Protein AF-A0A8B6DT19-F1 (afdb_monomer_lite)

Sequence (731 aa):
HLSLNDAVRSYKIGTDVAKRVFGFQPTSTDLKLRTTFWIVTSECFLVIADWFYKLLSSTNTREQDLGFVPSQALSMVSNAMCNELKEARRDKWGTEKYIQLWNNAFKMRIPEGDIRTDCMKRLQTNLKECLKEWKTEEQTKEIIDLYCTNVDTFEPGLQEILSLCALEAVDKCVNYLSNNQQYLEGTKLRHYGSLMSHVFDRNIDEEKLKKNRKAYLEHALKWPPFLVFAKMYMNVEYSSSLQDTCLSHMKIFVKTLNEACNALVDGSITIGHLDILLSGKDRFKSIVQELRRNEAAAILTTLQIREKELSAFRETVIVVKHFVYECKKIEGDVYDLERRLWQLTNLNQDNIEDDRLVLIKDVCRVQFPKFNATETAGTQNVQSSKPVIVGFNLSEEDLNAIPLVLQHTKAYSFKQIWIKNGRNTKLLKGRKLKVNEILTEVWPETRQQWVSLCEKLRNGDISFGDFEEYFYSEECNSSDKLEKELVGFTGDSTDCGWIQSRFDQFHNFKTVYTCLKGANAIMNIVGKYGLKGDFSHISQIIKITKGDDVEMKKFDVSLVKTCSILRGIDDKKVDCLTVFYKCQPLVDWLKDSMKSMYLYIWKSVAGLKELKVFVELASMSAGETDIEVDRVQFLHAATTGYAPLIFNLDTRCNDLHFIEMCESVWKELETDSKLPQKLRDTHQQLDWLKSVKQSHGSVEVSSLSQTEAINASGTYEVGNSREIISLQKPA

Organism: Mytilus galloprovincialis (NCBI:txid29158)

Structure (mmCIF, N/CA/C/O backbone):
data_AF-A0A8B6DT19-F1
#
_entry.id   AF-A0A8B6DT19-F1
#
loop_
_atom_site.group_PDB
_atom_site.id
_atom_site.type_symbol
_atom_site.label_atom_id
_atom_site.label_alt_id
_atom_site.label_comp_id
_atom_site.label_asym_id
_atom_site.label_entity_id
_atom_site.label_seq_id
_atom_site.pdbx_PDB_ins_code
_atom_site.Cartn_x
_atom_site.Cartn_y
_atom_site.Cartn_z
_atom_site.occupancy
_atom_site.B_iso_or_equiv
_atom_site.auth_seq_id
_atom_site.auth_comp_id
_atom_site.auth_asym_id
_atom_site.auth_atom_id
_atom_site.pdbx_PDB_model_num
ATOM 1 N N . HIS A 1 1 ? 68.755 10.362 -75.090 1.00 45.78 1 HIS A N 1
ATOM 2 C CA . HIS A 1 1 ? 69.664 10.024 -73.980 1.00 45.78 1 HIS A CA 1
ATOM 3 C C . HIS A 1 1 ? 70.076 11.307 -73.275 1.00 45.78 1 HIS A C 1
ATOM 5 O O . HIS A 1 1 ? 70.939 12.009 -73.779 1.00 45.78 1 HIS A O 1
ATOM 11 N N . LEU A 1 2 ? 69.403 11.655 -72.177 1.00 55.69 2 LEU A N 1
ATOM 12 C CA . LEU A 1 2 ? 69.898 12.668 -71.237 1.00 55.69 2 LEU A CA 1
ATOM 13 C C . LEU A 1 2 ? 70.927 11.982 -70.331 1.00 55.69 2 LEU A C 1
ATOM 15 O O . LEU A 1 2 ? 70.706 10.839 -69.930 1.00 55.69 2 LEU A O 1
ATOM 19 N N . SER A 1 3 ? 72.064 12.625 -70.070 1.00 73.00 3 SER A N 1
ATOM 20 C CA . SER A 1 3 ? 73.122 12.047 -69.236 1.00 73.00 3 SER A CA 1
ATOM 21 C C . SER A 1 3 ? 72.746 12.103 -67.746 1.00 73.00 3 SER A C 1
ATOM 23 O O . SER A 1 3 ? 71.950 12.949 -67.336 1.00 73.00 3 SER A O 1
ATOM 25 N N . LEU A 1 4 ? 73.340 11.244 -66.905 1.00 72.69 4 LEU A N 1
ATOM 26 C CA . LEU A 1 4 ? 73.178 11.314 -65.440 1.00 72.69 4 LEU A CA 1
ATOM 27 C C . LEU A 1 4 ? 73.517 12.720 -64.899 1.00 72.69 4 LEU A C 1
ATOM 29 O O . LEU A 1 4 ? 72.860 13.213 -63.985 1.00 72.69 4 LEU A O 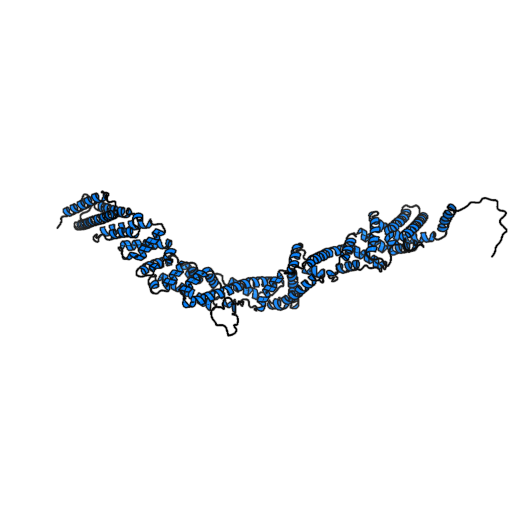1
ATOM 33 N N . ASN A 1 5 ? 74.482 13.404 -65.524 1.00 73.88 5 ASN A N 1
ATOM 34 C CA . ASN A 1 5 ? 74.856 14.781 -65.197 1.00 73.88 5 ASN A CA 1
ATOM 35 C C . ASN A 1 5 ? 73.734 15.789 -65.490 1.00 73.88 5 ASN A C 1
ATOM 37 O O . ASN A 1 5 ? 73.518 16.703 -64.692 1.00 73.88 5 ASN A O 1
ATOM 41 N N . ASP A 1 6 ? 72.991 15.615 -66.587 1.00 74.75 6 ASP A N 1
ATOM 42 C CA . ASP A 1 6 ? 71.838 16.464 -66.909 1.00 74.75 6 ASP A CA 1
ATOM 43 C C . ASP A 1 6 ? 70.713 16.261 -65.892 1.00 74.75 6 ASP A C 1
ATOM 45 O O . ASP A 1 6 ? 70.093 17.226 -65.451 1.00 74.75 6 ASP A O 1
ATOM 49 N N . ALA A 1 7 ? 70.502 15.021 -65.445 1.00 72.69 7 ALA A N 1
ATOM 50 C CA . ALA A 1 7 ? 69.494 14.711 -64.441 1.00 72.69 7 ALA A CA 1
ATOM 51 C C . ALA A 1 7 ? 69.838 15.260 -63.052 1.00 72.69 7 ALA A C 1
ATOM 53 O O . ALA A 1 7 ? 68.983 15.859 -62.399 1.00 72.69 7 ALA A O 1
ATOM 54 N N . VAL A 1 8 ? 71.104 15.143 -62.631 1.00 76.38 8 VAL A N 1
ATOM 55 C CA . VAL A 1 8 ? 71.616 15.783 -61.408 1.00 76.38 8 VAL A CA 1
ATOM 56 C C . VAL A 1 8 ? 71.453 17.299 -61.486 1.00 76.38 8 VAL A C 1
ATOM 58 O O . VAL A 1 8 ? 71.035 17.926 -60.511 1.00 76.38 8 VAL A O 1
ATOM 61 N N . ARG A 1 9 ? 71.747 17.907 -62.642 1.00 79.00 9 ARG A N 1
ATOM 62 C CA . ARG A 1 9 ? 71.578 19.347 -62.854 1.00 79.00 9 ARG A CA 1
ATOM 63 C C . ARG A 1 9 ? 70.109 19.760 -62.768 1.00 79.00 9 ARG A C 1
ATOM 65 O O . ARG A 1 9 ? 69.806 20.708 -62.050 1.00 79.00 9 ARG A O 1
ATOM 72 N N . SER A 1 10 ? 69.202 19.047 -63.433 1.00 77.94 10 SER A N 1
ATOM 73 C CA . SER A 1 10 ? 67.759 19.312 -63.378 1.00 77.94 10 SER A CA 1
ATOM 74 C C . SER A 1 10 ? 67.183 19.134 -61.975 1.00 77.94 10 SER A C 1
ATOM 76 O O . SER A 1 10 ? 66.402 19.974 -61.533 1.00 77.94 10 SER A O 1
ATOM 78 N N . TYR A 1 11 ? 67.610 18.107 -61.237 1.00 80.81 11 TYR A N 1
ATOM 79 C CA . TYR A 1 11 ? 67.192 17.898 -59.852 1.00 80.81 11 TYR A CA 1
ATOM 80 C C . TYR A 1 11 ? 67.729 18.987 -58.911 1.00 80.81 11 TYR A C 1
ATOM 82 O O . TYR A 1 11 ? 66.986 19.487 -58.064 1.00 80.81 11 TYR A O 1
ATOM 90 N N . LYS A 1 12 ? 68.992 19.416 -59.072 1.00 77.75 12 LYS A N 1
ATOM 91 C CA . LYS A 1 12 ? 69.566 20.545 -58.315 1.00 77.75 12 LYS A CA 1
ATOM 92 C C . LYS A 1 12 ? 68.830 21.850 -58.609 1.00 77.75 12 LYS A C 1
ATOM 94 O O . LYS A 1 12 ? 68.443 22.532 -57.669 1.00 77.75 12 LYS A O 1
ATOM 99 N N . ILE A 1 13 ? 68.550 22.148 -59.881 1.00 80.44 13 ILE A N 1
ATOM 100 C CA . ILE A 1 13 ? 67.743 23.314 -60.275 1.00 80.44 13 ILE A CA 1
ATOM 101 C C . ILE A 1 13 ? 66.351 23.233 -59.643 1.00 80.44 13 ILE A C 1
ATOM 103 O O . ILE A 1 13 ? 65.913 24.197 -59.023 1.00 80.44 13 ILE A O 1
ATOM 107 N N . GLY A 1 14 ? 65.675 22.084 -59.742 1.00 79.31 14 GLY A N 1
ATOM 108 C CA . GLY A 1 14 ? 64.371 21.870 -59.111 1.00 79.31 14 GLY A CA 1
ATOM 109 C C . GLY A 1 14 ? 64.418 22.070 -57.595 1.00 79.31 14 GLY A C 1
ATOM 110 O O . GLY A 1 14 ? 63.544 22.722 -57.034 1.00 79.31 14 GLY A O 1
ATOM 111 N N . THR A 1 15 ? 65.473 21.583 -56.939 1.00 78.06 15 THR A N 1
ATOM 112 C CA . THR A 1 15 ? 65.690 21.736 -55.493 1.00 78.06 15 THR A CA 1
ATOM 113 C C . THR A 1 15 ? 65.956 23.187 -55.105 1.00 78.06 15 THR A C 1
ATOM 115 O O . THR A 1 15 ? 65.411 23.655 -54.110 1.00 78.06 15 THR A O 1
ATOM 118 N N . ASP A 1 16 ? 66.762 23.919 -55.870 1.00 78.88 16 ASP A N 1
ATOM 119 C CA . ASP A 1 16 ? 67.068 25.327 -55.605 1.00 78.88 16 ASP A CA 1
ATOM 120 C C . ASP A 1 16 ? 65.852 26.223 -55.852 1.00 78.88 16 ASP A C 1
ATOM 122 O O . ASP A 1 16 ? 65.592 27.142 -55.073 1.00 78.88 16 ASP A O 1
ATOM 126 N N . VAL A 1 17 ? 65.065 25.927 -56.891 1.00 79.00 17 VAL A N 1
ATOM 127 C CA . VAL A 1 17 ? 63.771 26.575 -57.141 1.00 79.00 17 VAL A CA 1
ATOM 128 C C . VAL A 1 17 ? 62.814 26.284 -55.990 1.00 79.00 17 VAL A C 1
ATOM 130 O O . VAL A 1 17 ? 62.265 27.225 -55.428 1.00 79.00 17 VAL A O 1
ATOM 133 N N . ALA A 1 18 ? 62.675 25.025 -55.572 1.00 74.88 18 ALA A N 1
ATOM 134 C CA . ALA A 1 18 ? 61.840 24.650 -54.435 1.00 74.88 18 ALA A CA 1
ATOM 135 C C . ALA A 1 18 ? 62.290 25.349 -53.142 1.00 74.88 18 ALA A C 1
ATOM 137 O O . ALA A 1 18 ? 61.472 25.948 -52.456 1.00 74.88 18 ALA A O 1
ATOM 138 N N . LYS A 1 19 ? 63.592 25.368 -52.829 1.00 73.75 19 LYS A N 1
ATOM 139 C CA . LYS A 1 19 ? 64.140 26.072 -51.655 1.00 73.75 19 LYS A CA 1
ATOM 140 C C . LYS A 1 19 ? 63.873 27.574 -51.695 1.00 73.75 19 LYS A C 1
ATOM 142 O O . LYS A 1 19 ? 63.566 28.156 -50.661 1.00 73.75 19 LYS A O 1
ATOM 147 N N . ARG A 1 20 ? 63.978 28.209 -52.866 1.00 77.06 20 ARG A N 1
ATOM 148 C CA . ARG A 1 20 ? 63.667 29.638 -53.025 1.00 77.06 20 ARG A CA 1
ATOM 149 C C . ARG A 1 20 ? 62.178 29.912 -52.900 1.00 77.06 20 ARG A C 1
ATOM 151 O O . ARG A 1 20 ? 61.812 30.858 -52.221 1.00 77.06 20 ARG A O 1
ATOM 158 N N . VAL A 1 21 ? 61.337 29.091 -53.522 1.00 73.75 21 VAL A N 1
ATOM 159 C CA . VAL A 1 21 ? 59.879 29.237 -53.465 1.00 73.75 21 VAL A CA 1
ATOM 160 C C . VAL A 1 21 ? 59.365 29.002 -52.047 1.00 73.75 21 VAL A C 1
ATOM 162 O O . VAL A 1 21 ? 58.591 29.808 -51.549 1.00 73.75 21 VAL A O 1
ATOM 165 N N . PHE A 1 22 ? 59.841 27.958 -51.373 1.00 70.12 22 PHE A N 1
ATOM 166 C CA . PHE A 1 22 ? 59.407 27.607 -50.022 1.00 70.12 22 PHE A CA 1
ATOM 167 C C . PHE A 1 22 ? 60.101 28.413 -48.915 1.00 70.12 22 PHE A C 1
ATOM 169 O O . PHE A 1 22 ? 59.600 28.480 -47.797 1.00 70.12 22 PHE A O 1
ATOM 176 N N . GLY A 1 23 ? 61.235 29.051 -49.217 1.00 64.25 23 GLY A N 1
ATOM 177 C CA . GLY A 1 23 ? 61.871 30.054 -48.359 1.00 64.25 23 GLY A CA 1
ATOM 178 C C . GLY A 1 23 ? 61.310 31.469 -48.544 1.00 64.25 23 GLY A C 1
ATOM 179 O O . GLY A 1 23 ? 61.613 32.354 -47.746 1.00 64.25 23 GLY A O 1
ATOM 180 N N . PHE A 1 24 ? 60.503 31.698 -49.583 1.00 64.56 24 PHE A N 1
ATOM 181 C CA . PHE A 1 24 ? 59.817 32.959 -49.832 1.00 64.56 24 PHE A CA 1
ATOM 182 C C . PHE A 1 24 ? 58.428 32.903 -49.191 1.00 64.56 24 PHE A C 1
ATOM 184 O O . PHE A 1 24 ? 57.629 32.035 -49.529 1.00 64.56 24 PHE A O 1
ATOM 191 N N . GLN A 1 25 ? 58.109 33.831 -48.285 1.00 58.72 25 GLN A N 1
ATOM 192 C CA . GLN A 1 25 ? 56.721 34.036 -47.871 1.00 58.72 25 GLN A CA 1
ATOM 193 C C . GLN A 1 25 ? 56.016 34.828 -48.979 1.00 58.72 25 GLN A C 1
ATOM 195 O O . GLN A 1 25 ? 56.331 36.007 -49.161 1.00 58.72 25 GLN A O 1
ATOM 200 N N . PRO A 1 26 ? 55.105 34.227 -49.763 1.00 56.72 26 PRO A N 1
ATOM 201 C CA . PRO A 1 26 ? 54.412 34.972 -50.801 1.00 56.72 26 PRO A CA 1
ATOM 202 C C . PRO A 1 26 ? 53.626 36.129 -50.177 1.00 56.72 26 PRO A C 1
ATOM 204 O O . PRO A 1 26 ? 52.851 35.943 -49.244 1.00 56.72 26 PRO A O 1
ATOM 207 N N . THR A 1 27 ? 53.812 37.327 -50.727 1.00 52.56 27 THR A N 1
ATOM 208 C CA . THR A 1 27 ? 53.187 38.586 -50.283 1.00 52.56 27 THR A CA 1
ATOM 209 C C . THR A 1 27 ? 51.688 38.673 -50.583 1.00 52.56 27 THR A C 1
ATOM 211 O O . THR A 1 27 ? 51.041 39.652 -50.215 1.00 52.56 27 THR A O 1
ATOM 214 N N . SER A 1 28 ? 51.116 37.659 -51.242 1.00 56.53 28 SER A N 1
ATOM 215 C CA . SER A 1 28 ? 49.677 37.570 -51.479 1.00 56.53 28 SER A CA 1
ATOM 216 C C . SER A 1 28 ? 48.938 37.367 -50.157 1.00 56.53 28 SER A C 1
ATOM 218 O O . SER A 1 28 ? 49.127 36.359 -49.475 1.00 56.53 28 SER A O 1
ATOM 220 N N . THR A 1 29 ? 48.037 38.291 -49.824 1.00 59.25 29 THR A N 1
ATOM 221 C CA . THR A 1 29 ? 47.059 38.110 -48.741 1.00 59.25 29 THR A CA 1
ATOM 222 C C . THR A 1 29 ? 45.998 37.063 -49.091 1.00 59.25 29 THR A C 1
ATOM 224 O O . THR A 1 29 ? 45.314 36.562 -48.195 1.00 59.25 29 THR A O 1
ATOM 227 N N . ASP A 1 30 ? 45.881 36.688 -50.372 1.00 67.69 30 ASP A N 1
ATOM 228 C CA . ASP A 1 30 ? 45.002 35.616 -50.823 1.00 67.69 30 ASP A CA 1
ATOM 229 C C . ASP A 1 30 ? 45.669 34.250 -50.620 1.00 67.69 30 ASP A C 1
ATOM 231 O O . ASP A 1 30 ? 46.481 33.768 -51.422 1.00 67.69 30 ASP A O 1
ATOM 235 N N . LEU A 1 31 ? 45.271 33.626 -49.515 1.00 67.69 31 LEU A N 1
ATOM 236 C CA . LEU A 1 31 ? 45.681 32.297 -49.092 1.00 67.69 31 LEU A CA 1
ATOM 237 C C . LEU A 1 31 ? 45.315 31.211 -50.127 1.00 67.69 31 LEU A C 1
ATOM 239 O O . LEU A 1 31 ? 45.986 30.191 -50.174 1.00 67.69 31 LEU A O 1
ATOM 243 N N . LYS A 1 32 ? 44.328 31.416 -51.018 1.00 68.31 32 LYS A N 1
ATOM 244 C CA . LYS A 1 32 ? 43.920 30.416 -52.032 1.00 68.31 32 LYS A CA 1
ATOM 245 C C . LYS A 1 32 ? 44.915 30.341 -53.164 1.00 68.31 32 LYS A C 1
ATOM 247 O O . LYS A 1 32 ? 45.326 29.249 -53.562 1.00 68.31 32 LYS A O 1
ATOM 252 N N . LEU A 1 33 ? 45.308 31.507 -53.662 1.00 72.81 33 LEU A N 1
ATOM 253 C CA . LEU A 1 33 ? 46.364 31.636 -54.658 1.00 72.81 33 LEU A CA 1
ATOM 254 C C . LEU A 1 33 ? 47.687 31.118 -54.098 1.00 72.81 33 LEU A C 1
ATOM 256 O O . LEU A 1 33 ? 48.379 30.371 -54.787 1.00 72.81 33 LEU A O 1
ATOM 260 N N . ARG A 1 34 ? 47.980 31.426 -52.827 1.00 76.12 34 ARG A N 1
ATOM 261 C CA . ARG A 1 34 ? 49.130 30.879 -52.101 1.00 76.12 34 ARG A CA 1
ATOM 262 C C . ARG A 1 34 ? 49.077 29.351 -52.065 1.00 76.12 34 ARG A C 1
ATOM 264 O O . ARG A 1 34 ? 49.905 28.721 -52.702 1.00 76.12 34 ARG A O 1
ATOM 271 N N . THR A 1 35 ? 48.086 28.725 -51.438 1.00 74.94 35 THR A N 1
ATOM 272 C CA . THR A 1 35 ? 48.042 27.256 -51.323 1.00 74.94 35 THR A CA 1
ATOM 273 C C . THR A 1 35 ? 48.058 26.554 -52.689 1.00 74.94 35 THR A C 1
ATOM 275 O O . THR A 1 35 ? 48.762 25.562 -52.860 1.00 74.94 35 THR A O 1
ATOM 278 N N . THR A 1 36 ? 47.369 27.096 -53.701 1.00 77.81 36 THR A N 1
ATOM 279 C CA . THR A 1 36 ? 47.386 26.536 -55.067 1.00 77.81 36 THR A CA 1
ATOM 280 C C . THR A 1 36 ? 48.781 26.599 -55.694 1.00 77.81 36 THR A C 1
ATOM 282 O O . THR A 1 36 ? 49.248 25.613 -56.260 1.00 77.81 36 THR A O 1
ATOM 285 N N . PHE A 1 37 ? 49.477 27.731 -55.563 1.00 81.88 37 PHE A N 1
ATOM 286 C CA . PHE A 1 37 ? 50.850 27.892 -56.046 1.00 81.88 37 PHE A CA 1
ATOM 287 C C . PHE A 1 37 ? 51.815 26.891 -55.393 1.00 81.88 37 PHE A C 1
ATOM 289 O O . PHE A 1 37 ? 52.680 26.328 -56.068 1.00 81.88 37 PHE A O 1
ATOM 296 N N . TRP A 1 38 ? 51.636 26.618 -54.100 1.00 81.31 38 TRP A N 1
ATOM 297 C CA . TRP A 1 38 ? 52.460 25.663 -53.359 1.00 81.31 38 TRP A CA 1
ATOM 298 C C . TRP A 1 38 ? 52.190 24.211 -53.759 1.00 81.31 38 TRP A C 1
ATOM 300 O O . TRP A 1 38 ? 53.146 23.446 -53.878 1.00 81.31 38 TRP A O 1
ATOM 310 N N . ILE A 1 39 ? 50.935 23.844 -54.045 1.00 83.75 39 ILE A N 1
ATOM 311 C CA . ILE A 1 39 ? 50.582 22.520 -54.585 1.00 83.75 39 ILE A CA 1
ATOM 312 C C . ILE A 1 39 ? 51.231 22.325 -55.961 1.00 83.75 39 ILE A C 1
ATOM 314 O O . ILE A 1 39 ? 51.947 21.350 -56.160 1.00 83.75 39 ILE A O 1
ATOM 318 N N . VAL A 1 40 ? 51.069 23.281 -56.883 1.00 83.88 40 VAL A N 1
ATOM 319 C CA . VAL A 1 40 ? 51.627 23.181 -58.246 1.00 83.88 40 VAL A CA 1
ATOM 320 C C . VAL A 1 40 ? 53.157 23.133 -58.226 1.00 83.88 40 VAL A C 1
ATOM 322 O O . VAL A 1 40 ? 53.771 22.354 -58.952 1.00 83.88 40 VAL A O 1
ATOM 325 N N . THR A 1 41 ? 53.795 23.940 -57.375 1.00 83.12 41 THR A N 1
ATOM 326 C CA . THR A 1 41 ? 55.260 23.931 -57.261 1.00 83.12 41 THR A CA 1
ATOM 327 C C . THR A 1 41 ? 55.766 22.614 -56.670 1.00 83.12 41 THR A C 1
ATOM 329 O O . THR A 1 41 ? 56.765 22.071 -57.147 1.00 83.12 41 THR A O 1
ATOM 332 N N . SER A 1 42 ? 55.059 22.075 -55.673 1.00 84.94 42 SER A N 1
ATOM 333 C CA . SER A 1 42 ? 55.349 20.756 -55.101 1.00 84.94 42 SER A CA 1
ATOM 334 C C . SER A 1 42 ? 55.191 19.654 -56.142 1.00 84.94 42 SER A C 1
ATOM 336 O O . SER A 1 42 ? 56.088 18.831 -56.282 1.00 84.94 42 SER A O 1
ATOM 338 N N . GLU A 1 43 ? 54.112 19.675 -56.925 1.00 85.88 43 GLU A N 1
ATOM 339 C CA . GLU A 1 43 ? 53.867 18.721 -58.007 1.00 85.88 43 GLU A CA 1
ATOM 340 C C . GLU A 1 43 ? 55.022 18.716 -59.015 1.00 85.88 43 GLU A C 1
ATOM 342 O O . GLU A 1 43 ? 55.640 17.674 -59.230 1.00 85.88 43 GLU A O 1
ATOM 347 N N . CYS A 1 44 ? 55.393 19.882 -59.557 1.00 84.56 44 CYS A N 1
ATOM 348 C CA . CYS A 1 44 ? 56.517 20.014 -60.489 1.00 84.56 44 CYS A CA 1
ATOM 349 C C . CYS A 1 44 ? 57.824 19.448 -59.912 1.00 84.56 44 CYS A C 1
ATOM 351 O O . CYS A 1 44 ? 58.549 18.727 -60.602 1.00 84.56 44 CYS A O 1
ATOM 353 N N . PHE A 1 45 ? 58.125 19.748 -58.646 1.00 86.44 45 PHE A N 1
ATOM 354 C CA . PHE A 1 45 ? 59.318 19.229 -57.983 1.00 86.44 45 PHE A CA 1
ATOM 355 C C . PHE A 1 45 ? 59.269 17.706 -57.808 1.00 86.44 45 PHE A C 1
ATOM 357 O O . PHE A 1 45 ? 60.257 17.029 -58.085 1.00 86.44 45 PHE A O 1
ATOM 364 N N . LEU A 1 46 ? 58.130 17.157 -57.384 1.00 84.56 46 LEU A N 1
ATOM 365 C CA . LEU A 1 46 ? 57.956 15.724 -57.147 1.00 84.56 46 LEU A CA 1
ATOM 366 C C . LEU A 1 46 ? 58.031 14.914 -58.448 1.00 84.56 46 LEU A C 1
ATOM 368 O O . LEU A 1 46 ? 58.586 13.818 -58.434 1.00 84.56 46 LEU A O 1
ATOM 372 N N . VAL A 1 47 ? 57.574 15.461 -59.581 1.00 84.31 47 VAL A N 1
ATOM 373 C CA . VAL A 1 47 ? 57.770 14.841 -60.905 1.00 84.31 47 VAL A CA 1
ATOM 374 C C . VAL A 1 47 ? 59.249 14.823 -61.304 1.00 84.31 47 VAL A C 1
ATOM 376 O O . VAL A 1 47 ? 59.754 13.793 -61.754 1.00 84.31 47 VAL A O 1
ATOM 379 N N . ILE A 1 48 ? 59.968 15.938 -61.116 1.00 83.44 48 ILE A N 1
ATOM 380 C CA . ILE A 1 48 ? 61.417 16.006 -61.379 1.00 83.44 48 ILE A CA 1
ATOM 381 C C . ILE A 1 48 ? 62.167 15.017 -60.481 1.00 83.44 48 ILE A C 1
ATOM 383 O O . ILE A 1 48 ? 63.104 14.356 -60.931 1.00 83.44 48 ILE A O 1
ATOM 387 N N . ALA A 1 49 ? 61.742 14.897 -59.222 1.00 81.69 49 ALA A N 1
ATOM 388 C CA . ALA A 1 49 ? 62.307 13.952 -58.281 1.00 81.69 49 ALA A CA 1
ATOM 389 C C . ALA A 1 49 ? 62.056 12.505 -58.711 1.00 81.69 49 ALA A C 1
ATOM 391 O O . ALA A 1 49 ? 63.012 11.748 -58.812 1.00 81.69 49 ALA A O 1
ATOM 392 N N . ASP A 1 50 ? 60.823 12.125 -59.036 1.00 82.44 50 ASP A N 1
ATOM 393 C CA . ASP A 1 50 ? 60.506 10.768 -59.496 1.00 82.44 50 ASP A CA 1
ATOM 394 C C . ASP A 1 50 ? 61.337 10.356 -60.712 1.00 82.44 50 ASP A C 1
ATOM 396 O O . ASP A 1 50 ? 61.960 9.292 -60.710 1.00 82.44 50 ASP A O 1
ATOM 400 N N . TRP A 1 51 ? 61.445 11.239 -61.706 1.00 82.31 51 TRP A N 1
ATOM 401 C CA . TRP A 1 51 ? 62.287 10.987 -62.870 1.00 82.31 51 TRP A CA 1
ATOM 402 C C . TRP A 1 51 ? 63.765 10.801 -62.495 1.00 82.31 51 TRP A C 1
ATOM 404 O O . TRP A 1 51 ? 64.420 9.877 -62.981 1.00 82.31 51 TRP A O 1
ATOM 414 N N . PHE A 1 52 ? 64.286 11.636 -61.593 1.00 82.62 52 PHE A N 1
ATOM 415 C CA . PHE A 1 52 ? 65.660 11.540 -61.107 1.00 82.62 52 PHE A CA 1
ATOM 416 C C . PHE A 1 52 ? 65.932 10.226 -60.360 1.00 82.62 52 PHE A C 1
ATOM 418 O O . PHE A 1 52 ? 66.930 9.560 -60.631 1.00 82.62 52 PHE A O 1
ATOM 425 N N . TYR A 1 53 ? 65.030 9.810 -59.470 1.00 77.50 53 TYR A N 1
ATOM 426 C CA . TYR A 1 53 ? 65.162 8.568 -58.705 1.00 77.50 53 TYR A CA 1
ATOM 427 C C . TYR A 1 53 ? 65.042 7.317 -59.583 1.00 77.50 53 TYR A C 1
ATOM 429 O O . TYR A 1 53 ? 65.801 6.366 -59.392 1.00 77.50 53 TYR A O 1
ATOM 437 N N . LYS A 1 54 ? 64.158 7.328 -60.590 1.00 78.69 54 LYS A N 1
ATOM 438 C CA . LYS A 1 54 ? 64.073 6.258 -61.601 1.00 78.69 54 LYS A CA 1
ATOM 439 C C . LYS A 1 54 ? 65.349 6.152 -62.439 1.00 78.69 54 LYS A C 1
ATOM 441 O O . LYS A 1 54 ? 65.750 5.053 -62.816 1.00 78.69 54 LYS A O 1
ATOM 446 N N . LEU A 1 55 ? 66.014 7.275 -62.714 1.00 79.19 55 LEU A N 1
ATOM 447 C CA . LEU A 1 55 ? 67.300 7.258 -63.403 1.00 79.19 55 LEU A CA 1
ATOM 448 C C . LEU A 1 55 ? 68.417 6.716 -62.500 1.00 79.19 55 LEU A C 1
ATOM 450 O O . LEU A 1 55 ? 69.169 5.855 -62.947 1.00 79.19 55 LEU A O 1
ATOM 454 N N . LEU A 1 56 ? 68.490 7.148 -61.236 1.00 77.12 56 LEU A N 1
ATOM 455 C CA . LEU A 1 56 ? 69.482 6.656 -60.269 1.00 77.12 56 LEU A CA 1
ATOM 456 C C . LEU A 1 56 ? 69.398 5.144 -60.045 1.00 77.12 56 LEU A C 1
ATOM 458 O O . LEU A 1 56 ? 70.428 4.466 -60.008 1.00 77.12 56 LEU A O 1
ATOM 462 N N . SER A 1 57 ? 68.179 4.610 -59.934 1.00 75.00 57 SER A N 1
ATOM 463 C CA . SER A 1 57 ? 67.966 3.168 -59.802 1.00 75.00 57 SER A CA 1
ATOM 464 C C . SER A 1 57 ? 68.388 2.416 -61.067 1.00 75.00 57 SER A C 1
ATOM 466 O O . SER A 1 57 ? 69.009 1.360 -60.965 1.00 75.00 57 SER A O 1
ATOM 468 N N . SER A 1 58 ? 68.159 2.987 -62.256 1.00 77.06 58 SER A N 1
ATOM 469 C CA . SER A 1 58 ? 68.611 2.399 -63.526 1.00 77.06 58 SER A CA 1
ATOM 470 C C . SER A 1 58 ? 70.136 2.422 -63.720 1.00 77.06 58 SER A C 1
ATOM 472 O O . SER A 1 58 ? 70.673 1.565 -64.420 1.00 77.06 58 SER A O 1
ATOM 474 N N . THR A 1 59 ? 70.850 3.365 -63.090 1.00 75.62 59 THR A N 1
ATOM 475 C CA . THR A 1 59 ? 72.317 3.500 -63.172 1.00 75.62 59 THR A CA 1
ATOM 476 C C . THR A 1 59 ? 73.058 2.888 -61.978 1.00 75.62 59 THR A C 1
ATOM 478 O O . THR A 1 59 ? 74.279 3.024 -61.888 1.00 75.62 59 THR A O 1
ATOM 481 N N . ASN A 1 60 ? 72.345 2.219 -61.060 1.00 72.00 60 ASN A N 1
ATOM 482 C CA . ASN A 1 60 ? 72.879 1.580 -59.848 1.00 72.00 60 ASN A CA 1
ATOM 483 C C . ASN A 1 60 ? 73.749 2.523 -58.983 1.00 72.00 60 ASN A C 1
ATOM 485 O O . ASN A 1 60 ? 74.712 2.106 -58.339 1.00 72.00 60 ASN A O 1
ATOM 489 N N . THR A 1 61 ? 73.437 3.822 -59.021 1.00 72.25 61 THR A N 1
ATOM 490 C CA . THR A 1 61 ? 74.193 4.893 -58.355 1.00 72.25 61 THR A CA 1
ATOM 491 C C . THR A 1 61 ? 73.567 5.185 -56.994 1.00 72.25 61 THR A C 1
ATOM 493 O O . THR A 1 61 ? 72.351 5.361 -56.910 1.00 72.25 61 THR A O 1
ATOM 496 N N . ARG A 1 62 ? 74.362 5.242 -55.915 1.00 66.38 62 ARG A N 1
ATOM 497 C CA . ARG A 1 62 ? 73.828 5.514 -54.570 1.00 66.38 62 ARG A CA 1
ATOM 498 C C . ARG A 1 62 ? 73.662 7.017 -54.355 1.00 66.38 62 ARG A C 1
ATOM 500 O O . ARG A 1 62 ? 74.471 7.813 -54.818 1.00 66.38 62 ARG A O 1
ATOM 507 N N . GLU A 1 63 ? 72.647 7.409 -53.582 1.00 65.94 63 GLU A N 1
ATOM 508 C CA . GLU A 1 63 ? 72.390 8.820 -53.231 1.00 65.94 63 GLU A CA 1
ATOM 509 C C . GLU A 1 63 ? 73.615 9.525 -52.622 1.00 65.94 63 GLU A C 1
ATOM 511 O O . GLU A 1 63 ? 73.838 10.710 -52.862 1.00 65.94 63 GLU A O 1
ATOM 516 N N . GLN A 1 64 ? 74.424 8.785 -51.858 1.00 65.06 64 GLN A N 1
ATOM 517 C CA . GLN A 1 64 ? 75.612 9.288 -51.161 1.00 65.06 64 GLN A CA 1
ATOM 518 C C . GLN A 1 64 ? 76.722 9.752 -52.119 1.00 65.06 64 GLN A C 1
ATOM 520 O O . GLN A 1 64 ? 77.527 10.605 -51.747 1.00 65.06 64 GLN A O 1
ATOM 525 N N . ASP A 1 65 ? 76.723 9.264 -53.361 1.00 63.47 65 ASP A N 1
ATOM 526 C CA . ASP A 1 65 ? 77.776 9.526 -54.348 1.00 63.47 65 ASP A CA 1
ATOM 527 C C . ASP A 1 65 ? 77.577 10.863 -55.094 1.00 63.47 65 ASP A C 1
ATOM 529 O O . ASP A 1 65 ? 78.419 11.282 -55.886 1.00 63.47 65 ASP A O 1
ATOM 533 N N . LEU A 1 66 ? 76.460 11.561 -54.852 1.00 63.19 66 LEU A N 1
ATOM 534 C CA . LEU A 1 66 ? 76.003 12.699 -55.665 1.00 63.19 66 LEU A CA 1
ATOM 535 C C . LEU A 1 66 ? 76.372 14.074 -55.078 1.00 63.19 66 LEU A C 1
ATOM 537 O O . LEU A 1 66 ? 76.161 15.107 -55.723 1.00 63.19 66 LEU A O 1
ATOM 541 N N . GLY A 1 67 ? 76.925 14.109 -53.860 1.00 61.94 67 GLY A N 1
ATOM 542 C CA . GLY A 1 67 ? 77.335 15.338 -53.166 1.00 61.94 67 GLY A CA 1
ATOM 543 C C . GLY A 1 67 ? 76.180 16.200 -52.632 1.00 61.94 67 GLY A C 1
ATOM 544 O O . GLY A 1 67 ? 76.390 17.364 -52.296 1.00 61.94 67 GLY A O 1
ATOM 545 N N . PHE A 1 68 ? 74.956 15.668 -52.578 1.00 62.41 68 PHE A N 1
ATOM 546 C CA . PHE A 1 68 ? 73.776 16.274 -51.943 1.00 62.41 68 PHE A CA 1
ATOM 547 C C . PHE A 1 68 ? 72.780 15.171 -51.547 1.00 62.41 68 PHE A C 1
ATOM 549 O O . PHE A 1 68 ? 72.896 14.059 -52.047 1.00 62.41 68 PHE A O 1
ATOM 556 N N . VAL A 1 69 ? 71.816 15.468 -50.662 1.00 64.12 69 VAL A N 1
ATOM 557 C CA . VAL A 1 69 ? 70.869 14.482 -50.096 1.00 64.12 69 VAL A CA 1
ATOM 558 C C . VAL A 1 69 ? 69.467 14.669 -50.705 1.00 64.12 69 VAL A C 1
ATOM 560 O O . VAL A 1 69 ? 68.723 15.551 -50.260 1.00 64.12 69 VAL A O 1
ATOM 563 N N . PRO A 1 70 ? 69.074 13.882 -51.725 1.00 65.62 70 PRO A N 1
ATOM 564 C CA . PRO A 1 70 ? 67.807 14.072 -52.436 1.00 65.62 70 PRO A CA 1
ATOM 565 C C . PRO A 1 70 ? 66.582 13.755 -51.550 1.00 65.62 70 PRO A C 1
ATOM 567 O O . PRO A 1 70 ? 65.535 14.400 -51.633 1.00 65.62 70 PRO A O 1
ATOM 570 N N . SER A 1 71 ? 66.713 12.805 -50.626 1.00 67.69 71 SER A N 1
ATOM 571 C CA . SER A 1 71 ? 65.662 12.417 -49.673 1.00 67.69 71 SER A CA 1
ATOM 572 C C . SER A 1 71 ? 65.290 13.547 -48.696 1.00 67.69 71 SER A C 1
ATOM 574 O O . SER A 1 71 ? 64.118 13.730 -48.356 1.00 67.69 71 SER A O 1
ATOM 576 N N . GLN A 1 72 ? 66.254 14.390 -48.313 1.00 71.19 72 GLN A N 1
ATOM 577 C CA . GLN A 1 72 ? 66.012 15.562 -47.467 1.00 71.19 72 GLN A CA 1
ATOM 578 C C . GLN A 1 72 ? 65.206 16.645 -48.200 1.00 71.19 72 GLN A C 1
ATOM 580 O O . GLN A 1 72 ? 64.327 17.268 -47.604 1.00 71.19 72 GLN A O 1
ATOM 585 N N . ALA A 1 73 ? 65.471 16.853 -49.494 1.00 68.94 73 ALA A N 1
ATOM 586 C CA . ALA A 1 73 ? 64.738 17.818 -50.310 1.00 68.94 73 ALA A CA 1
ATOM 587 C C . ALA A 1 73 ? 63.275 17.388 -50.522 1.00 68.94 73 ALA A C 1
ATOM 589 O O . ALA A 1 73 ? 62.375 18.208 -50.367 1.00 68.94 73 ALA A O 1
ATOM 590 N N . LEU A 1 74 ? 63.024 16.098 -50.770 1.00 74.38 74 LEU A N 1
ATOM 591 C CA . LEU A 1 74 ? 61.670 15.525 -50.835 1.00 74.38 74 LEU A CA 1
ATOM 592 C C . LEU A 1 74 ? 60.864 15.742 -49.547 1.00 74.38 74 LEU A C 1
ATOM 594 O O . LEU A 1 74 ? 59.715 16.189 -49.598 1.00 74.38 74 LEU A O 1
ATOM 598 N N . SER A 1 75 ? 61.480 15.464 -48.394 1.00 77.88 75 SER A N 1
ATOM 599 C CA . SER A 1 75 ? 60.860 15.680 -47.082 1.00 77.88 75 SER A CA 1
ATOM 600 C C . SER A 1 75 ? 60.574 17.164 -46.837 1.00 77.88 75 SER A C 1
ATOM 602 O O . SER A 1 75 ? 59.477 17.520 -46.416 1.00 77.88 75 SER A O 1
ATOM 604 N N . MET A 1 76 ? 61.522 18.047 -47.172 1.00 80.38 76 MET A N 1
ATOM 605 C CA . MET A 1 76 ? 61.358 19.497 -47.043 1.00 80.38 76 MET A CA 1
ATOM 606 C C . MET A 1 76 ? 60.160 20.008 -47.851 1.00 80.38 76 MET A C 1
ATOM 608 O O . MET A 1 76 ? 59.308 20.688 -47.288 1.00 80.38 76 MET A O 1
ATOM 612 N N . VAL A 1 77 ? 60.068 19.657 -49.138 1.00 77.88 77 VAL A N 1
ATOM 613 C CA . VAL A 1 77 ? 58.970 20.093 -50.018 1.00 77.88 77 VAL A CA 1
ATOM 614 C C . VAL A 1 77 ? 57.623 19.562 -49.532 1.00 77.88 77 VAL A C 1
ATOM 616 O O . VAL A 1 77 ? 56.667 20.325 -49.403 1.00 77.88 77 VAL A O 1
ATOM 619 N N . SER A 1 78 ? 57.562 18.278 -49.175 1.00 76.88 78 SER A N 1
ATOM 620 C CA . SER A 1 78 ? 56.328 17.656 -48.681 1.00 76.88 78 SER A CA 1
ATOM 621 C C . SER A 1 78 ? 55.856 18.276 -47.361 1.00 76.88 78 SER A C 1
ATOM 623 O O . SER A 1 78 ? 54.665 18.541 -47.197 1.00 76.88 78 SER A O 1
ATOM 625 N N . ASN A 1 79 ? 56.775 18.555 -46.431 1.00 81.00 79 ASN A N 1
ATOM 626 C CA . ASN A 1 79 ? 56.451 19.187 -45.150 1.00 81.00 79 ASN A CA 1
ATOM 627 C C . ASN A 1 79 ? 56.024 20.645 -45.329 1.00 81.00 79 ASN A C 1
ATOM 629 O O . ASN A 1 79 ? 55.074 21.081 -44.686 1.00 81.00 79 ASN A O 1
ATOM 633 N N . ALA A 1 80 ? 56.694 21.390 -46.210 1.00 80.19 80 ALA A N 1
ATOM 634 C CA . ALA A 1 80 ? 56.369 22.785 -46.470 1.00 80.19 80 ALA A CA 1
ATOM 635 C C . ALA A 1 80 ? 54.957 22.914 -47.072 1.00 80.19 80 ALA A C 1
ATOM 637 O O . ALA A 1 80 ? 54.144 23.684 -46.570 1.00 80.19 80 ALA A O 1
ATOM 638 N N . MET A 1 81 ? 54.613 22.064 -48.045 1.00 84.06 81 MET A N 1
ATOM 639 C CA . MET A 1 81 ? 53.255 21.970 -48.590 1.00 84.06 81 MET A CA 1
ATOM 640 C C . MET A 1 81 ? 52.214 21.592 -47.523 1.00 84.06 81 MET A C 1
ATOM 642 O O . MET A 1 81 ? 51.157 22.217 -47.450 1.00 84.06 81 MET A O 1
ATOM 646 N N . CYS A 1 82 ? 52.495 20.591 -46.680 1.00 83.31 82 CYS A N 1
ATOM 647 C CA . CYS A 1 82 ? 51.575 20.201 -45.607 1.00 83.31 82 CYS A CA 1
ATOM 648 C C . CYS A 1 82 ? 51.362 21.343 -44.606 1.00 83.31 82 CYS A C 1
ATOM 650 O O . CYS A 1 82 ? 50.228 21.595 -44.217 1.00 83.31 82 CYS A O 1
ATOM 652 N N . ASN A 1 83 ? 52.419 22.059 -44.214 1.00 83.00 83 ASN A N 1
ATOM 653 C CA . ASN A 1 83 ? 52.319 23.190 -43.290 1.00 83.00 83 ASN A CA 1
ATOM 654 C C . ASN A 1 83 ? 51.448 24.317 -43.858 1.00 83.00 83 ASN A C 1
ATOM 656 O O . ASN A 1 83 ? 50.600 24.841 -43.145 1.00 83.00 83 ASN A O 1
ATOM 660 N N . GLU A 1 84 ? 51.575 24.629 -45.147 1.00 80.94 84 GLU A N 1
ATOM 661 C CA . GLU A 1 84 ? 50.702 25.604 -45.814 1.00 80.94 84 GLU A CA 1
ATOM 662 C C . GLU A 1 84 ? 49.232 25.179 -45.826 1.00 80.94 84 GLU A C 1
ATOM 664 O O . GLU A 1 84 ? 48.335 25.987 -45.579 1.00 80.94 84 GLU A O 1
ATOM 669 N N . LEU A 1 85 ? 48.967 23.895 -46.079 1.00 83.56 85 LEU A N 1
ATOM 670 C CA . LEU A 1 85 ? 47.616 23.338 -46.007 1.00 83.56 85 LEU A CA 1
ATOM 671 C C . LEU A 1 85 ? 47.055 23.376 -44.575 1.00 83.56 85 LEU A C 1
ATOM 673 O O . LEU A 1 85 ? 45.852 23.561 -44.396 1.00 83.56 85 LEU A O 1
ATOM 677 N N . LYS A 1 86 ? 47.906 23.259 -43.546 1.00 81.75 86 LYS A N 1
ATOM 678 C CA . LYS A 1 86 ? 47.521 23.465 -42.137 1.00 81.75 86 LYS A CA 1
ATOM 679 C C . LYS A 1 86 ? 47.243 24.938 -41.820 1.00 81.75 86 LYS A C 1
ATOM 681 O O . LYS A 1 86 ? 46.289 25.239 -41.106 1.00 81.75 86 LYS A O 1
ATOM 686 N N . GLU A 1 87 ? 48.041 25.862 -42.359 1.00 76.50 87 GLU A N 1
ATOM 687 C CA . GLU A 1 87 ? 47.857 27.312 -42.181 1.00 76.50 87 GLU A CA 1
ATOM 688 C C . GLU A 1 87 ? 46.571 27.841 -42.826 1.00 76.50 87 GLU A C 1
ATOM 690 O O . GLU A 1 87 ? 46.038 28.870 -42.385 1.00 76.50 87 GLU A O 1
ATOM 695 N N . ALA A 1 88 ? 46.045 27.138 -43.833 1.00 73.62 88 ALA A N 1
ATOM 696 C CA . ALA A 1 88 ? 44.724 27.376 -44.396 1.00 73.62 88 ALA A CA 1
ATOM 697 C C . ALA A 1 88 ? 43.628 27.142 -43.340 1.00 73.62 88 ALA A C 1
ATOM 699 O O . ALA A 1 88 ? 42.988 26.105 -43.294 1.00 73.62 88 ALA A O 1
ATOM 700 N N . ARG A 1 89 ? 43.408 28.104 -42.437 1.00 65.88 89 ARG A N 1
ATOM 701 C CA . ARG A 1 89 ? 42.462 27.935 -41.324 1.00 65.88 89 ARG A CA 1
ATOM 702 C C . ARG A 1 89 ? 41.029 27.758 -41.826 1.00 65.88 89 ARG A C 1
ATOM 704 O O . ARG A 1 89 ? 40.515 28.630 -42.530 1.00 65.88 89 ARG A O 1
ATOM 711 N N . ARG A 1 90 ? 40.356 26.708 -41.343 1.00 64.31 90 ARG A N 1
ATOM 712 C CA . ARG A 1 90 ? 38.909 26.486 -41.513 1.00 64.31 90 ARG A CA 1
ATOM 713 C C . ARG A 1 90 ? 38.095 27.743 -41.204 1.00 64.31 90 ARG A C 1
ATOM 715 O O . ARG A 1 90 ? 37.257 28.119 -42.017 1.00 64.31 90 ARG A O 1
ATOM 722 N N . ASP A 1 91 ? 38.359 28.406 -40.077 1.00 64.12 91 ASP A N 1
ATOM 723 C CA . ASP A 1 91 ? 37.555 29.537 -39.575 1.00 64.12 91 ASP A CA 1
ATOM 724 C C . ASP A 1 91 ? 37.442 30.701 -40.566 1.00 64.12 91 ASP A C 1
ATOM 726 O O . ASP A 1 91 ? 36.523 31.509 -40.485 1.00 64.12 91 ASP A O 1
ATOM 730 N N . LYS A 1 92 ? 38.374 30.799 -41.521 1.00 67.00 92 LYS A N 1
ATOM 731 C CA . LYS A 1 92 ? 38.343 31.843 -42.544 1.00 67.00 92 LYS A CA 1
ATOM 732 C C . LYS A 1 92 ? 37.387 31.516 -43.691 1.00 67.00 92 LYS A C 1
ATOM 734 O O . LYS A 1 92 ? 36.803 32.439 -44.250 1.00 67.00 92 LYS A O 1
ATOM 739 N N . TRP A 1 93 ? 37.267 30.249 -44.096 1.00 66.44 93 TRP A N 1
ATOM 740 C CA . TRP A 1 93 ? 36.635 29.862 -45.371 1.00 66.44 93 TRP A CA 1
ATOM 741 C C . TRP A 1 93 ? 35.501 28.839 -45.255 1.00 66.44 93 TRP A C 1
ATOM 743 O O . TRP A 1 93 ? 34.787 28.626 -46.237 1.00 66.44 93 TRP A O 1
ATOM 753 N N . GLY A 1 94 ? 35.326 28.224 -44.089 1.00 76.56 94 GLY A N 1
ATOM 754 C CA . GLY A 1 94 ? 34.402 27.116 -43.882 1.00 76.56 94 GLY A CA 1
ATOM 755 C C . GLY A 1 94 ? 34.995 25.758 -44.270 1.00 76.56 94 GLY A C 1
ATOM 756 O O . GLY A 1 94 ? 35.982 25.652 -45.005 1.00 76.56 94 GLY A O 1
ATOM 757 N N . THR A 1 95 ? 34.377 24.702 -43.752 1.00 82.50 95 THR A N 1
ATOM 758 C CA . THR A 1 95 ? 34.868 23.317 -43.818 1.00 82.50 95 THR A CA 1
ATOM 759 C C . THR A 1 95 ? 34.911 22.740 -45.222 1.00 82.50 95 THR A C 1
ATOM 761 O O . THR A 1 95 ? 35.923 22.162 -45.603 1.00 82.50 95 THR A O 1
ATOM 764 N N . GLU A 1 96 ? 33.879 22.957 -46.035 1.00 81.19 96 GLU A N 1
ATOM 765 C CA . GLU A 1 96 ? 33.845 22.450 -47.411 1.00 81.19 96 GLU A CA 1
ATOM 766 C C . GLU A 1 96 ? 35.010 22.995 -48.252 1.00 81.19 96 GLU A C 1
ATOM 768 O O . GLU A 1 96 ? 35.738 22.239 -48.896 1.00 81.19 96 GLU A O 1
ATOM 773 N N . LYS A 1 97 ? 35.261 24.310 -48.183 1.00 82.38 97 LYS A N 1
ATOM 774 C CA . LYS A 1 97 ? 36.371 24.944 -48.910 1.00 82.38 97 LYS A CA 1
ATOM 775 C C . LYS A 1 97 ? 37.732 24.486 -48.397 1.00 82.38 97 LYS A C 1
ATOM 777 O O . LYS A 1 97 ? 38.651 24.326 -49.199 1.00 82.38 97 LYS A O 1
ATOM 782 N N . TYR A 1 98 ? 37.863 24.273 -47.088 1.00 86.75 98 TYR A N 1
ATOM 783 C CA . TYR A 1 98 ? 39.081 23.729 -46.493 1.00 86.75 98 TYR A CA 1
ATOM 784 C C . TYR A 1 98 ? 39.373 22.314 -47.008 1.00 86.75 98 TYR A C 1
ATOM 786 O O . TYR A 1 98 ? 40.470 22.052 -47.496 1.00 86.75 98 TYR A O 1
ATOM 794 N N . ILE A 1 99 ? 38.381 21.422 -46.995 1.00 88.62 99 ILE A N 1
ATOM 795 C CA . ILE A 1 99 ? 38.528 20.054 -47.508 1.00 88.62 99 ILE A CA 1
ATOM 796 C C . ILE A 1 99 ? 38.815 20.045 -49.015 1.00 88.62 99 ILE A C 1
ATOM 798 O O . ILE A 1 99 ? 39.652 19.269 -49.476 1.00 88.62 99 ILE A O 1
ATOM 802 N N . GLN A 1 100 ? 38.221 20.960 -49.785 1.00 86.88 100 GLN A N 1
ATOM 803 C CA . GLN A 1 100 ? 38.503 21.079 -51.216 1.00 86.88 100 GLN A CA 1
ATOM 804 C C . GLN A 1 100 ? 39.965 21.460 -51.516 1.00 86.88 100 GLN A C 1
ATOM 806 O O . GLN A 1 100 ? 40.509 21.029 -52.535 1.00 86.88 100 GLN A O 1
ATOM 811 N N . LEU A 1 101 ? 40.632 22.232 -50.648 1.00 86.62 101 LEU A N 1
ATOM 812 C CA . LEU A 1 101 ? 42.067 22.512 -50.795 1.00 86.62 101 LEU A CA 1
ATOM 813 C C . LEU A 1 101 ? 42.907 21.246 -50.644 1.00 86.62 101 LEU A C 1
ATOM 815 O O . LEU A 1 101 ? 43.787 20.993 -51.466 1.00 86.62 101 LEU A O 1
ATOM 819 N N . TRP A 1 102 ? 42.610 20.438 -49.628 1.00 89.50 102 TRP A N 1
ATOM 820 C CA . TRP A 1 102 ? 43.267 19.149 -49.441 1.00 89.50 102 TRP A CA 1
ATOM 821 C C . TRP A 1 102 ? 43.000 18.218 -50.623 1.00 89.50 102 TRP A C 1
ATOM 823 O O . TRP A 1 102 ? 43.937 17.612 -51.134 1.00 89.50 102 TRP A O 1
ATOM 833 N N . ASN A 1 103 ? 41.766 18.178 -51.133 1.00 90.25 103 ASN A N 1
ATOM 834 C CA . ASN A 1 103 ? 41.416 17.408 -52.329 1.00 90.25 103 ASN A CA 1
ATOM 835 C C . ASN A 1 103 ? 42.288 17.783 -53.541 1.00 90.25 103 ASN A C 1
ATOM 837 O O . ASN A 1 103 ? 42.732 16.910 -54.279 1.00 90.25 103 ASN A O 1
ATOM 841 N N . ASN A 1 104 ? 42.589 19.072 -53.732 1.00 88.06 104 ASN A N 1
ATOM 842 C CA . ASN A 1 104 ? 43.480 19.514 -54.809 1.00 88.06 104 ASN A CA 1
ATOM 843 C C . ASN A 1 104 ? 44.920 19.006 -54.628 1.00 88.06 104 ASN A C 1
ATOM 845 O O . ASN A 1 104 ? 45.569 18.685 -55.619 1.00 88.06 104 ASN A O 1
ATOM 849 N N . ALA A 1 105 ? 45.411 18.891 -53.391 1.00 87.50 105 ALA A N 1
ATOM 850 C CA . ALA A 1 105 ? 46.721 18.299 -53.120 1.00 87.50 105 ALA A CA 1
ATOM 851 C C . ALA A 1 105 ? 46.735 16.787 -53.416 1.00 87.50 105 ALA A C 1
ATOM 853 O O . ALA A 1 105 ? 47.693 16.278 -53.992 1.00 87.50 105 ALA A O 1
ATOM 854 N N . PHE A 1 106 ? 45.648 16.069 -53.116 1.00 88.25 106 PHE A N 1
ATOM 855 C CA . PHE A 1 106 ? 45.510 14.656 -53.496 1.00 88.25 106 PHE A CA 1
ATOM 856 C C . PHE A 1 106 ? 45.430 14.439 -55.021 1.00 88.25 106 PHE A C 1
ATOM 858 O O . PHE A 1 106 ? 45.798 13.370 -55.504 1.00 88.25 106 PHE A O 1
ATOM 865 N N . LYS A 1 107 ? 45.029 15.461 -55.792 1.00 88.88 107 LYS A N 1
ATOM 866 C CA . LYS A 1 107 ? 44.941 15.435 -57.267 1.00 88.88 107 LYS A CA 1
ATOM 867 C C . LYS A 1 107 ? 46.264 15.648 -58.006 1.00 88.88 107 LYS A C 1
ATOM 869 O O . LYS A 1 107 ? 46.268 15.614 -59.239 1.00 88.88 107 LYS A O 1
ATOM 874 N N . MET A 1 108 ? 47.374 15.872 -57.298 1.00 88.12 108 MET A N 1
ATOM 875 C CA . MET A 1 108 ? 48.683 16.068 -57.930 1.00 88.12 108 MET A CA 1
ATOM 876 C C . MET A 1 108 ? 49.055 14.887 -58.844 1.00 88.12 108 MET A C 1
ATOM 878 O O . MET A 1 108 ? 48.971 13.711 -58.458 1.00 88.12 108 MET A O 1
ATOM 882 N N . ARG A 1 109 ? 49.530 15.190 -60.058 1.00 86.31 109 ARG A N 1
ATOM 883 C CA . ARG A 1 109 ? 49.884 14.204 -61.092 1.00 86.31 109 ARG A CA 1
ATOM 884 C C . ARG A 1 109 ? 51.329 13.731 -60.945 1.00 86.31 109 ARG A C 1
ATOM 886 O O . ARG A 1 109 ? 52.147 13.842 -61.854 1.00 86.31 109 ARG A O 1
ATOM 893 N N . ILE A 1 110 ? 51.638 13.184 -59.775 1.00 85.12 110 ILE A N 1
ATOM 894 C CA . ILE A 1 110 ? 52.921 12.526 -59.507 1.00 85.12 110 ILE A CA 1
ATOM 895 C C . ILE A 1 110 ? 52.876 11.122 -60.134 1.00 85.12 110 ILE A C 1
ATOM 897 O O . ILE A 1 110 ? 51.870 10.437 -59.922 1.00 85.12 110 ILE A O 1
ATOM 901 N N . PRO A 1 111 ? 53.907 10.673 -60.875 1.00 84.81 111 PRO A N 1
ATOM 902 C CA . PRO A 1 111 ? 53.960 9.317 -61.415 1.00 84.81 111 PRO A CA 1
ATOM 903 C C . PRO A 1 111 ? 53.862 8.241 -60.326 1.00 84.81 111 PRO A C 1
ATOM 905 O O . PRO A 1 111 ? 54.323 8.444 -59.205 1.00 84.81 111 PRO A O 1
ATOM 908 N N . GLU A 1 112 ? 53.300 7.080 -60.665 1.00 81.19 112 GLU A N 1
ATOM 909 C CA . GLU A 1 112 ? 53.245 5.937 -59.746 1.00 81.19 112 GLU A CA 1
ATOM 910 C C . GLU A 1 112 ? 54.662 5.467 -59.359 1.00 81.19 112 GLU A C 1
ATOM 912 O O . GLU A 1 112 ? 55.560 5.366 -60.211 1.00 81.19 112 GLU A O 1
ATOM 917 N N . GLY A 1 113 ? 54.858 5.216 -58.060 1.00 80.00 113 GLY A N 1
ATOM 918 C CA . GLY A 1 113 ? 56.149 4.888 -57.449 1.00 80.00 113 GLY A CA 1
ATOM 919 C C . GLY A 1 113 ? 56.237 5.281 -55.967 1.00 80.00 113 GLY A C 1
ATOM 920 O O . GLY A 1 113 ? 55.301 5.845 -55.398 1.00 80.00 113 GLY A O 1
ATOM 921 N N . ASP A 1 114 ? 57.386 5.013 -55.340 1.00 80.38 114 ASP A N 1
ATOM 922 C CA . ASP A 1 114 ? 57.605 5.220 -53.897 1.00 80.38 114 ASP A CA 1
ATOM 923 C C . ASP A 1 114 ? 57.405 6.676 -53.452 1.00 80.38 114 ASP A C 1
ATOM 925 O O . ASP A 1 114 ? 56.875 6.932 -52.372 1.00 80.38 114 ASP A O 1
ATOM 929 N N . ILE A 1 115 ? 57.764 7.642 -54.305 1.00 82.25 115 ILE A N 1
ATOM 930 C CA . ILE A 1 115 ? 57.623 9.076 -54.009 1.00 82.25 115 ILE A CA 1
ATOM 931 C C . ILE A 1 115 ? 56.151 9.480 -53.912 1.00 82.25 115 ILE A C 1
ATOM 933 O O . ILE A 1 115 ? 55.772 10.221 -53.002 1.00 82.25 115 ILE A O 1
ATOM 937 N N . ARG A 1 116 ? 55.303 8.982 -54.822 1.00 84.56 116 ARG A N 1
ATOM 938 C CA . ARG A 1 116 ? 53.856 9.216 -54.762 1.00 84.56 116 ARG A CA 1
ATOM 939 C C . ARG A 1 116 ? 53.273 8.584 -53.505 1.00 84.56 116 ARG A C 1
ATOM 941 O O . ARG A 1 116 ? 52.541 9.257 -52.786 1.00 84.56 116 ARG A O 1
ATOM 948 N N . THR A 1 117 ? 53.646 7.342 -53.201 1.00 84.94 117 THR A N 1
ATOM 949 C CA . THR A 1 117 ? 53.184 6.631 -52.001 1.00 84.94 117 THR A CA 1
ATOM 950 C C . THR A 1 117 ? 53.557 7.373 -50.713 1.00 84.94 117 THR A C 1
ATOM 952 O O . THR A 1 117 ? 52.691 7.589 -49.865 1.00 84.94 117 THR A O 1
ATOM 955 N N . ASP A 1 118 ? 54.811 7.822 -50.570 1.00 83.75 118 ASP A N 1
ATOM 956 C CA . ASP A 1 118 ? 55.260 8.583 -49.394 1.00 83.75 118 ASP A CA 1
ATOM 957 C C . ASP A 1 118 ? 54.547 9.941 -49.287 1.00 83.75 118 ASP A C 1
ATOM 959 O O . ASP A 1 118 ? 54.061 10.308 -48.215 1.00 83.75 118 ASP A O 1
ATOM 963 N N . CYS A 1 119 ? 54.405 10.666 -50.404 1.00 84.50 119 CYS A N 1
ATOM 964 C CA . CYS A 1 119 ? 53.708 11.952 -50.439 1.00 84.50 119 CYS A CA 1
ATOM 965 C C . CYS A 1 119 ? 52.230 11.816 -50.039 1.00 84.50 119 CYS A C 1
ATOM 967 O O . CYS A 1 119 ? 51.760 12.538 -49.155 1.00 84.50 119 CYS A O 1
ATOM 969 N N . MET A 1 120 ? 51.510 10.853 -50.625 1.00 86.88 120 MET A N 1
ATOM 970 C CA . MET A 1 120 ? 50.101 10.611 -50.304 1.00 86.88 120 MET A CA 1
ATOM 971 C C . MET A 1 120 ? 49.936 10.192 -48.843 1.00 86.88 120 MET A C 1
ATOM 973 O O . MET A 1 120 ? 49.108 10.767 -48.140 1.00 86.88 120 MET A O 1
ATOM 977 N N . LYS A 1 121 ? 50.779 9.289 -48.326 1.00 86.81 121 LYS A N 1
ATOM 978 C CA . LYS A 1 121 ? 50.741 8.875 -46.914 1.00 86.81 121 LYS A CA 1
ATOM 979 C C . LYS A 1 121 ? 50.965 10.047 -45.952 1.00 86.81 121 LYS A C 1
ATOM 981 O O . LYS A 1 121 ? 50.300 10.136 -44.914 1.00 86.81 121 LYS A O 1
ATOM 986 N N . ARG A 1 122 ? 51.872 10.974 -46.285 1.00 86.69 122 ARG A N 1
ATOM 987 C CA . ARG A 1 122 ? 52.089 12.209 -45.509 1.00 86.69 122 ARG A CA 1
ATOM 988 C C . ARG A 1 122 ? 50.873 13.123 -45.545 1.00 86.69 122 ARG A C 1
ATOM 990 O O . ARG A 1 122 ? 50.463 13.586 -44.481 1.00 86.69 122 ARG A O 1
ATOM 997 N N . LEU A 1 123 ? 50.284 13.358 -46.720 1.00 87.31 123 LEU A N 1
ATOM 998 C CA . LEU A 1 123 ? 49.049 14.138 -46.851 1.00 87.31 123 LEU A CA 1
ATOM 999 C C . LEU A 1 123 ? 47.924 13.527 -46.009 1.00 87.31 123 LEU A C 1
ATOM 1001 O O . LEU A 1 123 ? 47.275 14.246 -45.249 1.00 87.31 123 LEU A O 1
ATOM 1005 N N . GLN A 1 124 ? 47.750 12.202 -46.066 1.00 88.94 124 GLN A N 1
ATOM 1006 C CA . GLN A 1 124 ? 46.727 11.508 -45.286 1.00 88.94 124 GLN A CA 1
ATOM 1007 C C . GLN A 1 124 ? 46.943 11.651 -43.776 1.00 88.94 124 GLN A C 1
ATOM 1009 O O . GLN A 1 124 ? 46.009 11.967 -43.040 1.00 88.94 124 GLN A O 1
ATOM 1014 N N . THR A 1 125 ? 48.181 11.457 -43.313 1.00 88.81 125 THR A N 1
ATOM 1015 C CA . THR A 1 125 ? 48.531 11.555 -41.887 1.00 88.81 125 THR A CA 1
ATOM 1016 C C . THR A 1 125 ? 48.290 12.969 -41.359 1.00 88.81 125 THR A C 1
ATOM 1018 O O . THR A 1 125 ? 47.628 13.139 -40.337 1.00 88.81 125 THR A O 1
ATOM 1021 N N . ASN A 1 126 ? 48.760 13.986 -42.086 1.00 88.31 126 ASN A N 1
ATOM 1022 C CA . ASN A 1 126 ? 48.623 15.381 -41.672 1.00 88.31 126 ASN A CA 1
ATOM 1023 C C . ASN A 1 126 ? 47.164 15.842 -41.663 1.00 88.31 126 ASN A C 1
ATOM 1025 O O . ASN A 1 126 ? 46.748 16.494 -40.709 1.00 88.31 126 ASN A O 1
ATOM 1029 N N . LEU A 1 127 ? 46.375 15.487 -42.682 1.00 89.00 127 LEU A N 1
ATOM 1030 C CA . LEU A 1 127 ? 44.956 15.830 -42.694 1.00 89.00 127 LEU A CA 1
ATOM 1031 C C . LEU A 1 127 ? 44.208 15.136 -41.552 1.00 89.00 127 LEU A C 1
ATOM 1033 O O . LEU A 1 127 ? 43.408 15.772 -40.868 1.00 89.00 127 LEU A O 1
ATOM 1037 N N . LYS A 1 128 ? 44.488 13.851 -41.304 1.00 87.75 128 LYS A N 1
ATOM 1038 C CA . LYS A 1 128 ? 43.880 13.113 -40.191 1.00 87.75 128 LYS A CA 1
ATOM 1039 C C . LYS A 1 128 ? 44.184 13.771 -38.843 1.00 87.75 128 LYS A C 1
ATOM 1041 O O . LYS A 1 128 ? 43.293 13.863 -38.006 1.00 87.75 128 LYS A O 1
ATOM 1046 N N . GLU A 1 129 ? 45.412 14.238 -38.624 1.00 87.31 129 GLU A N 1
ATOM 1047 C CA . GLU A 1 129 ? 45.773 15.000 -37.421 1.00 87.31 129 GLU A CA 1
ATOM 1048 C C . GLU A 1 129 ? 44.972 16.302 -37.308 1.00 87.31 129 GLU A C 1
ATOM 1050 O O . GLU A 1 129 ? 44.394 16.563 -36.256 1.00 87.31 129 GLU A O 1
ATOM 1055 N N . CYS A 1 130 ? 44.847 17.067 -38.395 1.00 86.81 130 CYS A N 1
ATOM 1056 C CA . CYS A 1 130 ? 44.064 18.305 -38.402 1.00 86.81 130 CYS A CA 1
ATOM 1057 C C . CYS A 1 130 ? 42.583 18.073 -38.093 1.00 86.81 130 CYS A C 1
ATOM 1059 O O . CYS A 1 130 ? 41.992 18.818 -37.317 1.00 86.81 130 CYS A O 1
ATOM 1061 N N . LEU A 1 131 ? 41.977 17.030 -38.664 1.00 86.25 131 LEU A N 1
ATOM 1062 C CA . LEU A 1 131 ? 40.574 16.706 -38.401 1.00 86.25 131 LEU A CA 1
ATOM 1063 C C . LEU A 1 131 ? 40.360 16.150 -36.989 1.00 86.25 131 LEU A C 1
ATOM 1065 O O . LEU A 1 131 ? 39.299 16.354 -36.413 1.00 86.25 131 LEU A O 1
ATOM 1069 N N . LYS A 1 132 ? 41.363 15.515 -36.373 1.00 83.12 132 LYS A N 1
ATOM 1070 C CA . LYS A 1 132 ? 41.291 15.097 -34.960 1.00 83.12 132 LYS A CA 1
ATOM 1071 C C . LYS A 1 132 ? 41.274 16.266 -33.978 1.00 83.12 132 LYS A C 1
ATOM 1073 O O . LYS A 1 132 ? 40.771 16.126 -32.861 1.00 83.12 132 LYS A O 1
ATOM 1078 N N . GLU A 1 133 ? 41.827 17.413 -34.362 1.00 82.25 133 GLU A N 1
ATOM 1079 C CA . GLU A 1 133 ? 41.747 18.636 -33.559 1.00 82.25 133 GLU A CA 1
ATOM 1080 C C . GLU A 1 133 ? 40.328 19.223 -33.543 1.00 82.25 133 GLU A C 1
ATOM 1082 O O . GLU A 1 133 ? 40.009 20.032 -32.669 1.00 82.25 133 GLU A O 1
ATOM 1087 N N . TRP A 1 134 ? 39.453 18.782 -34.453 1.00 82.62 134 TRP A N 1
ATOM 1088 C CA . TRP A 1 134 ? 38.069 19.229 -34.523 1.00 82.62 134 TRP A CA 1
ATOM 1089 C C . TRP A 1 134 ? 37.244 18.518 -33.452 1.00 82.62 134 TRP A C 1
ATOM 1091 O O . TRP A 1 134 ? 36.841 17.363 -33.582 1.00 82.62 134 TRP A O 1
ATOM 1101 N N . LYS A 1 135 ? 37.036 19.214 -32.335 1.00 74.31 135 LYS A N 1
ATOM 1102 C CA . LYS A 1 135 ? 36.409 18.658 -31.132 1.00 74.31 135 LYS A CA 1
ATOM 1103 C C . LYS A 1 135 ? 35.011 19.197 -30.862 1.00 74.31 135 LYS A C 1
ATOM 1105 O O . LYS A 1 135 ? 34.319 18.595 -30.042 1.00 74.31 135 LYS A O 1
ATOM 1110 N N . THR A 1 136 ? 34.596 20.299 -31.491 1.00 82.81 136 THR A N 1
ATOM 1111 C CA . THR A 1 136 ? 33.270 20.875 -31.231 1.00 82.81 136 THR A CA 1
ATOM 1112 C C . THR A 1 136 ? 32.171 20.093 -31.948 1.00 82.81 136 THR A C 1
ATOM 1114 O O . THR A 1 136 ? 32.395 19.427 -32.963 1.00 82.81 136 THR A O 1
ATOM 1117 N N . GLU A 1 137 ? 30.956 20.165 -31.408 1.00 80.69 137 GLU A N 1
ATOM 1118 C CA . GLU A 1 137 ? 29.792 19.471 -31.964 1.00 80.69 137 GLU A CA 1
ATOM 1119 C C . GLU A 1 137 ? 29.468 19.952 -33.387 1.00 80.69 137 GLU A C 1
ATOM 1121 O O . GLU A 1 137 ? 29.218 19.142 -34.272 1.00 80.69 137 GLU A O 1
ATOM 1126 N N . GLU A 1 138 ? 29.549 21.258 -33.642 1.00 82.94 138 GLU A N 1
ATOM 1127 C CA . GLU A 1 138 ? 29.334 21.847 -34.970 1.00 82.94 138 GLU A CA 1
ATOM 1128 C C . GLU A 1 138 ? 30.386 21.380 -35.983 1.00 82.94 138 GLU A C 1
ATOM 1130 O O . GLU A 1 138 ? 30.054 21.003 -37.104 1.00 82.94 138 GLU A O 1
ATOM 1135 N N . GLN A 1 139 ? 31.654 21.283 -35.568 1.00 83.19 139 GLN A N 1
ATOM 1136 C CA . GLN A 1 139 ? 32.704 20.747 -36.433 1.00 83.19 139 GLN A CA 1
ATOM 1137 C C . GLN A 1 139 ? 32.460 19.279 -36.799 1.00 83.19 139 GLN A C 1
ATOM 1139 O O . GLN A 1 139 ? 32.718 18.867 -37.928 1.00 83.19 139 GLN A O 1
ATOM 1144 N N . THR A 1 140 ? 31.939 18.514 -35.844 1.00 83.56 140 THR A N 1
ATOM 1145 C CA . THR A 1 140 ? 31.615 17.096 -36.001 1.00 83.56 140 THR A CA 1
ATOM 1146 C C . THR A 1 140 ? 30.422 16.903 -36.952 1.00 83.56 140 THR A C 1
ATOM 1148 O O . THR A 1 140 ? 30.461 16.026 -37.815 1.00 83.56 140 THR A O 1
ATOM 1151 N N . LYS A 1 141 ? 29.401 17.769 -36.862 1.00 87.25 141 LYS A N 1
ATOM 1152 C CA . LYS A 1 141 ? 28.246 17.795 -37.780 1.00 87.25 141 LYS A CA 1
ATOM 1153 C C . LYS A 1 141 ? 28.663 18.081 -39.218 1.00 87.25 141 LYS A C 1
ATOM 1155 O O . LYS A 1 141 ? 28.262 17.351 -40.114 1.00 87.25 141 LYS A O 1
ATOM 1160 N N . GLU A 1 142 ? 29.535 19.063 -39.429 1.00 86.88 142 GLU A N 1
ATOM 1161 C CA . GLU A 1 142 ? 29.999 19.415 -40.775 1.00 86.88 142 GLU A CA 1
ATOM 1162 C C . GLU A 1 142 ? 30.818 18.297 -41.447 1.00 86.88 142 GLU A C 1
ATOM 1164 O O . GLU A 1 142 ? 30.730 18.117 -42.661 1.00 86.88 142 GLU A O 1
ATOM 1169 N N . ILE A 1 143 ? 31.594 17.513 -40.681 1.00 87.25 143 ILE A N 1
ATOM 1170 C CA . ILE A 1 143 ? 32.276 16.315 -41.213 1.00 87.25 143 ILE A CA 1
ATOM 1171 C C . ILE A 1 143 ? 31.244 15.279 -41.672 1.00 87.25 143 ILE A C 1
ATOM 1173 O O . ILE A 1 143 ? 31.386 14.709 -42.753 1.00 87.25 143 ILE A O 1
ATOM 1177 N N . ILE A 1 144 ? 30.204 15.048 -40.866 1.00 87.25 144 ILE A N 1
ATOM 1178 C CA . ILE A 1 144 ? 29.105 14.136 -41.204 1.00 87.25 144 ILE A CA 1
ATOM 1179 C C . ILE A 1 144 ? 28.368 14.621 -42.460 1.00 87.25 144 ILE A C 1
ATOM 1181 O O . ILE A 1 144 ? 28.111 13.820 -43.356 1.00 87.25 144 ILE A O 1
ATOM 1185 N N . ASP A 1 145 ? 28.080 15.921 -42.566 1.00 87.56 145 ASP A N 1
ATOM 1186 C CA . ASP A 1 145 ? 27.428 16.520 -43.736 1.00 87.56 145 ASP A CA 1
ATOM 1187 C C . ASP A 1 145 ? 28.241 16.307 -45.014 1.00 87.56 145 ASP A C 1
ATOM 1189 O O . ASP A 1 145 ? 27.696 15.861 -46.029 1.00 87.56 145 ASP A O 1
ATOM 1193 N N . LEU A 1 146 ? 29.549 16.581 -44.953 1.00 87.56 146 LEU A N 1
ATOM 1194 C CA . LEU A 1 146 ? 30.465 16.373 -46.072 1.00 87.56 146 LEU A CA 1
ATOM 1195 C C . LEU A 1 146 ? 30.559 14.904 -46.471 1.00 87.56 146 LEU A C 1
ATOM 1197 O O . LEU A 1 146 ? 30.542 14.596 -47.664 1.00 87.56 146 LEU A O 1
ATOM 1201 N N . TYR A 1 147 ? 30.649 14.006 -45.488 1.00 88.75 147 TYR A N 1
ATOM 1202 C CA . TYR A 1 147 ? 30.703 12.573 -45.742 1.00 88.75 147 TYR A CA 1
ATOM 1203 C C . TYR A 1 147 ? 29.425 12.085 -46.432 1.00 88.75 147 TYR A C 1
ATOM 1205 O O . TYR A 1 147 ? 29.488 11.438 -47.472 1.00 88.75 147 TYR A O 1
ATOM 1213 N N . CYS A 1 148 ? 28.255 12.456 -45.910 1.00 86.25 148 CYS A N 1
ATOM 1214 C CA . CYS A 1 148 ? 26.981 12.037 -46.481 1.00 86.25 148 CYS A CA 1
ATOM 1215 C C . CYS A 1 148 ? 26.697 12.664 -47.855 1.00 86.25 148 CYS A C 1
ATOM 1217 O O . CYS A 1 148 ? 25.994 12.055 -48.652 1.00 86.25 148 CYS A O 1
ATOM 1219 N N . THR A 1 149 ? 27.194 13.870 -48.144 1.00 85.75 149 THR A N 1
ATOM 1220 C CA . THR A 1 149 ? 26.754 14.645 -49.322 1.00 85.75 149 THR A CA 1
ATOM 1221 C C . THR A 1 149 ? 27.761 14.644 -50.470 1.00 85.75 149 THR A C 1
ATOM 1223 O O . THR A 1 149 ? 27.359 14.574 -51.630 1.00 85.75 149 THR A O 1
ATOM 1226 N N . ASN A 1 150 ? 29.060 14.732 -50.173 1.00 84.81 150 ASN A N 1
ATOM 1227 C CA . ASN A 1 150 ? 30.084 15.076 -51.163 1.00 84.81 150 ASN A CA 1
ATOM 1228 C C . ASN A 1 150 ? 31.245 14.080 -51.232 1.00 84.81 150 ASN A C 1
ATOM 1230 O O . ASN A 1 150 ? 32.117 14.266 -52.080 1.00 84.81 150 ASN A O 1
ATOM 1234 N N . VAL A 1 151 ? 31.289 13.045 -50.385 1.00 86.75 151 VAL A N 1
ATOM 1235 C CA . VAL A 1 151 ? 32.475 12.179 -50.270 1.00 86.75 151 VAL A CA 1
ATOM 1236 C C . VAL A 1 151 ? 32.913 11.583 -51.609 1.00 86.75 151 VAL A C 1
ATOM 1238 O O . VAL A 1 151 ? 34.091 11.652 -51.943 1.00 86.75 151 VAL A O 1
ATOM 1241 N N . ASP A 1 152 ? 31.969 11.136 -52.439 1.00 86.25 152 ASP A N 1
ATOM 1242 C CA . ASP A 1 152 ? 32.259 10.520 -53.742 1.00 86.25 152 ASP A CA 1
ATOM 1243 C C . ASP A 1 152 ? 32.907 11.490 -54.753 1.00 86.25 152 ASP A C 1
ATOM 1245 O O . ASP A 1 152 ? 33.447 11.062 -55.770 1.00 86.25 152 ASP A O 1
ATOM 1249 N N . THR A 1 153 ? 32.874 12.802 -54.489 1.00 86.81 153 THR A N 1
ATOM 1250 C CA . THR A 1 153 ? 33.494 13.836 -55.341 1.00 86.81 153 THR A CA 1
ATOM 1251 C C . THR A 1 153 ? 34.981 14.072 -55.034 1.00 86.81 153 THR A C 1
ATOM 1253 O O . THR A 1 153 ? 35.668 14.807 -55.758 1.00 86.81 153 THR A O 1
ATOM 1256 N N . PHE A 1 154 ? 35.489 13.463 -53.959 1.00 89.50 154 PHE A N 1
ATOM 1257 C CA . PHE A 1 154 ? 36.864 13.601 -53.489 1.00 89.50 154 PHE A CA 1
ATOM 1258 C C . PHE A 1 154 ? 37.760 12.442 -53.943 1.00 89.50 154 PHE A C 1
ATOM 1260 O O . PHE A 1 154 ? 37.276 11.371 -54.291 1.00 89.50 154 PHE A O 1
ATOM 1267 N N . GLU A 1 155 ? 39.078 12.644 -53.930 1.00 89.31 155 GLU A N 1
ATOM 1268 C CA . GLU A 1 155 ? 40.050 11.587 -54.244 1.00 89.31 155 GLU A CA 1
ATOM 1269 C C . GLU A 1 155 ? 40.006 10.429 -53.225 1.00 89.31 155 GLU A C 1
ATOM 1271 O O . GLU A 1 155 ? 39.782 10.686 -52.038 1.00 89.31 155 GLU A O 1
ATOM 1276 N N . PRO A 1 156 ? 40.291 9.169 -53.622 1.00 86.69 156 PRO A N 1
ATOM 1277 C CA . PRO A 1 156 ? 40.146 7.992 -52.755 1.00 86.69 156 PRO A CA 1
ATOM 1278 C C . PRO A 1 156 ? 40.847 8.108 -51.394 1.00 86.69 156 PRO A C 1
ATOM 1280 O O . PRO A 1 156 ? 40.278 7.749 -50.364 1.00 86.69 156 PRO A O 1
ATOM 1283 N N . GLY A 1 157 ? 42.056 8.680 -51.366 1.00 83.88 157 GLY A N 1
ATOM 1284 C CA . GLY A 1 157 ? 42.809 8.875 -50.124 1.00 83.88 157 GLY A CA 1
ATOM 1285 C C . GLY A 1 157 ? 42.153 9.862 -49.152 1.00 83.88 157 GLY A C 1
ATOM 1286 O O . GLY A 1 157 ? 42.343 9.734 -47.944 1.00 83.88 157 GLY A O 1
ATOM 1287 N N . LEU A 1 158 ? 41.365 10.815 -49.660 1.00 88.81 158 LEU A N 1
ATOM 1288 C CA . LEU A 1 158 ? 40.569 11.753 -48.869 1.00 88.81 158 LEU A CA 1
ATOM 1289 C C . LEU A 1 158 ? 39.231 11.132 -48.441 1.00 88.81 158 LEU A C 1
ATOM 1291 O O . LEU A 1 158 ? 38.809 11.338 -47.303 1.00 88.81 158 LEU A O 1
ATOM 1295 N N . GLN A 1 159 ? 38.599 10.335 -49.311 1.00 89.56 159 GLN A N 1
ATOM 1296 C CA . GLN A 1 159 ? 37.387 9.577 -48.975 1.00 89.56 159 GLN A CA 1
ATOM 1297 C C . GLN A 1 159 ? 37.612 8.666 -47.763 1.00 89.56 159 GLN A C 1
ATOM 1299 O O . GLN A 1 159 ? 36.799 8.658 -46.840 1.00 89.56 159 GLN A O 1
ATOM 1304 N N . GLU A 1 160 ? 38.741 7.953 -47.730 1.00 88.12 160 GLU A N 1
ATOM 1305 C CA . GLU A 1 160 ? 39.117 7.068 -46.623 1.00 88.12 160 GLU A CA 1
ATOM 1306 C C . GLU A 1 160 ? 39.216 7.829 -45.290 1.00 88.12 160 GLU A C 1
ATOM 1308 O O . GLU A 1 160 ? 38.650 7.408 -44.279 1.00 88.12 160 GLU A O 1
ATOM 1313 N N . ILE A 1 161 ? 39.879 8.990 -45.285 1.00 89.56 161 ILE A N 1
ATOM 1314 C CA . ILE A 1 161 ? 40.040 9.810 -44.076 1.00 89.56 161 ILE A CA 1
ATOM 1315 C C . ILE A 1 161 ? 38.697 10.356 -43.611 1.00 89.56 161 ILE A C 1
ATOM 1317 O O . ILE A 1 161 ? 38.388 10.263 -42.425 1.00 89.56 161 ILE A O 1
ATOM 1321 N N . LEU A 1 162 ? 37.896 10.908 -44.527 1.00 89.31 162 LEU A N 1
ATOM 1322 C CA . LEU A 1 162 ? 36.576 11.436 -44.192 1.00 89.31 162 LEU A CA 1
ATOM 1323 C C . LEU A 1 162 ? 35.658 10.333 -43.665 1.00 89.31 162 LEU A C 1
ATOM 1325 O O . LEU A 1 162 ? 34.940 10.576 -42.703 1.00 89.31 162 LEU A O 1
ATOM 1329 N N . SER A 1 163 ? 35.732 9.118 -44.216 1.00 88.62 163 SER A N 1
ATOM 1330 C CA . SER A 1 163 ? 34.996 7.962 -43.698 1.00 88.62 163 SER A CA 1
ATOM 1331 C C . SER A 1 163 ? 35.415 7.611 -42.273 1.00 88.62 163 SER A C 1
ATOM 1333 O O . SER A 1 163 ? 34.554 7.424 -41.417 1.00 88.62 163 SER A O 1
ATOM 1335 N N . LEU A 1 164 ? 36.719 7.541 -41.991 1.00 87.19 164 LEU A N 1
ATOM 1336 C CA . LEU A 1 164 ? 37.222 7.258 -40.642 1.00 87.19 164 LEU A CA 1
ATOM 1337 C C . LEU A 1 164 ? 36.806 8.349 -39.648 1.00 87.19 164 LEU A C 1
ATOM 1339 O O . LEU A 1 164 ? 36.297 8.042 -38.573 1.00 87.19 164 LEU A O 1
ATOM 1343 N N . CYS A 1 165 ? 36.975 9.619 -40.018 1.00 87.44 165 CYS A N 1
ATOM 1344 C CA . CYS A 1 165 ? 36.593 10.748 -39.176 1.00 87.44 165 CYS A CA 1
ATOM 1345 C C . CYS A 1 165 ? 35.077 10.811 -38.950 1.00 87.44 165 CYS A C 1
ATOM 1347 O O . CYS A 1 165 ? 34.653 11.101 -37.835 1.00 87.44 165 CYS A O 1
ATOM 1349 N N . ALA A 1 166 ? 34.261 10.509 -39.964 1.00 87.69 166 ALA A N 1
ATOM 1350 C CA . ALA A 1 166 ? 32.809 10.451 -39.828 1.00 87.69 166 ALA A CA 1
ATOM 1351 C C . ALA A 1 166 ? 32.375 9.315 -38.888 1.00 87.69 166 ALA A C 1
ATOM 1353 O O . ALA A 1 166 ? 31.536 9.543 -38.024 1.00 87.69 166 ALA A O 1
ATOM 1354 N N . LEU A 1 167 ? 32.986 8.128 -38.978 1.00 84.56 167 LEU A N 1
ATOM 1355 C CA . LEU A 1 167 ? 32.705 7.010 -38.065 1.00 84.56 167 LEU A CA 1
ATOM 1356 C C . LEU A 1 167 ? 33.106 7.324 -36.613 1.00 84.56 167 LEU A C 1
ATOM 1358 O O . LEU A 1 167 ? 32.347 7.031 -35.693 1.00 84.56 167 LEU A O 1
ATOM 1362 N N . GLU A 1 168 ? 34.252 7.977 -36.391 1.00 83.38 168 GLU A N 1
ATOM 1363 C CA . GLU A 1 168 ? 34.669 8.446 -35.056 1.00 83.38 168 GLU A CA 1
ATOM 1364 C C . GLU A 1 168 ? 33.734 9.547 -34.506 1.00 83.38 168 GLU A C 1
ATOM 1366 O O . GLU A 1 168 ? 33.514 9.655 -33.297 1.00 83.38 168 GLU A O 1
ATOM 1371 N N . ALA A 1 169 ? 33.164 10.364 -35.395 1.00 83.81 169 ALA A N 1
ATOM 1372 C CA . ALA A 1 169 ? 32.259 11.469 -35.088 1.00 83.81 169 ALA A CA 1
ATOM 1373 C C . ALA A 1 169 ? 30.843 11.025 -34.679 1.00 83.81 169 ALA A C 1
ATOM 1375 O O . ALA A 1 169 ? 30.152 11.752 -33.956 1.00 83.81 169 ALA A O 1
ATOM 1376 N N . VAL A 1 170 ? 30.418 9.838 -35.119 1.00 80.44 170 VAL A N 1
ATOM 1377 C CA . VAL A 1 170 ? 29.061 9.308 -34.945 1.00 80.44 170 VAL A CA 1
ATOM 1378 C C . VAL A 1 170 ? 28.581 9.365 -33.491 1.00 80.44 170 VAL A C 1
ATOM 1380 O O . VAL A 1 170 ? 27.487 9.874 -33.246 1.00 80.44 170 VAL A O 1
ATOM 1383 N N . ASP A 1 171 ? 29.394 8.929 -32.521 1.00 74.38 171 ASP A N 1
ATOM 1384 C CA . ASP A 1 171 ? 28.993 8.852 -31.103 1.00 74.38 171 ASP A CA 1
ATOM 1385 C C . ASP A 1 171 ? 28.572 10.212 -30.530 1.00 74.38 171 ASP A C 1
ATOM 1387 O O . ASP A 1 171 ? 27.669 10.305 -29.698 1.00 74.38 171 ASP A O 1
ATOM 1391 N N . LYS A 1 172 ? 29.215 11.289 -30.990 1.00 77.38 172 LYS A N 1
ATOM 1392 C CA . LYS A 1 172 ? 28.955 12.655 -30.518 1.00 77.38 172 LYS A CA 1
ATOM 1393 C C . LYS A 1 172 ? 27.741 13.285 -31.196 1.00 77.38 172 LYS A C 1
ATOM 1395 O O . LYS A 1 172 ? 27.234 14.298 -30.726 1.00 77.38 172 LYS A O 1
ATOM 1400 N N . CYS A 1 173 ? 27.288 12.718 -32.312 1.00 78.44 173 CYS A N 1
ATOM 1401 C CA . CYS A 1 173 ? 26.255 13.291 -33.170 1.00 78.44 173 CYS A CA 1
ATOM 1402 C C . CYS A 1 173 ? 25.083 12.335 -33.427 1.00 78.44 173 CYS A C 1
ATOM 1404 O O . CYS A 1 173 ? 24.280 12.594 -34.319 1.00 78.44 173 CYS A O 1
ATOM 1406 N N . VAL A 1 174 ? 24.919 11.280 -32.622 1.00 76.25 174 VAL A N 1
ATOM 1407 C CA . VAL A 1 174 ? 23.829 10.296 -32.767 1.00 76.25 174 VAL A CA 1
ATOM 1408 C C . VAL A 1 174 ? 22.452 10.966 -32.853 1.00 76.25 174 VAL A C 1
ATOM 1410 O O . VAL A 1 174 ? 21.656 10.630 -33.727 1.00 76.25 174 VAL A O 1
ATOM 1413 N N . ASN A 1 175 ? 22.173 11.958 -32.001 1.00 76.50 175 ASN A N 1
ATOM 1414 C CA . ASN A 1 175 ? 20.898 12.687 -32.028 1.00 76.50 175 ASN A CA 1
ATOM 1415 C C . ASN A 1 175 ? 20.737 13.546 -33.291 1.00 76.50 175 ASN A C 1
ATOM 1417 O O . ASN A 1 175 ? 19.636 13.645 -33.827 1.00 76.50 175 ASN A O 1
ATOM 1421 N N . TYR A 1 176 ? 21.825 14.153 -33.775 1.00 81.25 176 TYR A N 1
ATOM 1422 C CA . TYR A 1 176 ? 21.822 14.918 -35.022 1.00 81.25 176 TYR A CA 1
ATOM 1423 C C . TYR A 1 176 ? 21.523 14.001 -36.209 1.00 81.25 176 TYR A C 1
ATOM 1425 O O . TYR A 1 176 ? 20.561 14.242 -36.929 1.00 81.25 176 TYR A O 1
ATOM 1433 N N . LEU A 1 177 ? 22.265 12.897 -36.336 1.00 76.62 177 LEU A N 1
ATOM 1434 C CA . LEU A 1 177 ? 22.048 11.868 -37.355 1.00 76.62 177 LEU A CA 1
ATOM 1435 C C . LEU A 1 177 ? 20.620 11.320 -37.320 1.00 76.62 177 LEU A C 1
ATOM 1437 O O . LEU A 1 177 ? 20.004 11.147 -38.366 1.00 76.62 177 LEU A O 1
ATOM 1441 N N . SER A 1 178 ? 20.081 11.096 -36.122 1.00 73.25 178 SER A N 1
ATOM 1442 C CA . SER A 1 178 ? 18.736 10.549 -35.942 1.00 73.25 178 SER A CA 1
ATOM 1443 C C . SER A 1 178 ? 17.628 11.523 -36.367 1.00 73.25 178 SER A C 1
ATOM 1445 O O . SER A 1 178 ? 16.585 11.112 -36.870 1.00 73.25 178 SER A O 1
ATOM 1447 N N . ASN A 1 179 ? 17.828 12.826 -36.180 1.00 72.94 179 ASN A N 1
ATOM 1448 C CA . ASN A 1 179 ? 16.806 13.828 -36.494 1.00 72.94 179 ASN A CA 1
ATOM 1449 C C . ASN A 1 179 ? 16.887 14.345 -37.934 1.00 72.94 179 ASN A C 1
ATOM 1451 O O . ASN A 1 179 ? 15.933 14.955 -38.420 1.00 72.94 179 ASN A O 1
ATOM 1455 N N . ASN A 1 180 ? 18.007 14.122 -38.617 1.00 73.00 180 ASN A N 1
ATOM 1456 C CA . ASN A 1 180 ? 18.287 14.770 -39.884 1.00 73.00 180 ASN A CA 1
ATOM 1457 C C . ASN A 1 180 ? 17.890 13.893 -41.081 1.00 73.00 180 ASN A C 1
ATOM 1459 O O . ASN A 1 180 ? 18.680 13.127 -41.627 1.00 73.00 180 ASN A O 1
ATOM 1463 N N . GLN A 1 181 ? 16.625 14.020 -41.485 1.00 68.00 181 GLN A N 1
ATOM 1464 C CA . GLN A 1 181 ? 16.021 13.235 -42.570 1.00 68.00 181 GLN A CA 1
ATOM 1465 C C . GLN A 1 181 ? 16.536 13.616 -43.968 1.00 68.00 181 GLN A C 1
ATOM 1467 O O . GLN A 1 181 ? 16.272 12.897 -44.926 1.00 68.00 181 GLN A O 1
ATOM 1472 N N . GLN A 1 182 ? 17.311 14.700 -44.093 1.00 73.81 182 GLN A N 1
ATOM 1473 C CA . GLN A 1 182 ? 17.834 15.201 -45.372 1.00 73.81 182 GLN A CA 1
ATOM 1474 C C . GLN A 1 182 ? 18.788 14.232 -46.097 1.00 73.81 182 GLN A C 1
ATOM 1476 O O . GLN A 1 182 ? 19.111 14.439 -47.267 1.00 73.81 182 GLN A O 1
ATOM 1481 N N . TYR A 1 183 ? 19.282 13.198 -45.406 1.00 74.44 183 TYR A N 1
ATOM 1482 C CA . TYR A 1 183 ? 20.169 12.185 -45.989 1.00 74.44 183 TYR A CA 1
ATOM 1483 C C . TYR A 1 183 ? 19.429 10.953 -46.521 1.00 74.44 183 TYR A C 1
ATOM 1485 O O . TYR A 1 183 ? 20.066 10.041 -47.040 1.00 74.44 183 TYR A O 1
ATOM 1493 N N . LEU A 1 184 ? 18.098 10.919 -46.418 1.00 70.06 184 LEU A N 1
ATOM 1494 C CA . LEU A 1 184 ? 17.261 9.820 -46.903 1.00 70.06 184 LEU A CA 1
ATOM 1495 C C . LEU A 1 184 ? 16.960 9.908 -48.416 1.00 70.06 184 LEU A C 1
ATOM 1497 O O . LEU A 1 184 ? 15.994 9.318 -48.894 1.00 70.06 184 LEU A O 1
ATOM 1501 N N . GLU A 1 185 ? 17.778 10.639 -49.180 1.00 68.81 185 GLU A N 1
ATOM 1502 C CA . GLU A 1 185 ? 17.572 10.909 -50.607 1.00 68.81 185 GLU A CA 1
ATOM 1503 C C . GLU A 1 185 ? 18.847 10.666 -51.434 1.00 68.81 185 GLU A C 1
ATOM 1505 O O . GLU A 1 185 ? 19.949 11.093 -51.073 1.00 68.81 185 GLU A O 1
ATOM 1510 N N . GLY A 1 186 ? 18.685 10.019 -52.594 1.00 71.38 186 GLY A N 1
ATOM 1511 C CA . GLY A 1 186 ? 19.727 9.878 -53.616 1.00 71.38 186 GLY A CA 1
ATOM 1512 C C . GLY A 1 186 ? 20.984 9.130 -53.153 1.00 71.38 186 GLY A C 1
ATOM 1513 O O . GLY A 1 186 ? 20.920 8.170 -52.389 1.00 71.38 186 GLY A O 1
ATOM 1514 N N . THR A 1 187 ? 22.156 9.569 -53.623 1.00 68.25 187 THR A N 1
ATOM 1515 C CA . THR A 1 187 ? 23.459 8.954 -53.297 1.00 68.25 187 THR A CA 1
ATOM 1516 C C . THR A 1 187 ? 23.865 9.122 -51.829 1.00 68.25 187 THR A C 1
ATOM 1518 O O . THR A 1 187 ? 24.689 8.351 -51.336 1.00 68.25 187 THR A O 1
ATOM 1521 N N . LYS A 1 188 ? 23.244 10.063 -51.099 1.00 82.06 188 LYS A N 1
ATOM 1522 C CA . LYS A 1 188 ? 23.520 10.327 -49.676 1.00 82.06 188 LYS A CA 1
ATOM 1523 C C . LYS A 1 188 ? 23.110 9.171 -48.771 1.00 82.06 188 LYS A C 1
ATOM 1525 O O . LYS A 1 188 ? 23.746 8.911 -47.750 1.00 82.06 188 LYS A O 1
ATOM 1530 N N . LEU A 1 189 ? 22.073 8.444 -49.184 1.00 82.75 189 LEU A N 1
ATOM 1531 C CA . LEU A 1 189 ? 21.472 7.352 -48.431 1.00 82.75 189 LEU A CA 1
ATOM 1532 C C . LEU A 1 189 ? 22.451 6.204 -48.161 1.00 82.75 189 LEU A C 1
ATOM 1534 O O . LEU A 1 189 ? 22.385 5.581 -47.101 1.00 82.75 189 LEU A O 1
ATOM 1538 N N . ARG A 1 190 ? 23.366 5.924 -49.099 1.00 84.12 190 ARG A N 1
ATOM 1539 C CA . ARG A 1 190 ? 24.375 4.865 -48.952 1.00 84.12 190 ARG A CA 1
ATOM 1540 C C . ARG A 1 190 ? 25.340 5.173 -47.808 1.00 84.12 190 ARG A C 1
ATOM 1542 O O . ARG A 1 190 ? 25.562 4.337 -46.936 1.00 84.12 190 ARG A O 1
ATOM 1549 N N . HIS A 1 191 ? 25.892 6.383 -47.808 1.00 86.19 191 HIS A N 1
ATOM 1550 C CA . HIS A 1 191 ? 26.848 6.844 -46.798 1.00 86.19 191 HIS A CA 1
ATOM 1551 C C . HIS A 1 191 ? 26.172 7.017 -45.440 1.00 86.19 191 HIS A C 1
ATOM 1553 O O . HIS A 1 191 ? 26.694 6.571 -44.420 1.00 86.19 191 HIS A O 1
ATOM 1559 N N . TYR A 1 192 ? 24.954 7.556 -45.435 1.00 86.69 192 TYR A N 1
ATOM 1560 C CA . TYR A 1 192 ? 24.137 7.641 -44.231 1.00 86.69 192 TYR A CA 1
ATOM 1561 C C . TYR A 1 192 ? 23.817 6.259 -43.639 1.00 86.69 192 TYR A C 1
ATOM 1563 O O . TYR A 1 192 ? 23.998 6.053 -42.442 1.00 86.69 192 TYR A O 1
ATOM 1571 N N . GLY A 1 193 ? 23.426 5.282 -44.465 1.00 86.75 193 GLY A N 1
ATOM 1572 C CA . GLY A 1 193 ? 23.180 3.900 -44.036 1.00 86.75 193 GLY A CA 1
ATOM 1573 C C . GLY A 1 193 ? 24.409 3.224 -43.425 1.00 86.75 193 GLY A C 1
ATOM 1574 O O . GLY A 1 193 ? 24.299 2.558 -42.393 1.00 86.75 193 GLY A O 1
ATOM 1575 N N . SER A 1 194 ? 25.594 3.479 -43.988 1.00 86.44 194 SER A N 1
ATOM 1576 C CA . SER A 1 194 ? 26.876 3.032 -43.427 1.00 86.44 194 SER A CA 1
ATOM 1577 C C . SER A 1 194 ? 27.124 3.606 -42.024 1.00 86.44 194 SER A C 1
ATOM 1579 O O . SER A 1 194 ? 27.394 2.852 -41.086 1.00 86.44 194 SER A O 1
ATOM 1581 N N . LEU A 1 195 ? 26.949 4.923 -41.838 1.00 87.81 195 LEU A N 1
ATOM 1582 C CA . LEU A 1 195 ? 27.096 5.557 -40.520 1.00 87.81 195 LEU A CA 1
ATOM 1583 C C . LEU A 1 195 ? 26.069 5.037 -39.515 1.00 87.81 195 LEU A C 1
ATOM 1585 O O . LEU A 1 195 ? 26.431 4.725 -38.384 1.00 87.81 195 LEU A O 1
ATOM 1589 N N . MET A 1 196 ? 24.802 4.914 -39.917 1.00 86.56 196 MET A N 1
ATOM 1590 C CA . MET A 1 196 ? 23.743 4.408 -39.041 1.00 86.56 196 MET A CA 1
ATOM 1591 C C . MET A 1 196 ? 23.990 2.948 -38.647 1.00 86.56 196 MET A C 1
ATOM 1593 O O . MET A 1 196 ? 23.764 2.584 -37.497 1.00 86.56 196 MET A O 1
ATOM 1597 N N . SER A 1 197 ? 24.534 2.122 -39.540 1.00 89.38 197 SER A N 1
ATOM 1598 C CA . SER A 1 197 ? 24.943 0.753 -39.193 1.00 89.38 197 SER A CA 1
ATOM 1599 C C . SER A 1 197 ? 26.053 0.750 -38.137 1.00 89.38 197 SER A C 1
ATOM 1601 O O . SER A 1 197 ? 25.985 -0.001 -37.170 1.00 89.38 197 SER A O 1
ATOM 1603 N N . HIS A 1 198 ? 27.016 1.670 -38.241 1.00 86.12 198 HIS A N 1
ATOM 1604 C CA . HIS A 1 198 ? 28.054 1.823 -37.223 1.00 86.12 198 HIS A CA 1
ATOM 1605 C C . HIS A 1 198 ? 27.512 2.333 -35.877 1.00 86.12 198 HIS A C 1
ATOM 1607 O O . HIS A 1 198 ? 27.914 1.827 -34.828 1.00 86.12 198 HIS A O 1
ATOM 1613 N N . VAL A 1 199 ? 26.570 3.293 -35.888 1.00 86.38 199 VAL A N 1
ATOM 1614 C CA . VAL A 1 199 ? 25.824 3.713 -34.681 1.00 86.38 199 VAL A CA 1
ATOM 1615 C C . VAL A 1 199 ? 25.221 2.481 -34.011 1.00 86.38 199 VAL A C 1
ATOM 1617 O O . VAL A 1 199 ? 25.318 2.317 -32.797 1.00 86.38 199 VAL A O 1
ATOM 1620 N N . PHE A 1 200 ? 24.576 1.631 -34.804 1.00 87.94 200 PHE A N 1
ATOM 1621 C CA . PHE A 1 200 ? 23.850 0.471 -34.323 1.00 87.94 200 PHE A CA 1
ATOM 1622 C C . PHE A 1 200 ? 24.769 -0.553 -33.663 1.00 87.94 200 PHE A C 1
ATOM 1624 O O . PHE A 1 200 ? 24.570 -0.880 -32.493 1.00 87.94 200 PHE A O 1
ATOM 1631 N N . ASP A 1 201 ? 25.821 -0.978 -34.361 1.00 86.50 201 ASP A N 1
ATOM 1632 C CA . ASP A 1 201 ? 26.748 -2.001 -33.872 1.00 86.50 201 ASP A CA 1
ATOM 1633 C C . ASP A 1 201 ? 27.452 -1.583 -32.572 1.00 86.50 201 ASP A C 1
ATOM 1635 O O . ASP A 1 201 ? 27.706 -2.415 -31.705 1.00 86.50 201 ASP A O 1
ATOM 1639 N N . ARG A 1 202 ? 27.723 -0.284 -32.382 1.00 84.31 202 ARG A N 1
ATOM 1640 C CA . ARG A 1 202 ? 28.356 0.222 -31.150 1.00 84.31 202 ARG A CA 1
ATOM 1641 C C . ARG A 1 202 ? 27.409 0.355 -29.963 1.00 84.31 202 ARG A C 1
ATOM 1643 O O . ARG A 1 202 ? 27.877 0.405 -28.827 1.00 84.31 202 ARG A O 1
ATOM 1650 N N . ASN A 1 203 ? 26.105 0.455 -30.210 1.00 83.25 203 ASN A N 1
ATOM 1651 C CA . ASN A 1 203 ? 25.096 0.636 -29.164 1.00 83.25 203 ASN A CA 1
ATOM 1652 C C . ASN A 1 203 ? 24.379 -0.666 -28.791 1.00 83.25 203 ASN A C 1
ATOM 1654 O O . ASN A 1 203 ? 23.620 -0.687 -27.818 1.00 83.25 203 ASN A O 1
ATOM 1658 N N . ILE A 1 204 ? 24.630 -1.753 -29.521 1.00 85.06 204 ILE A N 1
ATOM 1659 C CA . ILE A 1 204 ? 24.095 -3.069 -29.202 1.00 85.06 204 ILE A CA 1
ATOM 1660 C C . ILE A 1 204 ? 25.030 -3.850 -28.285 1.00 85.06 204 ILE A C 1
ATOM 1662 O O . ILE A 1 204 ? 26.210 -4.041 -28.554 1.00 85.06 204 ILE A O 1
ATOM 1666 N N . ASP A 1 205 ? 24.438 -4.378 -27.219 1.00 84.69 205 ASP A N 1
ATOM 1667 C CA . ASP A 1 205 ? 25.033 -5.404 -26.372 1.00 84.69 205 ASP A CA 1
ATOM 1668 C C . ASP A 1 205 ? 24.411 -6.758 -26.747 1.00 84.69 205 ASP A C 1
ATOM 1670 O O . ASP A 1 205 ? 23.324 -7.120 -26.279 1.00 84.69 205 ASP A O 1
ATOM 1674 N N . GLU A 1 206 ? 25.071 -7.492 -27.647 1.00 81.00 206 GLU A N 1
ATOM 1675 C CA . GLU A 1 206 ? 24.558 -8.774 -28.136 1.00 81.00 206 GLU A CA 1
ATOM 1676 C C . GLU A 1 206 ? 24.406 -9.816 -27.028 1.00 81.00 206 GLU A C 1
ATOM 1678 O O . GLU A 1 206 ? 23.468 -10.615 -27.066 1.00 81.00 206 GLU A O 1
ATOM 1683 N N . GLU A 1 207 ? 25.310 -9.834 -26.045 1.00 79.75 207 GLU A N 1
ATOM 1684 C CA . GLU A 1 207 ? 25.247 -10.801 -24.950 1.00 79.75 207 GLU A CA 1
ATOM 1685 C C . GLU A 1 207 ? 24.023 -10.558 -24.074 1.00 79.75 207 GLU A C 1
ATOM 1687 O O . GLU A 1 207 ? 23.367 -11.507 -23.638 1.00 79.75 207 GLU A O 1
ATOM 1692 N N . LYS A 1 208 ? 23.685 -9.290 -23.832 1.00 80.19 208 LYS A N 1
ATOM 1693 C CA . LYS A 1 208 ? 22.482 -8.915 -23.092 1.00 80.19 208 LYS A CA 1
ATOM 1694 C C . LYS A 1 208 ? 21.210 -9.208 -23.880 1.00 80.19 208 LYS A C 1
ATOM 1696 O O . LYS A 1 208 ? 20.248 -9.713 -23.302 1.00 80.19 208 LYS A O 1
ATOM 1701 N N . LEU A 1 209 ? 21.199 -8.921 -25.181 1.00 81.50 209 LEU A N 1
ATOM 1702 C CA . LEU A 1 209 ? 20.033 -9.145 -26.036 1.00 81.50 209 LEU A CA 1
ATOM 1703 C C . LEU A 1 209 ? 19.736 -10.639 -26.238 1.00 81.50 209 LEU A C 1
ATOM 1705 O O . LEU A 1 209 ? 18.583 -11.053 -26.136 1.00 81.50 209 LEU A O 1
ATOM 1709 N N . LYS A 1 210 ? 20.763 -11.478 -26.429 1.00 73.44 210 LYS A N 1
ATOM 1710 C CA . LYS A 1 210 ? 20.600 -12.934 -26.611 1.00 73.44 210 LYS A CA 1
ATOM 1711 C C . LYS A 1 210 ? 20.030 -13.644 -25.378 1.00 73.44 210 LYS A C 1
ATOM 1713 O O . LYS A 1 210 ? 19.457 -14.720 -25.519 1.00 73.44 210 LYS A O 1
ATOM 1718 N N . LYS A 1 211 ? 20.167 -13.061 -24.181 1.00 68.69 211 LYS A N 1
ATOM 1719 C CA . LYS A 1 211 ? 19.711 -13.674 -22.922 1.00 68.69 211 LYS A CA 1
ATOM 1720 C C . LYS A 1 211 ? 18.196 -13.620 -22.721 1.00 68.69 211 LYS A C 1
ATOM 1722 O O . LYS A 1 211 ? 17.667 -14.507 -22.060 1.00 68.69 211 LYS A O 1
ATOM 1727 N N . ASN A 1 212 ? 17.493 -12.602 -23.228 1.00 70.19 212 ASN A N 1
ATOM 1728 C CA . ASN A 1 212 ? 16.059 -12.444 -22.955 1.00 70.19 212 ASN A CA 1
ATOM 1729 C C . ASN A 1 212 ? 15.338 -11.587 -24.017 1.00 70.19 212 ASN A C 1
ATOM 1731 O O . ASN A 1 212 ? 15.772 -10.478 -24.322 1.00 70.19 212 ASN A O 1
ATOM 1735 N N . ARG A 1 213 ? 14.171 -12.040 -24.504 1.00 69.69 213 ARG A N 1
ATOM 1736 C CA . ARG A 1 213 ? 13.276 -11.273 -25.401 1.00 69.69 213 ARG A CA 1
ATOM 1737 C C . ARG A 1 213 ? 12.847 -9.926 -24.808 1.00 69.69 213 ARG A C 1
ATOM 1739 O O . ARG A 1 213 ? 12.758 -8.935 -25.532 1.00 69.69 213 ARG A O 1
ATOM 1746 N N . LYS A 1 214 ? 12.683 -9.858 -23.484 1.00 79.69 214 LYS A N 1
ATOM 1747 C CA . LYS A 1 214 ? 12.439 -8.628 -22.715 1.00 79.69 214 LYS A CA 1
ATOM 1748 C C . LYS A 1 214 ? 13.491 -7.551 -23.003 1.00 79.69 214 LYS A C 1
ATOM 1750 O O . LYS A 1 214 ? 13.155 -6.375 -23.115 1.00 79.69 214 LYS A O 1
ATOM 1755 N N . ALA A 1 215 ? 14.753 -7.948 -23.189 1.00 85.44 215 ALA A N 1
ATOM 1756 C CA . ALA A 1 215 ? 15.853 -7.024 -23.446 1.00 85.44 215 ALA A CA 1
ATOM 1757 C C . ALA A 1 215 ? 15.714 -6.313 -24.802 1.00 85.44 215 ALA A C 1
ATOM 1759 O O . ALA A 1 215 ? 16.040 -5.130 -24.892 1.00 85.44 215 ALA A O 1
ATOM 1760 N N . TYR A 1 216 ? 15.174 -6.987 -25.826 1.00 88.75 216 TYR A N 1
ATOM 1761 C CA . TYR A 1 216 ? 14.893 -6.368 -27.126 1.00 88.75 216 TYR A CA 1
ATOM 1762 C C . TYR A 1 216 ? 13.794 -5.302 -27.016 1.00 88.75 216 TYR A C 1
ATOM 1764 O O . TYR A 1 216 ? 13.975 -4.187 -27.505 1.00 88.75 216 TYR A O 1
ATOM 1772 N N . LEU A 1 217 ? 12.682 -5.597 -26.331 1.00 89.56 217 LEU A N 1
ATOM 1773 C CA . LEU A 1 217 ? 11.624 -4.602 -26.102 1.00 89.56 217 LEU A CA 1
ATOM 1774 C C . LEU A 1 217 ? 12.140 -3.411 -25.291 1.00 89.56 217 LEU A C 1
ATOM 1776 O O . LEU A 1 217 ? 11.922 -2.261 -25.668 1.00 89.56 217 LEU A O 1
ATOM 1780 N N . GLU A 1 218 ? 12.864 -3.672 -24.202 1.00 90.38 218 GLU A N 1
ATOM 1781 C CA . GLU A 1 218 ? 13.435 -2.607 -23.382 1.00 90.38 218 GLU A CA 1
ATOM 1782 C C . GLU A 1 218 ? 14.406 -1.729 -24.164 1.00 90.38 218 GLU A C 1
ATOM 1784 O O . GLU A 1 218 ? 14.344 -0.508 -24.042 1.00 90.38 218 GLU A O 1
ATOM 1789 N N . HIS A 1 219 ? 15.298 -2.326 -24.957 1.00 91.62 219 HIS A N 1
ATOM 1790 C CA . HIS A 1 219 ? 16.275 -1.576 -25.734 1.00 91.62 219 HIS A CA 1
ATOM 1791 C C . HIS A 1 219 ? 15.585 -0.701 -26.788 1.00 91.62 219 HIS A C 1
ATOM 1793 O O . HIS A 1 219 ? 15.841 0.502 -26.828 1.00 91.62 219 HIS A O 1
ATOM 1799 N N . ALA A 1 220 ? 14.643 -1.259 -27.558 1.00 91.94 220 ALA A N 1
ATOM 1800 C CA . ALA A 1 220 ? 13.886 -0.517 -28.568 1.00 91.94 220 ALA A CA 1
ATOM 1801 C C . ALA A 1 220 ? 13.142 0.695 -27.983 1.00 91.94 220 ALA A C 1
ATOM 1803 O O . ALA A 1 220 ? 13.088 1.758 -28.600 1.00 91.94 220 ALA A O 1
ATOM 1804 N N . LEU A 1 221 ? 12.588 0.561 -26.773 1.00 92.75 221 LEU A N 1
ATOM 1805 C CA . LEU A 1 221 ? 11.873 1.654 -26.114 1.00 92.75 221 LEU A CA 1
ATOM 1806 C C . LEU A 1 221 ? 12.795 2.628 -25.376 1.00 92.75 221 LEU A C 1
ATOM 1808 O O . LEU A 1 221 ? 12.462 3.805 -25.246 1.00 92.75 221 LEU A O 1
ATOM 1812 N N . LYS A 1 222 ? 13.955 2.192 -24.880 1.00 90.94 222 LYS A N 1
ATOM 1813 C CA . LYS A 1 222 ? 14.886 3.051 -24.129 1.00 90.94 222 LYS A CA 1
ATOM 1814 C C . LYS A 1 222 ? 15.862 3.808 -25.026 1.00 90.94 222 LYS A C 1
ATOM 1816 O O . LYS A 1 222 ? 16.333 4.861 -24.596 1.00 90.94 222 LYS A O 1
ATOM 1821 N N . TRP A 1 223 ? 16.110 3.347 -26.249 1.00 89.00 223 TRP A N 1
ATOM 1822 C CA . TRP A 1 223 ? 17.069 3.945 -27.175 1.00 89.00 223 TRP A CA 1
ATOM 1823 C C . TRP A 1 223 ? 16.382 4.887 -28.188 1.00 89.00 223 TRP A C 1
ATOM 1825 O O . TRP A 1 223 ? 15.746 4.410 -29.124 1.00 89.00 223 TRP A O 1
ATOM 1835 N N . PRO A 1 224 ? 16.479 6.228 -28.040 1.00 84.56 224 PRO A N 1
ATOM 1836 C CA . PRO A 1 224 ? 15.767 7.175 -28.911 1.00 84.56 224 PRO A CA 1
ATOM 1837 C C . PRO A 1 224 ? 16.026 7.009 -30.423 1.00 84.56 224 PRO A C 1
ATOM 1839 O O . PRO A 1 224 ? 15.059 7.085 -31.185 1.00 84.56 224 PRO A O 1
ATOM 1842 N N . PRO A 1 225 ? 17.270 6.742 -30.880 1.00 87.25 225 PRO A N 1
ATOM 1843 C CA . PRO A 1 225 ? 17.571 6.511 -32.295 1.00 87.25 225 PRO A CA 1
ATOM 1844 C C . PRO A 1 225 ? 16.816 5.341 -32.929 1.00 87.25 225 PRO A C 1
ATOM 1846 O O . PRO A 1 225 ? 16.664 5.311 -34.148 1.00 87.25 225 PRO A O 1
ATOM 1849 N N . PHE A 1 226 ? 16.304 4.395 -32.134 1.00 89.75 226 PHE A N 1
ATOM 1850 C CA . PHE A 1 226 ? 15.615 3.206 -32.636 1.00 89.75 226 PHE A CA 1
ATOM 1851 C C . PHE A 1 226 ? 14.463 3.532 -33.603 1.00 89.75 226 PHE A C 1
ATOM 1853 O O . PHE A 1 226 ? 14.258 2.815 -34.579 1.00 89.75 226 PHE A O 1
ATOM 1860 N N . LEU A 1 227 ? 13.742 4.642 -33.396 1.00 87.88 227 LEU A N 1
ATOM 1861 C CA . LEU A 1 227 ? 12.659 5.065 -34.295 1.00 87.88 227 LEU A CA 1
ATOM 1862 C C . LEU A 1 227 ? 13.148 5.303 -35.734 1.00 87.88 227 LEU A C 1
ATOM 1864 O O . LEU A 1 227 ? 12.428 5.025 -36.690 1.00 87.88 227 LEU A O 1
ATOM 1868 N N . VAL A 1 228 ? 14.368 5.810 -35.895 1.00 86.00 228 VAL A N 1
ATOM 1869 C CA . VAL A 1 228 ? 14.976 6.065 -37.207 1.00 86.00 228 VAL A CA 1
ATOM 1870 C C . VAL A 1 228 ? 15.329 4.752 -37.877 1.00 86.00 228 VAL A C 1
ATOM 1872 O O . VAL A 1 228 ? 14.991 4.557 -39.038 1.00 86.00 228 VAL A O 1
ATOM 1875 N N . PHE A 1 229 ? 15.909 3.815 -37.127 1.00 88.94 229 PHE A N 1
ATOM 1876 C CA . PHE A 1 229 ? 16.158 2.467 -37.628 1.00 88.94 229 PHE A CA 1
ATOM 1877 C C . PHE A 1 229 ? 14.865 1.763 -38.036 1.00 88.94 229 PHE A C 1
ATOM 1879 O O . PHE A 1 229 ? 14.825 1.139 -39.091 1.00 88.94 229 PHE A O 1
ATOM 1886 N N . ALA A 1 230 ? 13.785 1.917 -37.266 1.00 89.06 230 ALA A N 1
ATOM 1887 C CA . ALA A 1 230 ? 12.470 1.406 -37.641 1.00 89.06 230 ALA A CA 1
ATOM 1888 C C . ALA A 1 230 ? 11.980 2.022 -38.966 1.00 89.06 230 ALA A C 1
ATOM 1890 O O . ALA A 1 230 ? 11.541 1.289 -39.849 1.00 89.06 230 ALA A O 1
ATOM 1891 N N . LYS A 1 231 ? 12.118 3.342 -39.155 1.00 85.88 231 LYS A N 1
ATOM 1892 C CA . LYS A 1 231 ? 11.779 4.025 -40.419 1.00 85.88 231 LYS A CA 1
ATOM 1893 C C . LYS A 1 231 ? 12.620 3.538 -41.598 1.00 85.88 231 LYS A C 1
ATOM 1895 O O . LYS A 1 231 ? 12.071 3.278 -42.665 1.00 85.88 231 LYS A O 1
ATOM 1900 N N . MET A 1 232 ? 13.934 3.412 -41.407 1.00 86.06 232 MET A N 1
ATOM 1901 C CA . MET A 1 232 ? 14.859 2.935 -42.436 1.00 86.06 232 MET A CA 1
ATOM 1902 C C . MET A 1 232 ? 14.564 1.484 -42.815 1.00 86.06 232 MET A C 1
ATOM 1904 O O . MET A 1 232 ? 14.520 1.160 -43.992 1.00 86.06 232 MET A O 1
ATOM 1908 N N . TYR A 1 233 ? 14.285 0.624 -41.838 1.00 88.94 233 TYR A N 1
ATOM 1909 C CA . TYR A 1 233 ? 13.968 -0.782 -42.079 1.00 88.94 233 TYR A CA 1
ATOM 1910 C C . TYR A 1 233 ? 12.644 -0.977 -42.835 1.00 88.94 233 TYR A C 1
ATOM 1912 O O . TYR A 1 233 ? 12.533 -1.870 -43.669 1.00 88.94 233 TYR A O 1
ATOM 1920 N N . MET A 1 234 ? 11.635 -0.137 -42.572 1.00 85.00 234 MET A N 1
ATOM 1921 C CA . MET A 1 234 ? 10.328 -0.232 -43.239 1.00 85.00 234 MET A CA 1
ATOM 1922 C C . MET A 1 234 ? 10.325 0.287 -44.684 1.00 85.00 234 MET A C 1
ATOM 1924 O O . MET A 1 234 ? 9.376 0.017 -45.420 1.00 85.00 234 MET A O 1
ATOM 1928 N N . ASN A 1 235 ? 11.356 1.023 -45.103 1.00 84.50 235 ASN A N 1
ATOM 1929 C CA . ASN A 1 235 ? 11.513 1.476 -46.480 1.00 84.50 235 ASN A CA 1
ATOM 1930 C C . ASN A 1 235 ? 12.538 0.588 -47.201 1.00 84.50 235 ASN A C 1
ATOM 1932 O O . ASN A 1 235 ? 13.691 0.512 -46.792 1.00 84.50 235 ASN A O 1
ATOM 1936 N N . VAL A 1 236 ? 12.131 -0.054 -48.298 1.00 82.25 236 VAL A N 1
ATOM 1937 C CA . VAL A 1 236 ? 12.982 -0.980 -49.066 1.00 82.25 236 VAL A CA 1
ATOM 1938 C C . VAL A 1 236 ? 14.269 -0.309 -49.557 1.00 82.25 236 VAL A C 1
ATOM 1940 O O . VAL A 1 236 ? 15.341 -0.909 -49.482 1.00 82.25 236 VAL A O 1
ATOM 1943 N N . GLU A 1 237 ? 14.188 0.943 -50.010 1.00 80.56 237 GLU A N 1
ATOM 1944 C CA . GLU A 1 237 ? 15.351 1.691 -50.494 1.00 80.56 237 GLU A CA 1
ATOM 1945 C C . GLU A 1 237 ? 16.329 1.969 -49.348 1.00 80.56 237 GLU A C 1
ATOM 1947 O O . GLU A 1 237 ? 17.531 1.745 -49.488 1.00 80.56 237 GLU A O 1
ATOM 1952 N N . TYR A 1 238 ? 15.824 2.374 -48.180 1.00 84.12 238 TYR A N 1
ATOM 1953 C CA . TYR A 1 238 ? 16.661 2.718 -47.024 1.00 84.12 238 TYR A CA 1
ATOM 1954 C C . TYR A 1 238 ? 17.229 1.480 -46.337 1.00 84.12 238 TYR A C 1
ATOM 1956 O O . TYR A 1 238 ? 18.373 1.477 -45.897 1.00 84.12 238 TYR A O 1
ATOM 1964 N N . SER A 1 239 ? 16.457 0.398 -46.285 1.00 84.62 239 SER A N 1
ATOM 1965 C CA . SER A 1 239 ? 16.908 -0.872 -45.734 1.00 84.62 239 SER A CA 1
ATOM 1966 C C . SER A 1 239 ? 18.081 -1.441 -46.531 1.00 84.62 239 SER A C 1
ATOM 1968 O O . SER A 1 239 ? 18.932 -2.101 -45.945 1.00 84.62 239 SER A O 1
ATOM 1970 N N . SER A 1 240 ? 18.152 -1.183 -47.842 1.00 85.50 240 SER A N 1
ATOM 1971 C CA . SER A 1 240 ? 19.256 -1.653 -48.687 1.00 85.50 240 SER A CA 1
ATOM 1972 C C . SER A 1 240 ? 20.597 -0.962 -48.403 1.00 85.50 240 SER A C 1
ATOM 1974 O O . SER A 1 240 ? 21.638 -1.478 -48.805 1.00 85.50 240 SER A O 1
ATOM 1976 N N . SER A 1 241 ? 20.595 0.183 -47.705 1.00 86.31 241 SER A N 1
ATOM 1977 C CA . SER A 1 241 ? 21.822 0.898 -47.329 1.00 86.31 241 SER A CA 1
ATOM 1978 C C . SER A 1 241 ? 22.379 0.516 -45.954 1.00 86.31 241 SER A C 1
ATOM 1980 O O . SER A 1 241 ? 23.482 0.943 -45.609 1.00 86.31 241 SER A O 1
ATOM 1982 N N . LEU A 1 242 ? 21.646 -0.281 -45.171 1.00 88.75 242 LEU A N 1
ATOM 1983 C CA . LEU A 1 242 ? 22.095 -0.796 -43.877 1.00 88.75 242 LEU A CA 1
ATOM 1984 C C . LEU A 1 242 ? 22.933 -2.073 -44.045 1.00 88.75 242 LEU A C 1
ATOM 1986 O O . LEU A 1 242 ? 22.739 -2.841 -44.984 1.00 88.75 242 LEU A O 1
ATOM 1990 N N . GLN A 1 243 ? 23.848 -2.320 -43.108 1.00 89.25 243 GLN A N 1
ATOM 1991 C CA . GLN A 1 243 ? 24.657 -3.542 -43.075 1.00 89.25 243 GLN A CA 1
ATOM 1992 C C . GLN A 1 243 ? 23.839 -4.764 -42.620 1.00 89.25 243 GLN A C 1
ATOM 1994 O O . GLN A 1 243 ? 22.895 -4.644 -41.833 1.00 89.25 243 GLN A O 1
ATOM 1999 N N . ASP A 1 244 ? 24.242 -5.959 -43.064 1.00 88.56 244 ASP A N 1
ATOM 2000 C CA . ASP A 1 244 ? 23.542 -7.225 -42.788 1.00 88.56 244 ASP A CA 1
ATOM 2001 C C . ASP A 1 244 ? 23.384 -7.522 -41.287 1.00 88.56 244 ASP A C 1
ATOM 2003 O O . ASP A 1 244 ? 22.345 -8.029 -40.854 1.00 88.56 244 ASP A O 1
ATOM 2007 N N . THR A 1 245 ? 24.386 -7.173 -40.473 1.00 86.88 245 THR A N 1
ATOM 2008 C CA . THR A 1 245 ? 24.346 -7.297 -39.006 1.00 86.88 245 THR A CA 1
ATOM 2009 C C . THR A 1 245 ? 23.199 -6.477 -38.422 1.00 86.88 245 THR A C 1
ATOM 2011 O O . THR A 1 245 ? 22.344 -7.024 -37.717 1.00 86.88 245 THR A O 1
ATOM 2014 N N . CYS A 1 246 ? 23.110 -5.197 -38.796 1.00 89.94 246 CYS A N 1
ATOM 2015 C CA . CYS A 1 246 ? 22.035 -4.296 -38.395 1.00 89.94 246 CYS A CA 1
ATOM 2016 C C . CYS A 1 246 ? 20.663 -4.830 -38.831 1.00 89.94 246 CYS A C 1
ATOM 2018 O O . CYS A 1 246 ? 19.745 -4.937 -38.013 1.00 89.94 246 CYS A O 1
ATOM 2020 N N . LEU A 1 247 ? 20.535 -5.261 -40.090 1.00 90.88 247 LEU A N 1
ATOM 2021 C CA . LEU A 1 247 ? 19.294 -5.825 -40.629 1.00 90.88 247 LEU A CA 1
ATOM 2022 C C . LEU A 1 247 ? 18.846 -7.092 -39.886 1.00 90.88 247 LEU A C 1
ATOM 2024 O O . LEU A 1 247 ? 17.651 -7.267 -39.627 1.00 90.88 247 LEU A O 1
ATOM 2028 N N . SER A 1 248 ? 19.787 -7.963 -39.511 1.00 89.81 248 SER A N 1
ATOM 2029 C CA . SER A 1 248 ? 19.492 -9.204 -38.789 1.00 89.81 248 SER A CA 1
ATOM 2030 C C . SER A 1 248 ? 18.891 -8.944 -37.401 1.00 89.81 248 SER A C 1
ATOM 2032 O O . SER A 1 248 ? 17.875 -9.547 -37.041 1.00 89.81 248 SER A O 1
ATOM 2034 N N . HIS A 1 249 ? 19.443 -7.982 -36.655 1.00 90.00 249 HIS A N 1
ATOM 2035 C CA . HIS A 1 249 ? 18.914 -7.566 -35.356 1.00 90.00 249 HIS A CA 1
ATOM 2036 C C . HIS A 1 249 ? 17.611 -6.785 -35.501 1.00 90.00 249 HIS A C 1
ATOM 2038 O O . HIS A 1 249 ? 16.667 -7.043 -34.755 1.00 90.00 249 HIS A O 1
ATOM 2044 N N . MET A 1 250 ? 17.502 -5.887 -36.487 1.00 92.19 250 MET A N 1
ATOM 2045 C CA . MET A 1 250 ? 16.259 -5.155 -36.762 1.00 92.19 250 MET A CA 1
ATOM 2046 C C . MET A 1 250 ? 15.094 -6.093 -37.068 1.00 92.19 250 MET A C 1
ATOM 2048 O O . MET A 1 250 ? 13.993 -5.887 -36.558 1.00 92.19 250 MET A O 1
ATOM 2052 N N . LYS A 1 251 ? 15.338 -7.189 -37.793 1.00 91.75 251 LYS A N 1
ATOM 2053 C CA . LYS A 1 251 ? 14.338 -8.242 -38.002 1.00 91.75 251 LYS A CA 1
ATOM 2054 C C . LYS A 1 251 ? 13.844 -8.840 -36.679 1.00 91.75 251 LYS A C 1
ATOM 2056 O O . LYS A 1 251 ? 12.644 -9.070 -36.530 1.00 91.75 251 LYS A O 1
ATOM 2061 N N . ILE A 1 252 ? 14.737 -9.076 -35.714 1.00 91.00 252 ILE A N 1
ATOM 2062 C CA . ILE A 1 252 ? 14.376 -9.591 -34.382 1.00 91.00 252 ILE A CA 1
ATOM 2063 C C . ILE A 1 252 ? 13.603 -8.538 -33.580 1.00 91.00 252 ILE A C 1
ATOM 2065 O O . ILE A 1 252 ? 12.567 -8.868 -33.000 1.00 91.00 252 ILE A O 1
ATOM 2069 N N . PHE A 1 253 ? 14.041 -7.275 -33.579 1.00 92.56 253 PHE A N 1
ATOM 2070 C CA . PHE A 1 253 ? 13.320 -6.183 -32.919 1.00 92.56 253 PHE A CA 1
ATOM 2071 C C . PHE A 1 253 ? 11.897 -6.031 -33.457 1.00 92.56 253 PHE A C 1
ATOM 2073 O O . PHE A 1 253 ? 10.944 -6.019 -32.680 1.00 92.56 253 PHE A O 1
ATOM 2080 N N . VAL A 1 254 ? 11.743 -5.958 -34.782 1.00 92.19 254 VAL A N 1
ATOM 2081 C CA . VAL A 1 254 ? 10.437 -5.810 -35.438 1.00 92.19 254 VAL A CA 1
ATOM 2082 C C . VAL A 1 254 ? 9.554 -7.021 -35.161 1.00 92.19 254 VAL A C 1
ATOM 2084 O O . VAL A 1 254 ? 8.385 -6.851 -34.819 1.00 92.19 254 VAL A O 1
ATOM 2087 N N . LYS A 1 255 ? 10.103 -8.241 -35.225 1.00 92.06 255 LYS A N 1
ATOM 2088 C CA . LYS A 1 255 ? 9.378 -9.460 -34.844 1.00 92.06 255 LYS A CA 1
ATOM 2089 C C . LYS A 1 255 ? 8.873 -9.382 -33.399 1.00 92.06 255 LYS A C 1
ATOM 2091 O O . LYS A 1 255 ? 7.685 -9.580 -33.169 1.00 92.06 255 LYS A O 1
ATOM 2096 N N . THR A 1 256 ? 9.744 -9.030 -32.456 1.00 91.81 256 THR A N 1
ATOM 2097 C CA . THR A 1 256 ? 9.412 -8.950 -31.023 1.00 91.81 256 THR A CA 1
ATOM 2098 C C . THR A 1 256 ? 8.361 -7.866 -30.745 1.00 91.81 256 THR A C 1
ATOM 2100 O O . THR A 1 256 ? 7.419 -8.084 -29.986 1.00 91.81 256 THR A O 1
ATOM 2103 N N . LEU A 1 257 ? 8.470 -6.701 -31.395 1.00 93.50 257 LEU A N 1
ATOM 2104 C CA . LEU A 1 257 ? 7.480 -5.623 -31.296 1.00 93.50 257 LEU A CA 1
ATOM 2105 C C . LEU A 1 257 ? 6.129 -6.024 -31.897 1.00 93.50 257 LEU A C 1
ATOM 2107 O O . LEU A 1 257 ? 5.090 -5.712 -31.316 1.00 93.50 257 LEU A O 1
ATOM 2111 N N . ASN A 1 258 ? 6.123 -6.732 -33.028 1.00 92.12 258 ASN A N 1
ATOM 2112 C CA . ASN A 1 258 ? 4.897 -7.234 -33.646 1.00 92.12 258 ASN A CA 1
ATOM 2113 C C . ASN A 1 258 ? 4.208 -8.283 -32.769 1.00 92.12 258 ASN A C 1
ATOM 2115 O O . ASN A 1 258 ? 2.994 -8.210 -32.587 1.00 92.12 258 ASN A O 1
ATOM 2119 N N . GLU A 1 259 ? 4.971 -9.208 -32.186 1.00 91.75 259 GLU A N 1
ATOM 2120 C CA . GLU A 1 259 ? 4.468 -10.174 -31.205 1.00 91.75 259 GLU A CA 1
ATOM 2121 C C . GLU A 1 259 ? 3.846 -9.457 -30.000 1.00 91.75 259 GLU A C 1
ATOM 2123 O O . GLU A 1 259 ? 2.711 -9.757 -29.640 1.00 91.75 259 GLU A O 1
ATOM 2128 N N . ALA A 1 260 ? 4.513 -8.436 -29.447 1.00 92.69 260 ALA A N 1
ATOM 2129 C CA . ALA A 1 260 ? 3.963 -7.628 -28.358 1.00 92.69 260 ALA A CA 1
ATOM 2130 C C . ALA A 1 260 ? 2.681 -6.872 -28.762 1.00 92.69 260 ALA A C 1
ATOM 2132 O O . ALA A 1 260 ? 1.728 -6.814 -27.986 1.00 92.69 260 ALA A O 1
ATOM 2133 N N . CYS A 1 261 ? 2.618 -6.326 -29.981 1.00 93.31 261 CYS A N 1
ATOM 2134 C CA . CYS A 1 261 ? 1.415 -5.666 -30.496 1.00 93.31 261 CYS A CA 1
ATOM 2135 C C . CYS A 1 261 ? 0.243 -6.643 -30.651 1.00 93.31 261 CYS A C 1
ATOM 2137 O O . CYS A 1 261 ? -0.878 -6.311 -30.278 1.00 93.31 261 CYS A O 1
ATOM 2139 N N . ASN A 1 262 ? 0.488 -7.843 -31.179 1.00 92.00 262 ASN A N 1
ATOM 2140 C CA . ASN A 1 262 ? -0.543 -8.876 -31.300 1.00 92.00 262 ASN A CA 1
ATOM 2141 C C . ASN A 1 262 ? -1.021 -9.335 -29.914 1.00 92.00 262 ASN A C 1
ATOM 2143 O O . ASN A 1 262 ? -2.225 -9.430 -29.683 1.00 92.00 262 ASN A O 1
ATOM 2147 N N . ALA A 1 263 ? -0.084 -9.495 -28.976 1.00 91.81 263 ALA A N 1
ATOM 2148 C CA . ALA A 1 263 ? -0.365 -9.871 -27.597 1.00 91.81 263 ALA A CA 1
ATOM 2149 C C . ALA A 1 263 ? -1.172 -8.803 -26.827 1.00 91.81 263 ALA A C 1
ATOM 2151 O O . ALA A 1 263 ? -1.951 -9.126 -25.927 1.00 91.81 263 ALA A O 1
ATOM 2152 N N . LEU A 1 264 ? -1.019 -7.514 -27.168 1.00 92.69 264 LEU A N 1
ATOM 2153 C CA . LEU A 1 264 ? -1.900 -6.455 -26.659 1.00 92.69 264 LEU A CA 1
ATOM 2154 C C . LEU A 1 264 ? -3.340 -6.676 -27.131 1.00 92.69 264 LEU A C 1
ATOM 2156 O O . LEU A 1 264 ? -4.263 -6.635 -26.312 1.00 92.69 264 LEU A O 1
ATOM 2160 N N . VAL A 1 265 ? -3.519 -6.909 -28.437 1.00 88.75 265 VAL A N 1
ATOM 2161 C CA . VAL A 1 265 ? -4.831 -7.072 -29.081 1.00 88.75 265 VAL A CA 1
ATOM 2162 C C . VAL A 1 265 ? -5.583 -8.266 -28.494 1.00 88.75 265 VAL A C 1
ATOM 2164 O O . VAL A 1 265 ? -6.703 -8.101 -28.012 1.00 88.75 265 VAL A O 1
ATOM 2167 N N . ASP A 1 266 ? -4.960 -9.441 -28.441 1.00 87.81 266 ASP A N 1
ATOM 2168 C CA . ASP A 1 266 ? -5.605 -10.662 -27.938 1.00 87.81 266 ASP A CA 1
ATOM 2169 C C . ASP A 1 266 ? -5.580 -10.808 -26.398 1.00 87.81 266 ASP A C 1
ATOM 2171 O O . ASP A 1 266 ? -6.258 -11.674 -25.839 1.00 87.81 266 ASP A O 1
ATOM 2175 N N . GLY A 1 267 ? -4.833 -9.948 -25.694 1.00 88.00 267 GLY A N 1
ATOM 2176 C CA . GLY A 1 267 ? -4.698 -9.963 -24.234 1.00 88.00 267 GLY A CA 1
ATOM 2177 C C . GLY A 1 267 ? -3.744 -11.031 -23.694 1.00 88.00 267 GLY A C 1
ATOM 2178 O O . GLY A 1 267 ? -3.712 -11.270 -22.490 1.00 88.00 267 GLY A O 1
ATOM 2179 N N . SER A 1 268 ? -2.962 -11.688 -24.547 1.00 91.50 268 SER A N 1
ATOM 2180 C CA . SER A 1 268 ? -1.909 -12.626 -24.147 1.00 91.50 268 SER A CA 1
ATOM 2181 C C . SER A 1 268 ? -0.607 -11.941 -23.729 1.00 91.50 268 SER A C 1
ATOM 2183 O O . SER A 1 268 ? 0.362 -12.622 -23.413 1.00 91.50 268 SER A O 1
ATOM 2185 N N . ILE A 1 269 ? -0.550 -10.606 -23.695 1.00 91.56 269 ILE A N 1
ATOM 2186 C CA . ILE A 1 269 ? 0.638 -9.902 -23.209 1.00 91.56 269 ILE A CA 1
ATOM 2187 C C . ILE A 1 269 ? 0.898 -10.226 -21.731 1.00 91.56 269 ILE A C 1
ATOM 2189 O O . ILE A 1 269 ? -0.014 -10.218 -20.899 1.00 91.56 269 ILE A O 1
ATOM 2193 N N . THR A 1 270 ? 2.159 -10.502 -21.401 1.00 90.31 270 THR A N 1
ATOM 2194 C CA . THR A 1 270 ? 2.595 -10.704 -20.016 1.00 90.31 270 THR A CA 1
ATOM 2195 C C . THR A 1 270 ? 2.577 -9.378 -19.258 1.00 90.31 270 THR A C 1
ATOM 2197 O O . THR A 1 270 ? 2.814 -8.314 -19.837 1.00 90.31 270 THR A O 1
ATOM 2200 N N . ILE A 1 271 ? 2.357 -9.425 -17.942 1.00 89.69 271 ILE A N 1
ATOM 2201 C CA . ILE A 1 271 ? 2.395 -8.222 -17.092 1.00 89.69 271 ILE A CA 1
ATOM 2202 C C . ILE A 1 271 ? 3.744 -7.494 -17.225 1.00 89.69 271 ILE A C 1
ATOM 2204 O O . ILE A 1 271 ? 3.772 -6.275 -17.383 1.00 89.69 271 ILE A O 1
ATOM 2208 N N . GLY A 1 272 ? 4.855 -8.238 -17.247 1.00 87.31 272 GLY A N 1
ATOM 2209 C CA . GLY A 1 272 ? 6.195 -7.662 -17.383 1.00 87.31 272 GLY A CA 1
ATOM 2210 C C . GLY A 1 272 ? 6.441 -6.968 -18.729 1.00 87.31 272 GLY A C 1
ATOM 2211 O O . GLY A 1 272 ? 7.029 -5.888 -18.759 1.00 87.31 272 GLY A O 1
ATOM 2212 N N . HIS A 1 273 ? 5.975 -7.539 -19.847 1.00 89.50 273 HIS A N 1
ATOM 2213 C CA . HIS A 1 273 ? 6.068 -6.863 -21.145 1.00 89.50 273 HIS A CA 1
ATOM 2214 C C . HIS A 1 273 ? 5.166 -5.629 -21.197 1.00 89.50 273 HIS A C 1
ATOM 2216 O O . HIS A 1 273 ? 5.602 -4.587 -21.683 1.00 89.50 273 HIS A O 1
ATOM 2222 N N . LEU A 1 274 ? 3.950 -5.708 -20.650 1.00 92.88 274 LEU A N 1
ATOM 2223 C CA . LEU A 1 274 ? 3.043 -4.565 -20.571 1.00 92.88 274 LEU A CA 1
ATOM 2224 C C . LEU A 1 274 ? 3.652 -3.410 -19.758 1.00 92.88 274 LEU A C 1
ATOM 2226 O O . LEU A 1 274 ? 3.590 -2.267 -20.203 1.00 92.88 274 LEU A O 1
ATOM 2230 N N . ASP A 1 275 ? 4.319 -3.696 -18.637 1.00 91.94 275 ASP A N 1
ATOM 2231 C CA . ASP A 1 275 ? 5.050 -2.690 -17.854 1.00 91.94 275 ASP A CA 1
ATOM 2232 C C . ASP A 1 275 ? 6.143 -1.982 -18.661 1.00 91.94 275 ASP A C 1
ATOM 2234 O O . ASP A 1 275 ? 6.302 -0.764 -18.562 1.00 91.94 275 ASP A O 1
ATOM 2238 N N . ILE A 1 276 ? 6.885 -2.723 -19.486 1.00 92.00 276 ILE A N 1
ATOM 2239 C CA . ILE A 1 276 ? 7.921 -2.154 -20.356 1.00 92.00 276 ILE A CA 1
ATOM 2240 C C . ILE A 1 276 ? 7.299 -1.228 -21.400 1.00 92.00 276 ILE A C 1
ATOM 2242 O O . ILE A 1 276 ? 7.787 -0.111 -21.589 1.00 92.00 276 ILE A O 1
ATOM 2246 N N . LEU A 1 277 ? 6.203 -1.657 -22.037 1.00 94.69 277 LEU A N 1
ATOM 2247 C CA . LEU A 1 277 ? 5.486 -0.834 -23.013 1.00 94.69 277 LEU A CA 1
ATOM 2248 C C . LEU A 1 277 ? 4.945 0.451 -22.378 1.00 94.69 277 LEU A C 1
ATOM 2250 O O . LEU A 1 277 ? 5.091 1.523 -22.962 1.00 94.69 277 LEU A O 1
ATOM 2254 N N . LEU A 1 278 ? 4.363 0.363 -21.179 1.00 94.75 278 LEU A N 1
ATOM 2255 C CA . LEU A 1 278 ? 3.831 1.519 -20.452 1.00 94.75 278 LEU A CA 1
ATOM 2256 C C . LEU A 1 278 ? 4.942 2.450 -19.951 1.00 94.75 278 LEU A C 1
ATOM 2258 O O . LEU A 1 278 ? 4.790 3.667 -20.015 1.00 94.75 278 LEU A O 1
ATOM 2262 N N . SER A 1 279 ? 6.091 1.908 -19.541 1.00 94.00 279 SER A N 1
ATOM 2263 C CA . SER A 1 279 ? 7.265 2.710 -19.163 1.00 94.00 279 SER A CA 1
ATOM 2264 C C . SER A 1 279 ? 7.826 3.511 -20.344 1.00 94.00 279 SER A C 1
ATOM 2266 O O . SER A 1 279 ? 8.357 4.604 -20.164 1.00 94.00 279 SER A O 1
ATOM 2268 N N . GLY A 1 280 ? 7.706 2.978 -21.564 1.00 93.94 280 GLY A N 1
ATOM 2269 C CA . GLY A 1 280 ? 8.128 3.616 -22.812 1.00 93.94 280 GLY A CA 1
ATOM 2270 C C . GLY A 1 280 ? 6.979 4.133 -23.682 1.00 93.94 280 GLY A C 1
ATOM 2271 O O . GLY A 1 280 ? 7.161 4.224 -24.897 1.00 93.94 280 GLY A O 1
ATOM 2272 N N . LYS A 1 281 ? 5.810 4.444 -23.101 1.00 94.38 281 LYS A N 1
ATOM 2273 C CA . LYS A 1 281 ? 4.528 4.651 -23.809 1.00 94.38 281 LYS A CA 1
ATOM 2274 C C . LYS A 1 281 ? 4.608 5.581 -25.019 1.00 94.38 281 LYS A C 1
ATOM 2276 O O . LYS A 1 281 ? 4.135 5.223 -26.097 1.00 94.38 281 LYS A O 1
ATOM 2281 N N . ASP A 1 282 ? 5.236 6.746 -24.871 1.00 94.06 282 ASP A N 1
ATOM 2282 C CA . ASP A 1 282 ? 5.328 7.736 -25.953 1.00 94.06 282 ASP A CA 1
ATOM 2283 C C . ASP A 1 282 ? 6.203 7.255 -27.115 1.00 94.06 282 ASP A C 1
ATOM 2285 O O . ASP A 1 282 ? 5.883 7.470 -28.283 1.00 94.06 282 ASP A O 1
ATOM 2289 N N . ARG A 1 283 ? 7.293 6.546 -26.812 1.00 92.94 283 ARG A N 1
ATOM 2290 C CA . ARG A 1 283 ? 8.175 5.979 -27.839 1.00 92.94 283 ARG A CA 1
ATOM 2291 C C . ARG A 1 283 ? 7.540 4.772 -28.504 1.00 92.94 283 ARG A C 1
ATOM 2293 O O . ARG A 1 283 ? 7.598 4.669 -29.725 1.00 92.94 283 ARG A O 1
ATOM 2300 N N . PHE A 1 284 ? 6.886 3.908 -27.729 1.00 95.62 284 PHE A N 1
ATOM 2301 C CA . PHE A 1 284 ? 6.101 2.802 -28.267 1.00 95.62 284 PHE A CA 1
ATOM 2302 C C . PHE A 1 284 ? 5.043 3.319 -29.245 1.00 95.62 284 PHE A C 1
ATOM 2304 O O . PHE A 1 284 ? 4.929 2.795 -30.350 1.00 95.62 284 PHE A O 1
ATOM 2311 N N . LYS A 1 285 ? 4.348 4.410 -28.895 1.00 94.88 285 LYS A N 1
ATOM 2312 C CA . LYS A 1 285 ? 3.407 5.092 -29.788 1.00 94.88 285 LYS A CA 1
ATOM 2313 C C . LYS A 1 285 ? 4.046 5.490 -31.116 1.00 94.88 285 LYS A C 1
ATOM 2315 O O . LYS A 1 285 ? 3.522 5.105 -32.160 1.00 94.88 285 LYS A O 1
ATOM 2320 N N . SER A 1 286 ? 5.172 6.198 -31.086 1.00 93.69 286 SER A N 1
ATOM 2321 C CA . SER A 1 286 ? 5.877 6.608 -32.307 1.00 93.69 286 SER A CA 1
ATOM 2322 C C . SER A 1 286 ? 6.361 5.414 -33.137 1.00 93.69 286 SER A C 1
ATOM 2324 O O . SER A 1 286 ? 6.241 5.420 -34.356 1.00 93.69 286 SER A O 1
ATOM 2326 N N . ILE A 1 287 ? 6.867 4.360 -32.492 1.00 93.56 287 ILE A N 1
ATOM 2327 C CA . ILE A 1 287 ? 7.361 3.152 -33.170 1.00 93.56 287 ILE A CA 1
ATOM 2328 C C . ILE A 1 287 ? 6.215 2.391 -33.845 1.00 93.56 287 ILE A C 1
ATOM 2330 O O . ILE A 1 287 ? 6.336 2.002 -35.003 1.00 93.56 287 ILE A O 1
ATOM 2334 N N . VAL A 1 288 ? 5.085 2.202 -33.160 1.00 93.94 288 VAL A N 1
ATOM 2335 C CA . VAL A 1 288 ? 3.906 1.517 -33.717 1.00 93.94 288 VAL A CA 1
ATOM 2336 C C . VAL A 1 288 ? 3.310 2.305 -34.882 1.00 93.94 288 VAL A C 1
ATOM 2338 O O . VAL A 1 288 ? 2.896 1.706 -35.874 1.00 93.94 288 VAL A O 1
ATOM 2341 N N . GLN A 1 289 ? 3.311 3.639 -34.799 1.00 92.69 289 GLN A N 1
ATOM 2342 C CA . GLN A 1 289 ? 2.904 4.504 -35.907 1.00 92.69 289 GLN A CA 1
ATOM 2343 C C . GLN A 1 289 ? 3.785 4.340 -37.147 1.00 92.69 289 GLN A C 1
ATOM 2345 O O . GLN A 1 289 ? 3.300 4.599 -38.237 1.00 92.69 289 GLN A O 1
ATOM 2350 N N . GLU A 1 290 ? 5.030 3.880 -37.018 1.00 89.56 290 GLU A N 1
ATOM 2351 C CA . GLU A 1 290 ? 5.889 3.580 -38.168 1.00 89.56 290 GLU A CA 1
ATOM 2352 C C . GLU A 1 290 ? 5.769 2.123 -38.628 1.00 89.56 290 GLU A C 1
ATOM 2354 O O . GLU A 1 290 ? 5.534 1.869 -39.807 1.00 89.56 290 GLU A O 1
ATOM 2359 N N . LEU A 1 291 ? 5.880 1.162 -37.706 1.00 89.00 291 LEU A N 1
ATOM 2360 C CA . LEU A 1 291 ? 5.912 -0.270 -38.027 1.00 89.00 291 LEU A CA 1
ATOM 2361 C C . LEU A 1 291 ? 4.544 -0.834 -38.435 1.00 89.00 291 LEU A C 1
ATOM 2363 O O . LEU A 1 291 ? 4.474 -1.755 -39.246 1.00 89.00 291 LEU A O 1
ATOM 2367 N N . ARG A 1 292 ? 3.449 -0.305 -37.872 1.00 88.19 292 ARG A N 1
ATOM 2368 C CA . ARG A 1 292 ? 2.077 -0.804 -38.072 1.00 88.19 292 ARG A CA 1
ATOM 2369 C C . ARG A 1 292 ? 1.086 0.333 -38.324 1.00 88.19 292 ARG A C 1
ATOM 2371 O O . ARG A 1 292 ? 0.018 0.370 -37.718 1.00 88.19 292 ARG A O 1
ATOM 2378 N N . ARG A 1 293 ? 1.418 1.245 -39.248 1.00 87.56 293 ARG A N 1
ATOM 2379 C CA . ARG A 1 293 ? 0.620 2.440 -39.619 1.00 87.56 293 ARG A CA 1
ATOM 2380 C C . ARG A 1 293 ? -0.895 2.206 -39.647 1.00 87.56 293 ARG A C 1
ATOM 2382 O O . ARG A 1 293 ? -1.636 2.941 -39.002 1.00 87.56 293 ARG A O 1
ATOM 2389 N N . ASN A 1 294 ? -1.338 1.158 -40.341 1.00 88.62 294 ASN A N 1
ATOM 2390 C CA . ASN A 1 294 ? -2.762 0.871 -40.553 1.00 88.62 294 ASN A CA 1
ATOM 2391 C C . ASN A 1 294 ? -3.494 0.405 -39.282 1.00 88.62 294 ASN A C 1
ATOM 2393 O O . ASN A 1 294 ? -4.703 0.572 -39.173 1.00 88.62 294 ASN A O 1
ATOM 2397 N N . GLU A 1 295 ? -2.774 -0.167 -38.317 1.00 88.88 295 GLU A N 1
ATOM 2398 C CA . GLU A 1 295 ? -3.337 -0.747 -37.090 1.00 88.88 295 GLU A CA 1
ATOM 2399 C C . GLU A 1 295 ? -2.974 0.060 -35.838 1.00 88.88 295 GLU A C 1
ATOM 2401 O O . GLU A 1 295 ? -3.441 -0.239 -34.738 1.00 88.88 295 GLU A O 1
ATOM 2406 N N . ALA A 1 296 ? -2.157 1.106 -35.992 1.00 89.75 296 ALA A N 1
ATOM 2407 C CA . ALA A 1 296 ? -1.602 1.870 -34.887 1.00 89.75 296 ALA A CA 1
ATOM 2408 C C . ALA A 1 296 ? -2.689 2.438 -33.971 1.00 89.75 296 ALA A C 1
ATOM 2410 O O . ALA A 1 296 ? -2.577 2.332 -32.753 1.00 89.75 296 ALA A O 1
ATOM 2411 N N . ALA A 1 297 ? -3.771 2.979 -34.539 1.00 88.62 297 ALA A N 1
ATOM 2412 C CA . ALA A 1 297 ? -4.892 3.486 -33.754 1.00 88.62 297 ALA A CA 1
ATOM 2413 C C . ALA A 1 297 ? -5.497 2.389 -32.857 1.00 88.62 297 ALA A C 1
ATOM 2415 O O . ALA A 1 297 ? -5.596 2.578 -31.648 1.00 88.62 297 ALA A O 1
ATOM 2416 N N . ALA A 1 298 ? -5.811 1.217 -33.420 1.00 87.75 298 ALA A N 1
ATOM 2417 C CA . ALA A 1 298 ? -6.403 0.101 -32.683 1.00 87.75 298 ALA A CA 1
ATOM 2418 C C . ALA A 1 298 ? -5.466 -0.458 -31.595 1.00 87.75 298 ALA A C 1
ATOM 2420 O O . ALA A 1 298 ? -5.905 -0.722 -30.472 1.00 87.75 298 ALA A O 1
ATOM 2421 N N . ILE A 1 299 ? -4.168 -0.587 -31.890 1.00 90.31 299 ILE A N 1
ATOM 2422 C CA . ILE A 1 299 ? -3.159 -1.067 -30.933 1.00 90.31 299 ILE A CA 1
ATOM 2423 C C . ILE A 1 299 ? -3.014 -0.089 -29.763 1.00 90.31 299 ILE A C 1
ATOM 2425 O O . ILE A 1 299 ? -3.006 -0.507 -28.607 1.00 90.31 299 ILE A O 1
ATOM 2429 N N . LEU A 1 300 ? -2.939 1.216 -30.038 1.00 91.88 300 LEU A N 1
ATOM 2430 C CA . LEU A 1 300 ? -2.780 2.240 -29.000 1.00 91.88 300 LEU A CA 1
ATOM 2431 C C . LEU A 1 300 ? -4.027 2.380 -28.133 1.00 91.88 300 LEU A C 1
ATOM 2433 O O . LEU A 1 300 ? -3.923 2.548 -26.919 1.00 91.88 300 LEU A O 1
ATOM 2437 N N . THR A 1 301 ? -5.203 2.252 -28.738 1.00 89.31 301 THR A N 1
ATOM 2438 C CA . THR A 1 301 ? -6.464 2.142 -28.011 1.00 89.31 301 THR A CA 1
ATOM 2439 C C . THR A 1 301 ? -6.476 0.899 -27.117 1.00 89.31 301 THR A C 1
ATOM 2441 O O . THR A 1 301 ? -6.867 0.982 -25.954 1.00 89.31 301 THR A O 1
ATOM 2444 N N . THR A 1 302 ? -5.980 -0.240 -27.604 1.00 90.81 302 THR A N 1
ATOM 2445 C CA . THR A 1 302 ? -5.891 -1.463 -26.796 1.00 90.81 302 THR A CA 1
ATOM 2446 C C . THR A 1 302 ? -4.890 -1.321 -25.650 1.00 90.81 302 THR A C 1
ATOM 2448 O O . THR A 1 302 ? -5.180 -1.753 -24.539 1.00 90.81 302 THR A O 1
ATOM 2451 N N . LEU A 1 303 ? -3.753 -0.653 -25.865 1.00 93.75 303 LEU A N 1
ATOM 2452 C CA . LEU A 1 303 ? -2.782 -0.364 -24.806 1.00 93.75 303 LEU A CA 1
ATOM 2453 C C . LEU A 1 303 ? -3.421 0.408 -23.641 1.00 93.75 303 LEU A C 1
ATOM 2455 O O . LEU A 1 303 ? -3.167 0.073 -22.489 1.00 93.75 303 LEU A O 1
ATOM 2459 N N . GLN A 1 304 ? -4.286 1.390 -23.926 1.00 91.69 304 GLN A N 1
ATOM 2460 C CA . GLN A 1 304 ? -5.026 2.127 -22.890 1.00 91.69 304 GLN A CA 1
ATOM 2461 C C . GLN A 1 304 ? -5.988 1.226 -22.102 1.00 91.69 304 GLN A C 1
ATOM 2463 O O . GLN A 1 304 ? -6.162 1.403 -20.899 1.00 91.69 304 GLN A O 1
ATOM 2468 N N . ILE A 1 305 ? -6.611 0.248 -22.764 1.00 90.88 305 ILE A N 1
ATOM 2469 C CA . ILE A 1 305 ? -7.460 -0.745 -22.095 1.00 90.88 305 ILE A CA 1
ATOM 2470 C C . ILE A 1 305 ? -6.608 -1.625 -21.174 1.00 90.88 305 ILE A C 1
ATOM 2472 O O . ILE A 1 305 ? -6.938 -1.772 -19.998 1.00 90.88 305 ILE A O 1
ATOM 2476 N N . ARG A 1 306 ? -5.477 -2.141 -21.676 1.00 92.88 306 ARG A N 1
ATOM 2477 C CA . ARG A 1 306 ? -4.559 -2.987 -20.894 1.00 92.88 306 ARG A CA 1
ATOM 2478 C C . ARG A 1 306 ? -3.959 -2.243 -19.699 1.00 92.88 306 ARG A C 1
ATOM 2480 O O . ARG A 1 306 ? -3.789 -2.830 -18.637 1.00 92.88 306 ARG A O 1
ATOM 2487 N N . GLU A 1 307 ? -3.695 -0.945 -19.839 1.00 94.19 307 GLU A N 1
ATOM 2488 C CA . GLU A 1 307 ? -3.263 -0.066 -18.744 1.00 94.19 307 GLU A CA 1
ATOM 2489 C C . GLU A 1 307 ? -4.299 -0.017 -17.610 1.00 94.19 307 GLU A C 1
ATOM 2491 O O . GLU A 1 307 ? -3.942 -0.185 -16.444 1.00 94.19 307 GLU A O 1
ATOM 2496 N N . LYS A 1 308 ? -5.590 0.138 -17.937 1.00 92.50 308 LYS A N 1
ATOM 2497 C CA . LYS A 1 308 ? -6.675 0.097 -16.941 1.00 92.50 308 LYS A CA 1
ATOM 2498 C C . LYS A 1 308 ? -6.792 -1.272 -16.272 1.00 92.50 308 LYS A C 1
ATOM 2500 O O . LYS A 1 308 ? -6.956 -1.338 -15.056 1.00 92.50 308 LYS A O 1
ATOM 2505 N N . GLU A 1 309 ? -6.705 -2.353 -17.047 1.00 93.62 309 GLU A N 1
ATOM 2506 C CA . GLU A 1 309 ? -6.742 -3.719 -16.512 1.00 93.62 309 GLU A CA 1
ATOM 2507 C C . GLU A 1 309 ? -5.594 -3.981 -15.536 1.00 93.62 309 GLU A C 1
ATOM 2509 O O . GLU A 1 309 ? -5.822 -4.532 -14.459 1.00 93.62 309 GLU A O 1
ATOM 2514 N N . LEU A 1 310 ? -4.376 -3.557 -15.889 1.00 93.31 310 LEU A N 1
ATOM 2515 C CA . LEU A 1 310 ? -3.197 -3.723 -15.047 1.00 93.31 310 LEU A CA 1
ATOM 2516 C C . LEU A 1 310 ? -3.310 -2.922 -13.745 1.00 93.31 310 LEU A C 1
ATOM 2518 O O . LEU A 1 310 ? -2.985 -3.448 -12.679 1.00 93.31 310 LEU A O 1
ATOM 2522 N N . SER A 1 311 ? -3.789 -1.678 -13.815 1.00 94.00 311 SER A N 1
ATOM 2523 C CA . SER A 1 311 ? -4.027 -0.848 -12.629 1.00 94.00 311 SER A CA 1
ATOM 2524 C C . SER A 1 311 ? -5.059 -1.483 -11.695 1.00 94.00 311 SER A C 1
ATOM 2526 O O . SER A 1 311 ? -4.762 -1.696 -10.521 1.00 94.00 311 SER A O 1
ATOM 2528 N N . ALA A 1 312 ? -6.215 -1.899 -12.224 1.00 93.50 312 ALA A N 1
ATOM 2529 C CA . ALA A 1 312 ? -7.251 -2.568 -11.437 1.00 93.50 312 ALA A CA 1
ATOM 2530 C C . ALA A 1 312 ? -6.750 -3.880 -10.808 1.00 93.50 312 ALA A C 1
ATOM 2532 O O . ALA A 1 312 ? -7.049 -4.185 -9.650 1.00 93.50 312 ALA A O 1
ATOM 2533 N N . PHE A 1 313 ? -5.944 -4.652 -11.543 1.00 93.94 313 PHE A N 1
ATOM 2534 C CA . PHE A 1 313 ? -5.325 -5.866 -11.022 1.00 93.94 313 PHE A CA 1
ATOM 2535 C C . PHE A 1 313 ? -4.377 -5.566 -9.853 1.00 93.94 313 PHE A C 1
ATOM 2537 O O . PHE A 1 313 ? -4.476 -6.211 -8.810 1.00 93.94 313 PHE A O 1
ATOM 2544 N N . ARG A 1 314 ? -3.499 -4.563 -9.984 1.00 93.12 314 ARG A N 1
ATOM 2545 C CA . ARG A 1 314 ? -2.560 -4.154 -8.924 1.00 93.12 314 ARG A CA 1
ATOM 2546 C C . ARG A 1 314 ? -3.267 -3.659 -7.667 1.00 93.12 314 ARG A C 1
ATOM 2548 O O . ARG A 1 314 ? -2.877 -4.038 -6.564 1.00 93.12 314 ARG A O 1
ATOM 2555 N N . GLU A 1 315 ? -4.315 -2.859 -7.822 1.00 94.06 315 GLU A N 1
ATOM 2556 C CA . GLU A 1 315 ? -5.151 -2.419 -6.702 1.00 94.06 315 GLU A CA 1
ATOM 2557 C C . GLU A 1 315 ? -5.803 -3.618 -6.006 1.00 94.06 315 GLU A C 1
ATOM 2559 O O . GLU A 1 315 ? -5.729 -3.753 -4.782 1.00 94.06 315 GLU A O 1
ATOM 2564 N N . THR A 1 316 ? -6.344 -4.556 -6.786 1.00 94.25 316 THR A N 1
ATOM 2565 C CA . THR A 1 316 ? -6.982 -5.763 -6.248 1.00 94.25 316 THR A CA 1
ATOM 2566 C C . THR A 1 316 ? -5.985 -6.674 -5.531 1.00 94.25 316 THR A C 1
ATOM 2568 O O . THR A 1 316 ? -6.319 -7.222 -4.485 1.00 94.25 316 THR A O 1
ATOM 2571 N N . VAL A 1 317 ? -4.738 -6.793 -6.007 1.00 93.75 317 VAL A N 1
ATOM 2572 C CA . VAL A 1 317 ? -3.657 -7.511 -5.297 1.00 93.75 317 VAL A CA 1
ATOM 2573 C C . VAL A 1 317 ? -3.463 -6.954 -3.883 1.00 93.75 317 VAL A C 1
ATOM 2575 O O . VAL A 1 317 ? -3.363 -7.727 -2.929 1.00 93.75 317 VAL A O 1
ATOM 2578 N N . ILE A 1 318 ? -3.425 -5.626 -3.725 1.00 94.00 318 ILE A N 1
ATOM 2579 C CA . ILE A 1 318 ? -3.250 -4.973 -2.417 1.00 94.00 318 ILE A CA 1
ATOM 2580 C C . ILE A 1 318 ? -4.460 -5.248 -1.518 1.00 94.00 318 ILE A C 1
ATOM 2582 O O . ILE A 1 318 ? -4.301 -5.647 -0.362 1.00 94.00 318 ILE A O 1
ATOM 2586 N N . VAL A 1 319 ? -5.665 -5.081 -2.065 1.00 94.94 319 VAL A N 1
ATOM 2587 C CA . VAL A 1 319 ? -6.935 -5.319 -1.368 1.00 94.94 319 VAL A CA 1
ATOM 2588 C C . VAL A 1 319 ? -7.035 -6.771 -0.887 1.00 94.94 319 VAL A C 1
ATOM 2590 O O . VAL A 1 319 ? -7.225 -7.016 0.303 1.00 94.94 319 VAL A O 1
ATOM 2593 N N . VAL A 1 320 ? -6.819 -7.747 -1.771 1.00 95.75 320 VAL A N 1
ATOM 2594 C CA . VAL A 1 320 ? -6.861 -9.180 -1.437 1.00 95.75 320 VAL A CA 1
ATOM 2595 C C . VAL A 1 320 ? -5.796 -9.535 -0.398 1.00 95.75 320 VAL A C 1
ATOM 2597 O O . VAL A 1 320 ? -6.079 -10.281 0.538 1.00 95.75 320 VAL A O 1
ATOM 2600 N N . LYS A 1 321 ? -4.589 -8.964 -0.494 1.00 95.44 321 LYS A N 1
ATOM 2601 C CA . LYS A 1 321 ? -3.525 -9.173 0.500 1.00 95.44 321 LYS A CA 1
ATOM 2602 C C . LYS A 1 321 ? -3.941 -8.715 1.901 1.00 95.44 321 LYS A C 1
ATOM 2604 O O . LYS A 1 321 ? -3.679 -9.419 2.875 1.00 95.44 321 LYS A O 1
ATOM 2609 N N . HIS A 1 322 ? -4.588 -7.557 2.023 1.00 95.56 322 HIS A N 1
ATOM 2610 C CA . HIS A 1 322 ? -5.113 -7.084 3.308 1.00 95.56 322 HIS A CA 1
ATOM 2611 C C . HIS A 1 322 ? -6.280 -7.941 3.803 1.00 95.56 322 HIS A C 1
ATOM 2613 O O . HIS A 1 322 ? -6.353 -8.258 4.987 1.00 95.56 322 HIS A O 1
ATOM 2619 N N . PHE A 1 323 ? -7.155 -8.382 2.904 1.00 96.69 323 PHE A N 1
ATOM 2620 C CA . PHE A 1 323 ? -8.269 -9.254 3.261 1.00 96.69 323 PHE A CA 1
ATOM 2621 C C . PHE A 1 323 ? -7.815 -10.606 3.811 1.00 96.69 323 PHE A C 1
ATOM 2623 O O . PHE A 1 323 ? -8.325 -11.056 4.835 1.00 96.69 323 PHE A O 1
ATOM 2630 N N . VAL A 1 324 ? -6.793 -11.211 3.202 1.00 96.19 324 VAL A N 1
ATOM 2631 C CA . VAL A 1 324 ? -6.124 -12.407 3.731 1.00 96.19 324 VAL A CA 1
ATOM 2632 C C . VAL A 1 324 ? -5.651 -12.177 5.171 1.00 96.19 324 VAL A C 1
ATOM 2634 O O . VAL A 1 324 ? -5.847 -13.038 6.029 1.00 96.19 324 VAL A O 1
ATOM 2637 N N . TYR A 1 325 ? -5.056 -11.017 5.460 1.00 95.44 325 TYR A N 1
ATOM 2638 C CA . TYR A 1 325 ? -4.601 -10.675 6.808 1.00 95.44 325 TYR A CA 1
ATOM 2639 C C . TYR A 1 325 ? -5.763 -10.570 7.814 1.00 95.44 325 TYR A C 1
ATOM 2641 O O . TYR A 1 325 ? -5.661 -11.121 8.912 1.00 95.44 325 TYR A O 1
ATOM 2649 N N . GLU A 1 326 ? -6.887 -9.948 7.446 1.00 94.31 326 GLU A N 1
ATOM 2650 C CA . GLU A 1 326 ? -8.081 -9.893 8.308 1.00 94.31 326 GLU A CA 1
ATOM 2651 C C . GLU A 1 326 ? -8.730 -11.271 8.512 1.00 94.31 326 GLU A C 1
ATOM 2653 O O . GLU A 1 326 ? -9.138 -11.606 9.626 1.00 94.31 326 GLU A O 1
ATOM 2658 N N . CYS A 1 327 ? -8.756 -12.115 7.478 1.00 95.12 327 CYS A N 1
ATOM 2659 C CA . CYS A 1 327 ? -9.250 -13.490 7.577 1.00 95.12 327 CYS A CA 1
ATOM 2660 C C . CYS A 1 327 ? -8.395 -14.344 8.525 1.00 95.12 327 CYS A C 1
ATOM 2662 O O . CYS A 1 327 ? -8.922 -15.170 9.269 1.00 95.12 327 CYS A O 1
ATOM 2664 N N . LYS A 1 328 ? -7.073 -14.136 8.565 1.00 94.50 328 LYS A N 1
ATOM 2665 C CA . LYS A 1 328 ? -6.191 -14.865 9.493 1.00 94.50 328 LYS A CA 1
ATOM 2666 C C . LYS A 1 328 ? -6.483 -14.568 10.961 1.00 94.50 328 LYS A C 1
ATOM 2668 O O . LYS A 1 328 ? -6.338 -15.467 11.785 1.00 94.50 328 LYS A O 1
ATOM 2673 N N . LYS A 1 329 ? -6.931 -13.354 11.301 1.00 93.19 329 LYS A N 1
ATOM 2674 C CA . LYS A 1 329 ? -7.294 -12.986 12.686 1.00 93.19 329 LYS A CA 1
ATOM 2675 C C . LYS A 1 329 ? -8.479 -13.786 13.227 1.00 93.19 329 LYS A C 1
ATOM 2677 O O . LYS A 1 329 ? -8.591 -13.957 14.438 1.00 93.19 329 LYS A O 1
ATOM 2682 N N . ILE A 1 330 ? -9.330 -14.282 12.332 1.00 94.00 330 ILE A N 1
ATOM 2683 C CA . ILE A 1 330 ? -10.459 -15.166 12.649 1.00 94.00 330 ILE A CA 1
ATOM 2684 C C . ILE A 1 330 ? -10.167 -16.633 12.331 1.00 94.00 330 ILE A C 1
ATOM 2686 O O . ILE A 1 330 ? -11.074 -17.458 12.299 1.00 94.00 330 ILE A O 1
ATOM 2690 N N . GLU A 1 331 ? -8.894 -16.960 12.095 1.00 91.50 331 GLU A N 1
ATOM 2691 C CA . GLU A 1 331 ? -8.426 -18.296 11.730 1.00 91.50 331 GLU A CA 1
ATOM 2692 C C . GLU A 1 331 ? -9.099 -18.877 10.472 1.00 91.50 331 GLU A C 1
ATOM 2694 O O . GLU A 1 331 ? -9.367 -20.079 10.381 1.00 91.50 331 GLU A O 1
ATOM 2699 N N . GLY A 1 332 ? -9.341 -18.021 9.477 1.00 93.25 332 GLY A N 1
ATOM 2700 C CA . GLY A 1 332 ? -9.792 -18.429 8.152 1.00 93.25 332 GLY A CA 1
ATOM 2701 C C . GLY A 1 332 ? -8.787 -19.332 7.429 1.00 93.25 332 GLY A C 1
ATOM 2702 O O . GLY A 1 332 ? -7.568 -19.168 7.539 1.00 93.25 332 GLY A O 1
ATOM 2703 N N . ASP A 1 333 ? -9.306 -20.285 6.662 1.00 94.50 333 ASP A N 1
ATOM 2704 C CA . ASP A 1 333 ? -8.563 -21.075 5.691 1.00 94.50 333 ASP A CA 1
ATOM 2705 C C . ASP A 1 333 ? -8.387 -20.271 4.398 1.00 94.50 333 ASP A C 1
ATOM 2707 O O . ASP A 1 333 ? -9.252 -20.231 3.521 1.00 94.50 333 ASP A O 1
ATOM 2711 N N . VAL A 1 334 ? -7.255 -19.574 4.331 1.00 94.69 334 VAL A N 1
ATOM 2712 C CA . VAL A 1 334 ? -6.868 -18.705 3.213 1.00 94.69 334 VAL A CA 1
ATOM 2713 C C . VAL A 1 334 ? -5.759 -19.308 2.352 1.00 94.69 334 VAL A C 1
ATOM 2715 O O . VAL A 1 334 ? -5.228 -18.612 1.492 1.00 94.69 334 VAL A O 1
ATOM 2718 N N . TYR A 1 335 ? -5.398 -20.581 2.554 1.00 93.44 335 TYR A N 1
ATOM 2719 C CA . TYR A 1 335 ? -4.238 -21.197 1.898 1.00 93.44 335 TYR A CA 1
ATOM 2720 C C . TYR A 1 335 ? -4.293 -21.083 0.368 1.00 93.44 335 TYR A C 1
ATOM 2722 O O . TYR A 1 335 ? -3.328 -20.637 -0.254 1.00 93.44 335 TYR A O 1
ATOM 2730 N N . ASP A 1 336 ? -5.435 -21.420 -0.236 1.00 91.44 336 ASP A N 1
ATOM 2731 C CA . ASP A 1 336 ? -5.604 -21.365 -1.692 1.00 91.44 336 ASP A CA 1
ATOM 2732 C C . ASP A 1 336 ? -5.505 -19.931 -2.232 1.00 91.44 336 ASP A C 1
ATOM 2734 O O . ASP A 1 336 ? -4.852 -19.692 -3.252 1.00 91.44 336 ASP A O 1
ATOM 2738 N N . LEU A 1 337 ? -6.091 -18.961 -1.521 1.00 93.75 337 LEU A N 1
ATOM 2739 C CA . LEU A 1 337 ? -6.050 -17.548 -1.900 1.00 93.75 337 LEU A CA 1
ATOM 2740 C C . LEU A 1 337 ? -4.635 -16.967 -1.755 1.00 93.75 337 LEU A C 1
ATOM 2742 O O . LEU A 1 337 ? -4.178 -16.237 -2.631 1.00 93.75 337 LEU A O 1
ATOM 2746 N N . GLU A 1 338 ? -3.904 -17.333 -0.698 1.00 93.19 338 GLU A N 1
ATOM 2747 C CA . GLU A 1 338 ? -2.502 -16.947 -0.498 1.00 93.19 338 GLU A CA 1
ATOM 2748 C C . GLU A 1 338 ? -1.576 -17.550 -1.546 1.00 93.19 338 GLU A C 1
ATOM 2750 O O . GLU A 1 338 ? -0.727 -16.852 -2.105 1.00 93.19 338 GLU A O 1
ATOM 2755 N N . ARG A 1 339 ? -1.756 -18.839 -1.849 1.00 91.31 339 ARG A N 1
ATOM 2756 C CA . ARG A 1 339 ? -1.023 -19.518 -2.915 1.00 91.31 339 ARG A CA 1
ATOM 2757 C C . ARG A 1 339 ? -1.265 -18.822 -4.249 1.00 91.31 339 ARG A C 1
ATOM 2759 O O . ARG A 1 339 ? -0.311 -18.590 -4.993 1.00 91.31 339 ARG A O 1
ATOM 2766 N N . ARG A 1 340 ? -2.516 -18.456 -4.542 1.00 90.38 340 ARG A N 1
ATOM 2767 C CA . ARG A 1 340 ? -2.866 -17.752 -5.776 1.00 90.38 340 ARG A CA 1
ATOM 2768 C C . ARG A 1 340 ? -2.266 -16.349 -5.824 1.00 90.38 340 ARG A C 1
ATOM 2770 O O . ARG A 1 340 ? -1.679 -15.991 -6.840 1.00 90.38 340 ARG A O 1
ATOM 2777 N N . LEU A 1 341 ? -2.338 -15.591 -4.730 1.00 91.38 341 LEU A N 1
ATOM 2778 C CA . LEU A 1 341 ? -1.694 -14.281 -4.597 1.00 91.38 341 LEU A CA 1
ATOM 2779 C C . LEU A 1 341 ? -0.187 -14.383 -4.877 1.00 91.38 341 LEU A C 1
ATOM 2781 O O . LEU A 1 341 ? 0.332 -13.630 -5.694 1.00 91.38 341 LEU A O 1
ATOM 2785 N N . TRP A 1 342 ? 0.493 -15.360 -4.270 1.00 87.88 342 TRP A N 1
ATOM 2786 C CA . TRP A 1 342 ? 1.926 -15.593 -4.465 1.00 87.88 342 TRP A CA 1
ATOM 2787 C C . TRP A 1 342 ? 2.273 -15.921 -5.923 1.00 87.88 342 TRP A C 1
ATOM 2789 O O . TRP A 1 342 ? 3.215 -15.350 -6.470 1.00 87.88 342 TRP A O 1
ATOM 2799 N N . GLN A 1 343 ? 1.501 -16.799 -6.573 1.00 86.62 343 GLN A N 1
ATOM 2800 C CA . GLN A 1 343 ? 1.690 -17.132 -7.992 1.00 86.62 343 GLN A CA 1
ATOM 2801 C C . GLN A 1 343 ? 1.552 -15.890 -8.876 1.00 86.62 343 GLN A C 1
ATOM 2803 O O . GLN A 1 343 ? 2.372 -15.653 -9.755 1.00 86.62 343 GLN A O 1
ATOM 2808 N N . LEU A 1 344 ? 0.534 -15.074 -8.619 1.00 86.75 344 LEU A N 1
ATOM 2809 C CA . LEU A 1 344 ? 0.235 -13.902 -9.430 1.00 86.75 344 LEU A CA 1
ATOM 2810 C C . LEU A 1 344 ? 1.244 -12.757 -9.258 1.00 86.75 344 LEU A C 1
ATOM 2812 O O . LEU A 1 344 ? 1.408 -11.960 -10.180 1.00 86.75 344 LEU A O 1
ATOM 2816 N N . THR A 1 345 ? 1.929 -12.665 -8.113 1.00 83.06 345 THR A N 1
ATOM 2817 C CA . THR A 1 345 ? 2.906 -11.594 -7.854 1.00 83.06 345 THR A CA 1
ATOM 2818 C C . THR A 1 345 ? 4.354 -11.993 -8.128 1.00 83.06 345 THR A C 1
ATOM 2820 O O . THR A 1 345 ? 5.137 -11.142 -8.543 1.00 83.06 345 THR A O 1
ATOM 2823 N N . ASN A 1 346 ? 4.732 -13.256 -7.902 1.00 74.94 346 ASN A N 1
ATOM 2824 C CA . ASN A 1 346 ? 6.144 -13.666 -7.884 1.00 74.94 346 ASN A CA 1
ATOM 2825 C C . ASN A 1 346 ? 6.612 -14.397 -9.148 1.00 74.94 346 ASN A C 1
ATOM 2827 O O . ASN A 1 346 ? 7.816 -14.541 -9.342 1.00 74.94 346 ASN A O 1
ATOM 2831 N N . LEU A 1 347 ? 5.701 -14.801 -10.041 1.00 63.03 347 LEU A N 1
ATOM 2832 C CA . LEU A 1 347 ? 6.067 -15.445 -11.310 1.00 63.03 347 LEU A CA 1
ATOM 2833 C C . LEU A 1 347 ? 6.648 -14.480 -12.366 1.00 63.03 347 LEU A C 1
ATOM 2835 O O . LEU A 1 347 ? 6.984 -14.910 -13.460 1.00 63.03 347 LEU A O 1
ATOM 2839 N N . ASN A 1 348 ? 6.810 -13.194 -12.042 1.00 55.03 348 ASN A N 1
ATOM 2840 C CA . ASN A 1 348 ? 7.379 -12.177 -12.936 1.00 55.03 348 ASN A CA 1
ATOM 2841 C C . ASN A 1 348 ? 8.865 -11.860 -12.645 1.00 55.03 348 ASN A C 1
ATOM 2843 O O . ASN A 1 348 ? 9.370 -10.837 -13.110 1.00 55.03 348 ASN A O 1
ATOM 2847 N N . GLN A 1 349 ? 9.560 -12.684 -11.848 1.00 55.56 349 GLN A N 1
ATOM 2848 C CA . GLN A 1 349 ? 10.989 -12.505 -11.558 1.00 55.56 349 GLN A CA 1
ATOM 2849 C C . GLN A 1 349 ? 11.873 -13.046 -12.692 1.00 55.56 349 GLN A C 1
ATOM 2851 O O . GLN A 1 349 ? 11.561 -14.059 -13.319 1.00 55.56 349 GLN A O 1
ATOM 2856 N N . ASP A 1 350 ? 12.984 -12.352 -12.952 1.00 50.28 350 ASP A N 1
ATOM 2857 C CA . ASP A 1 350 ? 13.944 -12.706 -13.997 1.00 50.28 350 ASP A CA 1
ATOM 2858 C C . ASP A 1 350 ? 14.527 -14.111 -13.696 1.00 50.28 350 ASP A C 1
ATOM 2860 O O . ASP A 1 350 ? 15.152 -14.280 -12.651 1.00 50.28 350 ASP A O 1
ATOM 2864 N N . ASN A 1 351 ? 14.264 -15.096 -14.580 1.00 52.19 351 ASN A N 1
ATOM 2865 C CA . ASN A 1 351 ? 14.696 -16.525 -14.607 1.00 52.19 351 ASN A CA 1
ATOM 2866 C C . ASN A 1 351 ? 13.556 -17.563 -14.735 1.00 52.19 351 ASN A C 1
ATOM 2868 O O . ASN A 1 351 ? 13.789 -18.760 -14.563 1.00 52.19 351 ASN A O 1
ATOM 2872 N N . ILE A 1 352 ? 12.332 -17.144 -15.051 1.00 57.50 352 ILE A N 1
ATOM 2873 C CA . ILE A 1 352 ? 11.201 -18.053 -15.281 1.00 57.50 352 ILE A CA 1
ATOM 2874 C C . ILE A 1 352 ? 11.014 -18.278 -16.794 1.00 57.50 352 ILE A C 1
ATOM 2876 O O . ILE A 1 352 ? 11.095 -17.327 -17.567 1.00 57.50 352 ILE A O 1
ATOM 2880 N N . GLU A 1 353 ? 10.800 -19.532 -17.217 1.00 57.00 353 GLU A N 1
ATOM 2881 C CA . GLU A 1 353 ? 10.449 -19.890 -18.607 1.00 57.00 353 GLU A CA 1
ATOM 2882 C C . GLU A 1 353 ? 9.228 -19.073 -19.081 1.00 57.00 353 GLU A C 1
ATOM 2884 O O . GLU A 1 353 ? 8.264 -18.945 -18.323 1.00 57.00 353 GLU A O 1
ATOM 2889 N N . ASP A 1 354 ? 9.250 -18.549 -20.318 1.00 55.50 354 ASP A N 1
ATOM 2890 C CA . ASP A 1 354 ? 8.213 -17.652 -20.886 1.00 55.50 354 ASP A CA 1
ATOM 2891 C C . ASP A 1 354 ? 6.772 -18.182 -20.674 1.00 55.50 354 ASP A C 1
ATOM 2893 O O . ASP A 1 354 ? 5.854 -17.404 -20.410 1.00 55.50 354 ASP A O 1
ATOM 2897 N N . ASP A 1 355 ? 6.581 -19.507 -20.692 1.00 53.72 355 ASP A N 1
ATOM 2898 C CA . ASP A 1 355 ? 5.283 -20.189 -20.550 1.00 53.72 355 ASP A CA 1
ATOM 2899 C C . ASP A 1 355 ? 4.686 -20.145 -19.127 1.00 53.72 355 ASP A C 1
ATOM 2901 O O . ASP A 1 355 ? 3.538 -20.540 -18.915 1.00 53.72 355 ASP A O 1
ATOM 2905 N N . ARG A 1 356 ? 5.447 -19.686 -18.125 1.00 64.06 356 ARG A N 1
ATOM 2906 C CA . ARG A 1 356 ? 4.996 -19.564 -16.724 1.00 64.06 356 ARG A CA 1
ATOM 2907 C C . ARG A 1 356 ? 4.718 -18.120 -16.301 1.00 64.06 356 ARG A C 1
ATOM 2909 O O . ARG A 1 356 ? 4.386 -17.885 -15.137 1.00 64.06 356 ARG A O 1
ATOM 2916 N N . LEU A 1 357 ? 4.865 -17.162 -17.216 1.00 78.19 357 LEU A N 1
ATOM 2917 C CA . LEU A 1 357 ? 4.594 -15.750 -16.963 1.00 78.19 357 LEU A CA 1
ATOM 2918 C C . LEU A 1 357 ? 3.087 -15.479 -16.876 1.00 78.19 357 LEU A C 1
ATOM 2920 O O . LEU A 1 357 ? 2.270 -16.129 -17.524 1.00 78.19 357 LEU A O 1
ATOM 2924 N N . VAL A 1 358 ? 2.709 -14.479 -16.079 1.00 87.06 358 VAL A N 1
ATOM 2925 C CA . VAL A 1 358 ? 1.301 -14.109 -15.889 1.00 87.06 358 VAL A CA 1
ATOM 2926 C C . VAL A 1 358 ? 0.834 -13.233 -17.052 1.00 87.06 358 VAL A C 1
ATOM 2928 O O . VAL A 1 358 ? 1.365 -12.135 -17.256 1.00 87.06 358 VAL A O 1
ATOM 2931 N N . LEU A 1 359 ? -0.173 -13.699 -17.795 1.00 91.00 359 LEU A N 1
ATOM 2932 C CA . LEU A 1 359 ? -0.798 -12.960 -18.895 1.00 91.00 359 LEU A CA 1
ATOM 2933 C C . LEU A 1 359 ? -1.934 -12.075 -18.380 1.00 91.00 359 LEU A C 1
ATOM 2935 O O . LEU A 1 359 ? -2.642 -12.438 -17.438 1.00 91.00 359 LEU A O 1
ATOM 2939 N N . ILE A 1 360 ? -2.157 -10.928 -19.027 1.00 92.06 360 ILE A N 1
ATOM 2940 C CA . ILE A 1 360 ? -3.202 -9.993 -18.591 1.00 92.06 360 ILE A CA 1
ATOM 2941 C C . ILE A 1 360 ? -4.606 -10.619 -18.672 1.00 92.06 360 ILE A C 1
ATOM 2943 O O . ILE A 1 360 ? -5.381 -10.486 -17.725 1.00 92.06 360 ILE A O 1
ATOM 2947 N N . LYS A 1 361 ? -4.901 -11.403 -19.722 1.00 90.44 361 LYS A N 1
ATOM 2948 C CA . LYS A 1 361 ? -6.188 -12.110 -19.894 1.00 90.44 361 LYS A CA 1
ATOM 2949 C C . LYS A 1 361 ? -6.496 -13.159 -18.816 1.00 90.44 361 LYS A C 1
ATOM 2951 O O . LYS A 1 361 ? -7.660 -13.518 -18.635 1.00 90.44 361 LYS A O 1
ATOM 2956 N N . ASP A 1 362 ? -5.472 -13.656 -18.120 1.00 90.25 362 ASP A N 1
ATOM 2957 C CA . ASP A 1 362 ? -5.626 -14.675 -17.073 1.00 90.25 362 ASP A CA 1
ATOM 2958 C C . ASP A 1 362 ? -5.965 -14.053 -15.713 1.00 90.25 362 ASP A C 1
ATOM 2960 O O . ASP A 1 362 ? -6.404 -14.749 -14.793 1.00 90.25 362 ASP A O 1
ATOM 2964 N N . VAL A 1 363 ? -5.763 -12.739 -15.569 1.00 91.31 363 VAL A N 1
ATOM 2965 C CA . VAL A 1 363 ? -6.012 -12.005 -14.322 1.00 91.31 363 VAL A CA 1
ATOM 2966 C C . VAL A 1 363 ? -7.143 -10.997 -14.432 1.00 91.31 363 VAL A C 1
ATOM 2968 O O . VAL A 1 363 ? -7.811 -10.736 -13.429 1.00 91.31 363 VAL A O 1
ATOM 2971 N N . CYS A 1 364 ? -7.390 -10.465 -15.627 1.00 92.06 364 CYS A N 1
ATOM 2972 C CA . CYS A 1 364 ? -8.385 -9.439 -15.881 1.00 92.06 364 CYS A CA 1
ATOM 2973 C C . CYS A 1 364 ? -9.066 -9.662 -17.238 1.00 92.06 364 CYS A C 1
ATOM 2975 O O . CYS A 1 364 ? -8.470 -10.181 -18.181 1.00 92.06 364 CYS A O 1
ATOM 2977 N N . ARG A 1 365 ? -10.339 -9.286 -17.321 1.00 88.75 365 ARG A N 1
ATOM 2978 C CA . ARG A 1 365 ? -11.132 -9.259 -18.548 1.00 88.75 365 ARG A CA 1
ATOM 2979 C C . ARG A 1 365 ? -11.737 -7.877 -18.725 1.00 88.75 365 ARG A C 1
ATOM 2981 O O . ARG A 1 365 ? -12.063 -7.201 -17.754 1.00 88.75 365 ARG A O 1
ATOM 2988 N N . VAL A 1 366 ? -11.977 -7.497 -19.972 1.00 85.06 366 VAL A N 1
ATOM 2989 C CA . VAL A 1 366 ? -12.652 -6.239 -20.299 1.00 85.06 366 VAL A CA 1
ATOM 2990 C C . VAL A 1 366 ? -14.136 -6.496 -20.489 1.00 85.06 366 VAL A C 1
ATOM 2992 O O . VAL A 1 366 ? -14.524 -7.318 -21.320 1.00 85.06 366 VAL A O 1
ATOM 2995 N N . GLN A 1 367 ? -14.970 -5.751 -19.770 1.00 79.50 367 GLN A N 1
ATOM 2996 C CA . GLN A 1 367 ? -16.393 -5.662 -20.056 1.00 79.50 367 GLN A CA 1
ATOM 2997 C C . GLN A 1 367 ? -16.695 -4.328 -20.741 1.00 79.50 367 GLN A C 1
ATOM 2999 O O . GLN A 1 367 ? -16.348 -3.255 -20.239 1.00 79.50 367 GLN A O 1
ATOM 3004 N N . PHE A 1 368 ? -17.361 -4.400 -21.892 1.00 72.06 368 PHE A N 1
ATOM 3005 C CA . PHE A 1 368 ? -17.887 -3.230 -22.588 1.00 72.06 368 PHE A CA 1
ATOM 3006 C C . PHE A 1 368 ? -19.371 -3.041 -22.238 1.00 72.06 368 PHE A C 1
ATOM 3008 O O . PHE A 1 368 ? -20.087 -4.041 -22.102 1.00 72.06 368 PHE A O 1
ATOM 3015 N N . PRO A 1 369 ? -19.858 -1.796 -22.087 1.00 61.66 369 PRO A N 1
ATOM 3016 C CA . PRO A 1 369 ? -21.276 -1.536 -21.854 1.00 61.66 369 PRO A CA 1
ATOM 3017 C C . PRO A 1 369 ? -22.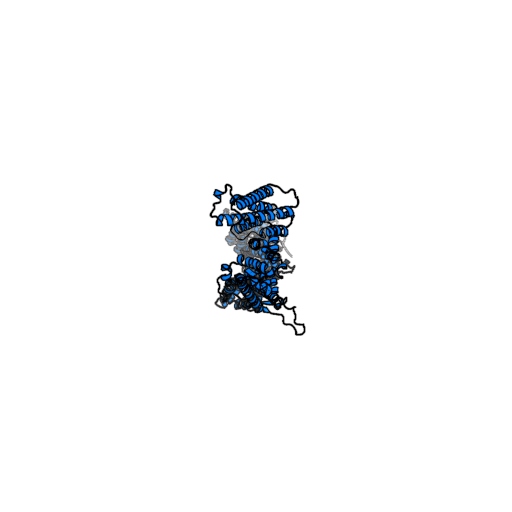141 -2.147 -22.965 1.00 61.66 369 PRO A C 1
ATOM 3019 O O . PRO A 1 369 ? -21.807 -2.040 -24.147 1.00 61.66 369 PRO A O 1
ATOM 3022 N N . LYS A 1 370 ? -23.269 -2.773 -22.601 1.00 51.34 370 LYS A N 1
ATOM 3023 C CA . LYS A 1 370 ? -24.274 -3.217 -23.579 1.00 51.34 370 LYS A CA 1
ATOM 3024 C C . LYS A 1 370 ? -24.952 -1.977 -24.169 1.00 51.34 370 LYS A C 1
ATOM 3026 O O . LYS A 1 370 ? -25.586 -1.231 -23.430 1.00 51.34 370 LYS A O 1
ATOM 3031 N N . PHE A 1 371 ? -24.819 -1.763 -25.476 1.00 53.53 371 PHE A N 1
ATOM 3032 C CA . PHE A 1 371 ? -25.525 -0.693 -26.183 1.00 53.53 371 PHE A CA 1
ATOM 3033 C C . PHE A 1 371 ? -26.892 -1.171 -26.679 1.00 53.53 371 PHE A C 1
ATOM 3035 O O . PHE A 1 371 ? -27.020 -2.281 -27.200 1.00 53.53 371 PHE A O 1
ATOM 3042 N N . ASN A 1 372 ? -27.899 -0.305 -26.555 1.00 46.28 372 ASN A N 1
ATOM 3043 C CA . ASN A 1 372 ? -29.155 -0.439 -27.287 1.00 46.28 372 ASN A CA 1
ATOM 3044 C C . ASN A 1 372 ? -28.878 -0.126 -28.768 1.00 46.28 372 ASN A C 1
ATOM 3046 O O . ASN A 1 372 ? -28.112 0.782 -29.077 1.00 46.28 372 ASN A O 1
ATOM 3050 N N . ALA A 1 373 ? -29.464 -0.904 -29.678 1.00 42.66 373 ALA A N 1
ATOM 3051 C CA . ALA A 1 373 ? -29.052 -1.065 -31.078 1.00 42.66 373 ALA A CA 1
ATOM 3052 C C . ALA A 1 373 ? -29.215 0.159 -32.020 1.00 42.66 373 ALA A C 1
ATOM 3054 O O . ALA A 1 373 ? -29.322 -0.024 -33.229 1.00 42.66 373 ALA A O 1
ATOM 3055 N N . THR A 1 374 ? -29.246 1.396 -31.518 1.00 45.31 374 THR A N 1
ATOM 3056 C CA . THR A 1 374 ? -29.572 2.594 -32.317 1.00 45.31 374 THR A CA 1
ATOM 3057 C C . THR A 1 374 ? -28.477 3.656 -32.402 1.00 45.31 374 THR A C 1
ATOM 3059 O O . THR A 1 374 ? -28.698 4.670 -33.055 1.00 45.31 374 THR A O 1
ATOM 3062 N N . GLU A 1 375 ? -27.290 3.450 -31.825 1.00 46.69 375 GLU A N 1
ATOM 3063 C CA . GLU A 1 375 ? -26.186 4.417 -31.937 1.00 46.69 375 GLU A CA 1
ATOM 3064 C C . GLU A 1 375 ? -24.977 3.819 -32.665 1.00 46.69 375 GLU A C 1
ATOM 3066 O O . GLU A 1 375 ? -24.495 2.728 -32.358 1.00 46.69 375 GLU A O 1
ATOM 3071 N N . THR A 1 376 ? -24.527 4.541 -33.692 1.00 42.03 376 THR A N 1
ATOM 3072 C CA . THR A 1 376 ? -23.471 4.168 -34.636 1.00 42.03 376 THR A CA 1
ATOM 3073 C C . THR A 1 376 ? -22.191 3.703 -33.944 1.00 42.03 376 THR A C 1
ATOM 3075 O O . THR A 1 376 ? -21.539 4.445 -33.210 1.00 42.03 376 THR A O 1
ATOM 3078 N N . ALA A 1 377 ? -21.805 2.464 -34.251 1.00 48.12 377 ALA A N 1
ATOM 3079 C CA . ALA A 1 377 ? -20.562 1.836 -33.840 1.00 48.12 377 ALA A CA 1
ATOM 3080 C C . ALA A 1 377 ? -19.357 2.551 -34.471 1.00 48.12 377 ALA A C 1
ATOM 3082 O O . ALA A 1 377 ? -19.038 2.356 -35.641 1.00 48.12 377 ALA A O 1
ATOM 3083 N N . GLY A 1 378 ? -18.670 3.375 -33.686 1.00 46.53 378 GLY A N 1
ATOM 3084 C CA . GLY A 1 378 ? -17.413 3.980 -34.107 1.00 46.53 378 GLY A CA 1
ATOM 3085 C C . GLY A 1 378 ? -16.799 4.854 -33.024 1.00 46.53 378 GLY A C 1
ATOM 3086 O O . GLY A 1 378 ? -17.274 5.945 -32.735 1.00 46.53 378 GLY A O 1
ATOM 3087 N N . THR A 1 379 ? -15.682 4.402 -32.457 1.00 45.41 379 THR A N 1
ATOM 3088 C CA . THR A 1 379 ? -14.682 5.210 -31.723 1.00 45.41 379 THR A CA 1
ATOM 3089 C C . THR A 1 379 ? -14.999 5.814 -30.342 1.00 45.41 379 THR A C 1
ATOM 3091 O O . THR A 1 379 ? -14.067 6.326 -29.729 1.00 45.41 379 THR A O 1
ATOM 3094 N N . GLN A 1 380 ? -16.197 5.682 -29.755 1.00 48.91 380 GLN A N 1
ATOM 3095 C CA . GLN A 1 380 ? -16.480 6.261 -28.415 1.00 48.91 380 GLN A CA 1
ATOM 3096 C C . GLN A 1 380 ? -16.513 5.291 -27.208 1.00 48.91 380 GLN A C 1
ATOM 3098 O O . GLN A 1 380 ? -16.817 5.712 -26.098 1.00 48.91 380 GLN A O 1
ATOM 3103 N N . ASN A 1 381 ? -16.128 4.015 -27.343 1.00 54.44 381 ASN A N 1
ATOM 3104 C CA . ASN A 1 381 ? -16.446 2.993 -26.321 1.00 54.44 381 ASN A CA 1
ATOM 3105 C C . ASN A 1 381 ? -15.273 2.491 -25.439 1.00 54.44 381 ASN A C 1
ATOM 3107 O O . ASN A 1 381 ? -15.370 1.440 -24.809 1.00 54.44 381 ASN A O 1
ATOM 3111 N N . VAL A 1 382 ? -14.136 3.202 -25.412 1.00 57.59 382 VAL A N 1
ATOM 3112 C CA . VAL A 1 382 ? -12.918 2.768 -24.679 1.00 57.59 382 VAL A CA 1
ATOM 3113 C C . VAL A 1 382 ? -12.725 3.481 -23.344 1.00 57.59 382 VAL A C 1
ATOM 3115 O O . VAL A 1 382 ? -12.130 2.946 -22.404 1.00 57.59 382 VAL A O 1
ATOM 3118 N N . GLN A 1 383 ? -13.287 4.678 -23.193 1.00 62.53 383 GLN A N 1
ATOM 3119 C CA . GLN A 1 383 ? -13.294 5.345 -21.893 1.00 62.53 383 GLN A CA 1
ATOM 3120 C C . GLN A 1 383 ? -14.227 4.641 -20.896 1.00 62.53 383 GLN A C 1
ATOM 3122 O O . GLN A 1 383 ? -13.879 4.555 -19.721 1.00 62.53 383 GLN A O 1
ATOM 3127 N N . SER A 1 384 ? -15.318 4.050 -21.383 1.00 67.81 384 SER A N 1
ATOM 312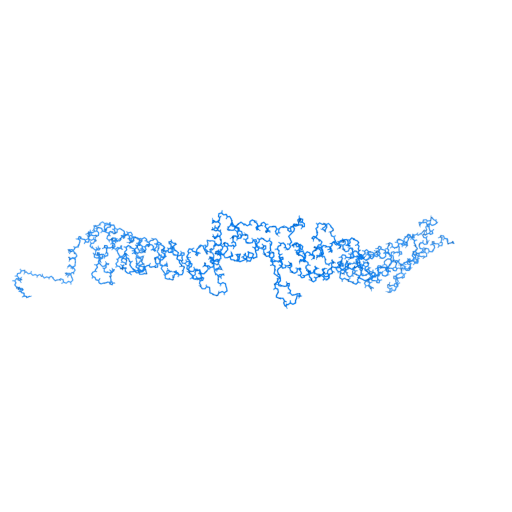8 C CA . SER A 1 384 ? -16.352 3.338 -20.620 1.00 67.81 384 SER A CA 1
ATOM 3129 C C . SER A 1 384 ? -16.043 1.862 -20.321 1.00 67.81 384 SER A C 1
ATOM 3131 O O . SER A 1 384 ? -16.845 1.199 -19.666 1.00 67.81 384 SER A O 1
ATOM 3133 N N . SER A 1 385 ? -14.911 1.320 -20.787 1.00 78.69 385 SER A N 1
ATOM 3134 C CA . SER A 1 385 ? -14.526 -0.073 -20.526 1.00 78.69 385 SER A CA 1
ATOM 3135 C C . SER A 1 385 ? -14.291 -0.312 -19.028 1.00 78.69 385 SER A C 1
ATOM 3137 O O . SER A 1 385 ? -13.465 0.388 -18.429 1.00 78.69 385 SER A O 1
ATOM 3139 N N . LYS A 1 386 ? -14.943 -1.325 -18.443 1.00 84.75 386 LYS A N 1
ATOM 3140 C CA . LYS A 1 386 ? -14.758 -1.713 -17.036 1.00 84.75 386 LYS A CA 1
ATOM 3141 C C . LYS A 1 386 ? -13.849 -2.951 -16.944 1.00 84.75 386 LYS A C 1
ATOM 3143 O O . LYS A 1 386 ? -14.167 -3.964 -17.574 1.00 84.75 386 LYS A O 1
ATOM 3148 N N . PRO A 1 387 ? -12.737 -2.900 -16.187 1.00 90.69 387 PRO A N 1
ATOM 3149 C CA . PRO A 1 387 ? -11.930 -4.082 -15.908 1.00 90.69 387 PRO A CA 1
ATOM 3150 C C . PRO A 1 387 ? -12.657 -5.005 -14.918 1.00 90.69 387 PRO A C 1
ATOM 3152 O O . PRO A 1 387 ? -13.209 -4.544 -13.919 1.00 90.69 387 PRO A O 1
ATOM 3155 N N . VAL A 1 388 ? -12.647 -6.306 -15.195 1.00 91.00 388 VAL A N 1
ATOM 3156 C CA . VAL A 1 388 ? -13.241 -7.364 -14.369 1.00 91.00 388 VAL A CA 1
ATOM 3157 C C . VAL A 1 388 ? -12.144 -8.343 -13.978 1.00 91.00 388 VAL A C 1
ATOM 3159 O O . VAL A 1 388 ? -11.583 -9.041 -14.823 1.00 91.00 388 VAL A O 1
ATOM 3162 N N . ILE A 1 389 ? -11.827 -8.399 -12.690 1.00 94.06 389 ILE A N 1
ATOM 3163 C CA . ILE A 1 389 ? -10.758 -9.252 -12.175 1.00 94.06 389 ILE A CA 1
ATOM 3164 C C . ILE A 1 389 ? -11.239 -10.698 -12.080 1.00 94.06 389 ILE A C 1
ATOM 3166 O O . ILE A 1 389 ? -12.276 -10.982 -11.493 1.00 94.06 389 ILE A O 1
ATOM 3170 N N . VAL A 1 390 ? -10.451 -11.620 -12.631 1.00 91.88 390 VAL A N 1
ATOM 3171 C CA . VAL A 1 390 ? -10.737 -13.068 -12.632 1.00 91.88 390 VAL A CA 1
ATOM 3172 C C . VAL A 1 390 ? -9.601 -13.897 -12.031 1.00 91.88 390 VAL A C 1
ATOM 3174 O O . VAL A 1 390 ? -9.759 -15.090 -11.787 1.00 91.88 390 VAL A O 1
ATOM 3177 N N . GLY A 1 391 ? -8.453 -13.272 -11.751 1.00 89.31 391 GLY A N 1
ATOM 3178 C CA . GLY A 1 391 ? -7.243 -13.977 -11.337 1.00 89.31 391 GLY A CA 1
ATOM 3179 C C . GLY A 1 391 ? -7.336 -14.690 -9.985 1.00 89.31 391 GLY A C 1
ATOM 3180 O O . GLY A 1 391 ? -6.619 -15.662 -9.785 1.00 89.31 391 GLY A O 1
ATOM 3181 N N . PHE A 1 392 ? -8.196 -14.259 -9.059 1.00 90.44 392 PHE A N 1
ATOM 3182 C CA . PHE A 1 392 ? -8.169 -14.713 -7.659 1.00 90.44 392 PHE A CA 1
ATOM 3183 C C . PHE A 1 392 ? -9.071 -15.911 -7.329 1.00 90.44 392 PHE A C 1
ATOM 3185 O O . PHE A 1 392 ? -9.098 -16.321 -6.174 1.00 90.44 392 PHE A O 1
ATOM 3192 N N . ASN A 1 393 ? -9.783 -16.484 -8.308 1.00 88.44 393 ASN A N 1
ATOM 3193 C CA . ASN A 1 393 ? -10.827 -17.500 -8.077 1.00 88.44 393 ASN A CA 1
ATOM 3194 C C . ASN A 1 393 ? -11.909 -17.039 -7.078 1.00 88.44 393 ASN A C 1
ATOM 3196 O O . ASN A 1 393 ? -12.444 -17.836 -6.312 1.00 88.44 393 ASN A O 1
ATOM 3200 N N . LEU A 1 394 ? -12.211 -15.742 -7.092 1.00 91.06 394 LEU A N 1
ATOM 3201 C CA . LEU A 1 394 ? -13.285 -15.109 -6.331 1.00 91.06 394 LEU A CA 1
ATOM 3202 C C . LEU A 1 394 ? -14.343 -14.610 -7.317 1.00 91.06 394 LEU A C 1
ATOM 3204 O O . LEU A 1 394 ? -14.004 -14.260 -8.452 1.00 91.06 394 LEU A O 1
ATOM 3208 N N . SER A 1 395 ? -15.610 -14.593 -6.907 1.00 90.94 395 SER A N 1
ATOM 3209 C CA . SER A 1 395 ? -16.673 -14.011 -7.730 1.00 90.94 395 SER A CA 1
ATOM 3210 C C . SER A 1 395 ? -16.553 -12.479 -7.792 1.00 90.94 395 SER A C 1
ATOM 3212 O O . SER A 1 395 ? -15.862 -11.861 -6.978 1.00 90.94 395 SER A O 1
ATOM 3214 N N . GLU A 1 396 ? -17.226 -11.837 -8.754 1.00 88.88 396 GLU A N 1
ATOM 3215 C CA . GLU A 1 396 ? -17.278 -10.364 -8.801 1.00 88.88 396 GLU A CA 1
ATOM 3216 C C . GLU A 1 396 ? -17.961 -9.797 -7.541 1.00 88.88 396 GLU A C 1
ATOM 3218 O O . GLU A 1 396 ? -17.546 -8.761 -7.028 1.00 88.88 396 GLU A O 1
ATOM 3223 N N . GLU A 1 397 ? -18.958 -10.501 -6.997 1.00 90.19 397 GLU A N 1
ATOM 3224 C CA . GLU A 1 397 ? -19.629 -10.140 -5.743 1.00 90.19 397 GLU A CA 1
ATOM 3225 C C . GLU A 1 397 ? -18.658 -10.172 -4.556 1.00 90.19 397 GLU A C 1
ATOM 3227 O O . GLU A 1 397 ? -18.588 -9.202 -3.800 1.00 90.19 397 GLU A O 1
ATOM 3232 N N . ASP A 1 398 ? -17.837 -11.223 -4.449 1.00 92.56 398 ASP A N 1
ATOM 3233 C CA . ASP A 1 398 ? -16.808 -11.347 -3.409 1.00 92.56 398 ASP A CA 1
ATOM 3234 C C . ASP A 1 398 ? -15.795 -10.200 -3.488 1.00 92.56 398 ASP A C 1
ATOM 3236 O O . ASP A 1 398 ? -15.488 -9.547 -2.488 1.00 92.56 398 ASP A O 1
ATOM 3240 N N . LEU A 1 399 ? -15.286 -9.920 -4.692 1.00 92.12 399 LEU A N 1
ATOM 3241 C CA . LEU A 1 399 ? -14.305 -8.858 -4.912 1.00 92.12 399 LEU A CA 1
ATOM 3242 C C . LEU A 1 399 ? -14.877 -7.460 -4.654 1.00 92.12 399 LEU A C 1
ATOM 3244 O O . LEU A 1 399 ? -14.130 -6.581 -4.229 1.00 92.12 399 LEU A O 1
ATOM 3248 N N . ASN A 1 400 ? -16.182 -7.256 -4.847 1.00 91.75 400 ASN A N 1
ATOM 3249 C CA . ASN A 1 400 ? -16.864 -6.012 -4.485 1.00 91.75 400 ASN A CA 1
ATOM 3250 C C . ASN A 1 400 ? -17.139 -5.911 -2.973 1.00 91.75 400 ASN A C 1
ATOM 3252 O O . ASN A 1 400 ? -17.138 -4.809 -2.423 1.00 91.75 400 ASN A O 1
ATOM 3256 N N . ALA A 1 401 ? -17.349 -7.037 -2.283 1.00 93.00 401 ALA A N 1
ATOM 3257 C CA . ALA A 1 401 ? -17.582 -7.069 -0.840 1.00 93.00 401 ALA A CA 1
ATOM 3258 C C . ALA A 1 401 ? -16.299 -6.833 -0.028 1.00 93.00 401 ALA A C 1
ATOM 3260 O O . ALA A 1 401 ? -16.332 -6.146 0.994 1.00 93.00 401 ALA A O 1
ATOM 3261 N N . ILE A 1 402 ? -15.156 -7.357 -0.480 1.00 95.06 402 ILE A N 1
ATOM 3262 C CA . ILE A 1 402 ? -13.881 -7.272 0.249 1.00 95.06 402 ILE A CA 1
ATOM 3263 C C . ILE A 1 402 ? -13.477 -5.823 0.607 1.00 95.06 402 ILE A C 1
ATOM 3265 O O . ILE A 1 402 ? -13.141 -5.584 1.771 1.00 95.06 402 ILE A O 1
ATOM 3269 N N . PRO A 1 403 ? -13.503 -4.833 -0.309 1.00 94.38 403 PRO A N 1
ATOM 3270 C CA . PRO A 1 403 ? -13.210 -3.442 0.035 1.00 94.38 403 PRO A CA 1
ATOM 3271 C C . PRO A 1 403 ? -14.104 -2.890 1.149 1.00 94.38 403 PRO A C 1
ATOM 3273 O O . PRO A 1 403 ? -13.611 -2.158 2.007 1.00 94.38 403 PRO A O 1
ATOM 3276 N N . LEU A 1 404 ? -15.386 -3.275 1.172 1.00 92.19 404 LEU A N 1
ATOM 3277 C CA . LEU A 1 404 ? -16.327 -2.874 2.220 1.00 92.19 404 LEU A CA 1
ATOM 3278 C C . LEU A 1 404 ? -15.922 -3.491 3.560 1.00 92.19 404 LEU A C 1
ATOM 3280 O O . LEU A 1 404 ? -15.780 -2.763 4.541 1.00 92.19 404 LEU A O 1
ATOM 3284 N N . VAL A 1 405 ? -15.636 -4.799 3.594 1.00 93.06 405 VAL A N 1
ATOM 3285 C CA . VAL A 1 405 ? -15.107 -5.476 4.793 1.00 93.06 405 VAL A CA 1
ATOM 3286 C C . VAL A 1 405 ? -13.893 -4.712 5.327 1.00 93.06 405 VAL A C 1
ATOM 3288 O O . VAL A 1 405 ? -13.864 -4.305 6.487 1.00 93.06 405 VAL A O 1
ATOM 3291 N N . LEU A 1 406 ? -12.911 -4.441 4.464 1.00 92.94 406 LEU A N 1
ATOM 3292 C CA . LEU A 1 406 ? -11.680 -3.756 4.851 1.00 92.94 406 LEU A CA 1
ATOM 3293 C C . LEU A 1 406 ? -11.914 -2.325 5.338 1.00 92.94 406 LEU A C 1
ATOM 3295 O O . LEU A 1 406 ? -11.269 -1.896 6.293 1.00 92.94 406 LEU A O 1
ATOM 3299 N N . GLN A 1 407 ? -12.837 -1.588 4.722 1.00 90.50 407 GLN A N 1
ATOM 3300 C CA . GLN A 1 407 ? -13.219 -0.256 5.178 1.00 90.50 407 GLN A CA 1
ATOM 3301 C C . GLN A 1 407 ? -13.760 -0.295 6.611 1.00 90.50 407 GLN A C 1
ATOM 3303 O O . GLN A 1 407 ? -13.325 0.508 7.436 1.00 90.50 407 GLN A O 1
ATOM 3308 N N . HIS A 1 408 ? -14.647 -1.243 6.918 1.00 87.25 408 HIS A N 1
ATOM 3309 C CA . HIS A 1 408 ? -15.246 -1.368 8.244 1.00 87.25 408 HIS A CA 1
ATOM 3310 C C . HIS A 1 408 ? -14.269 -1.910 9.296 1.00 87.25 408 HIS A C 1
ATOM 3312 O O . HIS A 1 408 ? -14.278 -1.426 10.423 1.00 87.25 408 HIS A O 1
ATOM 3318 N N . THR A 1 409 ? -13.345 -2.813 8.939 1.00 86.62 409 THR A N 1
ATOM 3319 C CA . THR A 1 409 ? -12.309 -3.322 9.872 1.00 86.62 409 THR A CA 1
ATOM 3320 C C . THR A 1 409 ? -11.331 -2.261 10.393 1.00 86.62 409 THR A C 1
ATOM 3322 O O . THR A 1 409 ? -10.561 -2.541 11.314 1.00 86.62 409 THR A O 1
ATOM 3325 N N . LYS A 1 410 ? -11.361 -1.036 9.846 1.00 85.50 410 LYS A N 1
ATOM 3326 C CA . LYS A 1 410 ? -10.642 0.117 10.409 1.00 85.50 410 LYS A CA 1
ATOM 3327 C C . LYS A 1 410 ? -11.230 0.576 11.748 1.00 85.50 410 LYS A C 1
ATOM 3329 O O . LYS A 1 410 ? -10.477 1.100 12.564 1.00 85.50 410 LYS A O 1
ATOM 3334 N N . ALA A 1 411 ? -12.533 0.384 11.969 1.00 85.75 411 ALA A N 1
ATOM 3335 C CA . ALA A 1 411 ? -13.181 0.649 13.249 1.00 85.75 411 ALA A CA 1
ATOM 3336 C C . ALA A 1 411 ? -12.841 -0.469 14.247 1.00 85.75 411 ALA A C 1
ATOM 3338 O O . ALA A 1 411 ? -12.912 -1.658 13.917 1.00 85.75 411 ALA A O 1
ATOM 3339 N N . TYR A 1 412 ? -12.465 -0.095 15.470 1.00 86.56 412 TYR A N 1
ATOM 3340 C CA . TYR A 1 412 ? -12.090 -1.054 16.505 1.00 86.56 412 TYR A CA 1
ATOM 3341 C C . TYR A 1 412 ? -13.286 -1.914 16.913 1.00 86.56 412 TYR A C 1
ATOM 3343 O O . TYR A 1 412 ? -13.178 -3.140 16.933 1.00 86.56 412 TYR A O 1
ATOM 3351 N N . SER A 1 413 ? -14.435 -1.279 17.136 1.00 87.12 413 SER A N 1
ATOM 3352 C CA . SER A 1 413 ? -15.707 -1.936 17.453 1.00 87.12 413 SER A CA 1
ATOM 3353 C C . SER A 1 413 ? -16.091 -2.993 16.417 1.00 87.12 413 SER A C 1
ATOM 3355 O O . SER A 1 413 ? -16.373 -4.140 16.764 1.00 87.12 413 SER A O 1
ATOM 3357 N N . PHE A 1 414 ? -16.003 -2.656 15.125 1.00 91.44 414 PHE A N 1
ATOM 3358 C CA . PHE A 1 414 ? -16.254 -3.612 14.046 1.00 91.44 414 PHE A CA 1
ATOM 3359 C C . PHE A 1 414 ? -15.285 -4.791 14.117 1.00 91.44 414 PHE A C 1
ATOM 3361 O O . PHE A 1 414 ? -15.691 -5.943 13.982 1.00 91.44 414 PHE A O 1
ATOM 3368 N N . LYS A 1 415 ? -13.996 -4.524 14.350 1.00 90.69 415 LYS A N 1
ATOM 3369 C CA . LYS A 1 415 ? -12.968 -5.562 14.445 1.00 90.69 415 LYS A CA 1
ATOM 3370 C C . LYS A 1 415 ? -13.214 -6.518 15.619 1.00 90.69 415 LYS A C 1
ATOM 3372 O O . LYS A 1 415 ? -12.956 -7.711 15.466 1.00 90.69 415 LYS A O 1
ATOM 3377 N N . GLN A 1 416 ? -13.731 -6.037 16.751 1.00 90.06 416 GLN A N 1
ATOM 3378 C CA . GLN A 1 416 ? -14.106 -6.906 17.874 1.00 90.06 416 GLN A CA 1
ATOM 3379 C C . GLN A 1 416 ? -15.259 -7.840 17.504 1.00 90.06 416 GLN A C 1
ATOM 3381 O O . GLN A 1 416 ? -15.144 -9.055 17.674 1.00 90.06 416 GLN A O 1
ATOM 3386 N N . ILE A 1 417 ? -16.325 -7.300 16.905 1.00 93.44 417 ILE A N 1
ATOM 3387 C CA . ILE A 1 417 ? -17.468 -8.099 16.438 1.00 93.44 417 ILE A CA 1
ATOM 3388 C C . ILE A 1 417 ? -17.026 -9.091 15.352 1.00 93.44 417 ILE A C 1
ATOM 3390 O O . ILE A 1 417 ? -17.405 -10.259 15.388 1.00 93.44 417 ILE A O 1
ATOM 3394 N N . TRP A 1 418 ? -16.173 -8.664 14.417 1.00 95.31 418 TRP A N 1
ATOM 3395 C CA . TRP A 1 418 ? -15.592 -9.518 13.377 1.00 95.31 418 TRP A CA 1
ATOM 3396 C C . TRP A 1 418 ? -14.854 -10.715 13.982 1.00 95.31 418 TRP A C 1
ATOM 3398 O O . TRP A 1 418 ? -15.079 -11.858 13.584 1.00 95.31 418 TRP A O 1
ATOM 3408 N N . ILE A 1 419 ? -14.006 -10.470 14.987 1.00 93.62 419 ILE A N 1
ATOM 3409 C CA . ILE A 1 419 ? -13.259 -11.528 15.674 1.00 93.62 419 ILE A CA 1
ATOM 3410 C C . ILE A 1 419 ? -14.196 -12.467 16.436 1.00 93.62 419 ILE A C 1
ATOM 3412 O O . ILE A 1 419 ? -14.030 -13.687 16.358 1.00 93.62 419 ILE A O 1
ATOM 3416 N N . LYS A 1 420 ? -15.188 -11.919 17.143 1.00 93.38 420 LYS A N 1
ATOM 3417 C CA . LYS A 1 420 ? -16.179 -12.689 17.902 1.00 93.38 420 LYS A CA 1
ATOM 3418 C C . LYS A 1 420 ? -17.012 -13.589 16.987 1.00 93.38 420 LYS A C 1
ATOM 3420 O O . LYS A 1 420 ? -17.040 -14.801 17.199 1.00 93.38 420 LYS A O 1
ATOM 3425 N N . ASN A 1 421 ? -17.592 -13.043 15.920 1.00 95.00 421 ASN A N 1
ATOM 3426 C CA . ASN A 1 421 ? -18.423 -13.803 14.979 1.00 95.00 421 ASN A CA 1
ATOM 3427 C C . ASN A 1 421 ? -17.604 -14.821 14.189 1.00 95.00 421 ASN A C 1
ATOM 3429 O O . ASN A 1 421 ? -18.041 -15.958 14.015 1.00 95.00 421 ASN A O 1
ATOM 3433 N N . GLY A 1 422 ? -16.382 -14.468 13.784 1.00 94.62 422 GLY A N 1
ATOM 3434 C CA . GLY A 1 422 ? -15.467 -15.409 13.145 1.00 94.62 422 GLY A CA 1
ATOM 3435 C C . GLY A 1 422 ? -15.137 -16.605 14.046 1.00 94.62 422 GLY A C 1
ATOM 3436 O O . GLY A 1 422 ? -15.220 -17.754 13.610 1.00 94.62 422 GLY A O 1
ATOM 3437 N N . ARG A 1 423 ? -14.844 -16.368 15.333 1.00 93.88 423 ARG A N 1
ATOM 3438 C CA . ARG A 1 423 ? -14.609 -17.443 16.316 1.00 93.88 423 ARG A CA 1
ATOM 3439 C C . ARG A 1 423 ? -15.859 -18.283 16.570 1.00 93.88 423 ARG A C 1
ATOM 3441 O O . ARG A 1 423 ? -15.753 -19.507 16.578 1.00 93.88 423 ARG A O 1
ATOM 3448 N N . ASN A 1 424 ? -17.024 -17.660 16.731 1.00 93.62 424 ASN A N 1
ATOM 3449 C CA . ASN A 1 424 ? -18.290 -18.367 16.941 1.00 93.62 424 ASN A CA 1
ATOM 3450 C C . ASN A 1 424 ? -18.637 -19.261 15.746 1.00 93.62 424 ASN A C 1
ATOM 3452 O O . ASN A 1 424 ? -18.904 -20.448 15.917 1.00 93.62 424 ASN A O 1
ATOM 3456 N N . THR A 1 425 ? -18.535 -18.727 14.529 1.00 93.69 425 THR A N 1
ATOM 3457 C CA . THR A 1 425 ? -18.786 -19.486 13.296 1.00 93.69 425 THR A CA 1
ATOM 3458 C C . THR A 1 425 ? -17.800 -20.645 13.167 1.00 93.69 425 THR A C 1
ATOM 3460 O O . THR A 1 425 ? -18.195 -21.773 12.877 1.00 93.69 425 THR A O 1
ATOM 3463 N N . LYS A 1 426 ? -16.514 -20.420 13.463 1.00 93.12 426 LYS A N 1
ATOM 3464 C CA . LYS A 1 426 ? -15.504 -21.487 13.495 1.00 93.12 426 LYS A CA 1
ATOM 3465 C C . LYS A 1 426 ? -15.873 -22.587 14.498 1.00 93.12 426 LYS A C 1
ATOM 3467 O O . LYS A 1 426 ? -15.779 -23.765 14.155 1.00 93.12 426 LYS A O 1
ATOM 3472 N N . LEU A 1 427 ? -16.279 -22.222 15.717 1.00 92.88 427 LEU A N 1
ATOM 3473 C CA . LEU A 1 427 ? -16.696 -23.177 16.750 1.00 92.88 427 LEU A CA 1
ATOM 3474 C C . LEU A 1 427 ? -17.895 -24.012 16.285 1.00 92.88 427 LEU A C 1
ATOM 3476 O O . LEU A 1 427 ? -17.867 -25.230 16.432 1.00 92.88 427 LEU A O 1
ATOM 3480 N N . LEU A 1 428 ? -18.890 -23.382 15.653 1.00 93.00 428 LEU A N 1
ATOM 3481 C CA . LEU A 1 428 ? -20.058 -24.068 15.090 1.00 93.00 428 LEU A CA 1
ATOM 3482 C C . LEU A 1 428 ? -19.683 -25.056 13.975 1.00 93.00 428 LEU A C 1
ATOM 3484 O O . LEU A 1 428 ? -20.271 -26.131 13.881 1.00 93.00 428 LEU A O 1
ATOM 3488 N N . LYS A 1 429 ? -18.700 -24.719 13.131 1.00 91.75 429 LYS A N 1
ATOM 3489 C CA . LYS A 1 429 ? -18.259 -25.581 12.019 1.00 91.75 429 LYS A CA 1
ATOM 3490 C C . LYS A 1 429 ? -17.235 -26.644 12.437 1.00 91.75 429 LYS A C 1
ATOM 3492 O O . LYS A 1 429 ? -17.011 -27.587 11.681 1.00 91.75 429 LYS A O 1
ATOM 3497 N N . GLY A 1 430 ? -16.556 -26.477 13.574 1.00 92.56 430 GLY A N 1
ATOM 3498 C CA . GLY A 1 430 ? -15.500 -27.380 14.051 1.00 92.56 430 GLY A CA 1
ATOM 3499 C C . GLY A 1 430 ? -14.215 -27.391 13.206 1.00 92.56 430 GLY A C 1
ATOM 3500 O O . GLY A 1 430 ? -13.355 -28.247 13.404 1.00 92.56 430 GLY A O 1
ATOM 3501 N N . ARG A 1 431 ? -14.059 -26.458 12.257 1.00 93.44 431 ARG A N 1
ATOM 3502 C CA . ARG A 1 431 ? -12.886 -26.327 11.373 1.00 93.44 431 ARG A CA 1
ATOM 3503 C C . ARG A 1 431 ? -12.637 -24.870 10.990 1.00 93.44 431 ARG A C 1
ATOM 3505 O O . ARG A 1 431 ? -13.489 -24.016 11.215 1.00 93.44 431 ARG A O 1
ATOM 3512 N N . LYS A 1 432 ? -11.488 -24.596 10.364 1.00 92.75 432 LYS A N 1
ATOM 3513 C CA . LYS A 1 432 ? -11.201 -23.280 9.772 1.00 92.75 432 LYS A CA 1
ATOM 3514 C C . LYS A 1 432 ? -12.246 -22.912 8.710 1.00 92.75 432 LYS A C 1
ATOM 3516 O O . LYS A 1 432 ? -12.744 -23.783 7.987 1.00 92.75 432 LYS A O 1
ATOM 3521 N N . LEU A 1 433 ? -12.564 -21.621 8.643 1.00 93.69 433 LEU A N 1
ATOM 3522 C CA . LEU A 1 433 ? -13.586 -21.062 7.757 1.00 93.69 433 LEU A CA 1
ATOM 3523 C C . LEU A 1 433 ? -13.011 -20.807 6.369 1.00 93.69 433 LEU A C 1
ATOM 3525 O O . LEU A 1 433 ? -11.999 -20.125 6.246 1.00 93.69 433 LEU A O 1
ATOM 3529 N N . LYS A 1 434 ? -13.651 -21.317 5.321 1.00 93.81 434 LYS A N 1
ATOM 3530 C CA . LYS A 1 434 ? -13.255 -21.016 3.940 1.00 93.81 434 LYS A CA 1
ATOM 3531 C C . LYS A 1 434 ? -13.572 -19.558 3.611 1.00 93.81 434 LYS A C 1
ATOM 3533 O O . LYS A 1 434 ? -14.511 -18.992 4.159 1.00 93.81 434 LYS A O 1
ATOM 3538 N N . VAL A 1 435 ? -12.853 -18.976 2.650 1.00 93.88 435 VAL A N 1
ATOM 3539 C CA . VAL A 1 435 ? -13.065 -17.581 2.212 1.00 93.88 435 VAL A CA 1
ATOM 3540 C C . VAL A 1 435 ? -14.525 -17.283 1.846 1.00 93.88 435 VAL A C 1
ATOM 3542 O O . VAL A 1 435 ? -15.056 -16.270 2.285 1.00 93.88 435 VAL A O 1
ATOM 3545 N N . ASN A 1 436 ? -15.187 -18.183 1.113 1.00 92.38 436 ASN A N 1
ATOM 3546 C CA . ASN A 1 436 ? -16.604 -18.030 0.772 1.00 92.38 436 ASN A CA 1
ATOM 3547 C C . ASN A 1 436 ? -17.484 -17.957 2.038 1.00 92.38 436 ASN A C 1
ATOM 3549 O O . ASN A 1 436 ? -18.254 -17.024 2.197 1.00 92.38 436 ASN A O 1
ATOM 3553 N N . GLU A 1 437 ? -17.275 -18.854 3.008 1.00 93.12 437 GLU A N 1
ATOM 3554 C CA . GLU A 1 437 ? -18.030 -18.868 4.275 1.00 93.12 437 GLU A CA 1
ATOM 3555 C C . GLU A 1 437 ? -17.806 -17.589 5.095 1.00 93.12 437 GLU A C 1
ATOM 3557 O O . GLU A 1 437 ? -18.726 -17.082 5.731 1.00 93.12 437 GLU A O 1
ATOM 3562 N N . ILE A 1 438 ? -16.593 -17.031 5.061 1.00 95.00 438 ILE A N 1
ATOM 3563 C CA . ILE A 1 438 ? -16.295 -15.745 5.703 1.00 95.00 438 ILE A CA 1
ATOM 3564 C C . ILE A 1 438 ? -17.117 -14.620 5.056 1.00 95.00 438 ILE A C 1
ATOM 3566 O O . ILE A 1 438 ? -17.667 -13.779 5.764 1.00 95.00 438 ILE A O 1
ATOM 3570 N N . LEU A 1 439 ? -17.225 -14.605 3.726 1.00 94.38 439 LEU A N 1
ATOM 3571 C CA . LEU A 1 439 ? -17.965 -13.577 2.992 1.00 94.38 439 LEU A CA 1
ATOM 3572 C C . LEU A 1 439 ? -19.489 -13.758 3.060 1.00 94.38 439 LEU A C 1
ATOM 3574 O O . LEU A 1 439 ? -20.203 -12.758 3.046 1.00 94.38 439 LEU A O 1
ATOM 3578 N N . THR A 1 440 ? -19.994 -14.990 3.176 1.00 93.25 440 THR A N 1
ATOM 3579 C CA . THR A 1 440 ? -21.440 -15.277 3.185 1.00 93.25 440 THR A CA 1
ATOM 3580 C C . THR A 1 440 ? -22.049 -15.406 4.577 1.00 93.25 440 THR A C 1
ATOM 3582 O O . THR A 1 440 ? -23.235 -15.137 4.731 1.00 93.25 440 THR A O 1
ATOM 3585 N N . GLU A 1 441 ? -21.282 -15.835 5.584 1.00 93.69 441 GLU A N 1
ATOM 3586 C CA . GLU A 1 441 ? -21.784 -16.065 6.949 1.00 93.69 441 GLU A CA 1
ATOM 3587 C C . GLU A 1 441 ? -21.256 -14.997 7.919 1.00 93.69 441 GLU A C 1
ATOM 3589 O O . GLU A 1 441 ? -22.045 -14.301 8.552 1.00 93.69 441 GLU A O 1
ATOM 3594 N N . VAL A 1 442 ? -19.934 -14.793 7.985 1.00 95.44 442 VAL A N 1
ATOM 3595 C CA . VAL A 1 442 ? -19.329 -13.881 8.979 1.00 95.44 442 VAL A CA 1
ATOM 3596 C C . VAL A 1 442 ? -19.571 -12.415 8.623 1.00 95.44 442 VAL A C 1
ATOM 3598 O O . VAL A 1 442 ? -20.011 -11.634 9.463 1.00 95.44 442 VAL A O 1
ATOM 3601 N N . TRP A 1 443 ? -19.301 -12.018 7.378 1.00 94.75 443 TRP A N 1
ATOM 3602 C CA . TRP A 1 443 ? -19.408 -10.621 6.953 1.00 94.75 443 TRP A CA 1
ATOM 3603 C C . TRP A 1 443 ? -20.816 -10.024 7.111 1.00 94.75 443 TRP A C 1
ATOM 3605 O O . TRP A 1 443 ? -20.923 -8.968 7.747 1.00 94.75 443 TRP A O 1
ATOM 3615 N N . PRO A 1 444 ? -21.898 -10.649 6.607 1.00 94.19 444 PRO A N 1
ATOM 3616 C CA . PRO A 1 444 ? -23.239 -10.089 6.740 1.00 94.19 444 PRO A CA 1
ATOM 3617 C C . PRO A 1 444 ? -23.679 -9.997 8.202 1.00 94.19 444 PRO A C 1
ATOM 3619 O O . PRO A 1 444 ? -24.230 -8.971 8.606 1.00 94.19 444 PRO A O 1
ATOM 3622 N N . GLU A 1 445 ? -23.374 -11.021 9.007 1.00 94.94 445 GLU A N 1
ATOM 3623 C CA . GLU A 1 445 ? -23.706 -11.052 10.431 1.00 94.94 445 GLU A CA 1
ATOM 3624 C C . GLU A 1 445 ? -22.950 -9.966 11.208 1.00 94.94 445 GLU A C 1
ATOM 3626 O O . GLU A 1 445 ? -23.560 -9.193 11.948 1.00 94.94 445 GLU A O 1
ATOM 3631 N N . THR A 1 446 ? -21.633 -9.841 11.005 1.00 95.31 446 THR A N 1
ATOM 3632 C CA . THR A 1 446 ? -20.831 -8.779 11.628 1.00 95.31 446 THR A CA 1
ATOM 3633 C C . THR A 1 446 ? -21.336 -7.400 11.225 1.00 95.31 446 THR A C 1
ATOM 3635 O O . THR A 1 446 ? -21.478 -6.534 12.086 1.00 95.31 446 THR A O 1
ATOM 3638 N N . ARG A 1 447 ? -21.655 -7.179 9.943 1.00 92.94 447 ARG A N 1
ATOM 3639 C CA . ARG A 1 447 ? -22.193 -5.895 9.480 1.00 92.94 447 ARG A CA 1
ATOM 3640 C C . ARG A 1 447 ? -23.526 -5.570 10.148 1.00 92.94 447 ARG A C 1
ATOM 3642 O O . ARG A 1 447 ? -23.706 -4.443 10.597 1.00 92.94 447 ARG A O 1
ATOM 3649 N N . GLN A 1 448 ? -24.446 -6.530 10.224 1.00 94.00 448 GLN A N 1
ATOM 3650 C CA . GLN A 1 448 ? -25.752 -6.327 10.851 1.00 94.00 448 GLN A CA 1
ATOM 3651 C C . GLN A 1 448 ? -25.622 -6.009 12.345 1.00 94.00 448 GLN A C 1
ATOM 3653 O O . GLN A 1 448 ? -26.220 -5.044 12.821 1.00 94.00 448 GLN A O 1
ATOM 3658 N N . GLN A 1 449 ? -24.819 -6.788 13.075 1.00 93.50 449 GLN A N 1
ATOM 3659 C CA . GLN A 1 449 ? -24.585 -6.560 14.500 1.00 93.50 449 GLN A CA 1
ATOM 3660 C C . GLN A 1 449 ? -23.905 -5.215 14.749 1.00 93.50 449 GLN A C 1
ATOM 3662 O O . GLN A 1 449 ? -24.303 -4.490 15.655 1.00 93.50 449 GLN A O 1
ATOM 3667 N N . TRP A 1 450 ? -22.926 -4.848 13.922 1.00 91.81 450 TRP A N 1
ATOM 3668 C CA . TRP A 1 450 ? -22.234 -3.572 14.051 1.00 91.81 450 TRP A CA 1
ATOM 3669 C C . TRP A 1 450 ? -23.151 -2.378 13.771 1.00 91.81 450 TRP A C 1
ATOM 3671 O O . TRP A 1 450 ? -23.165 -1.438 14.557 1.00 91.81 450 TRP A O 1
ATOM 3681 N N . VAL A 1 451 ? -23.981 -2.430 12.722 1.00 89.94 451 VAL A N 1
ATOM 3682 C CA . VAL A 1 451 ? -24.984 -1.381 12.455 1.00 89.94 451 VAL A CA 1
ATOM 3683 C C . VAL A 1 451 ? -25.959 -1.253 13.628 1.00 89.94 451 VAL A C 1
ATOM 3685 O O . VAL A 1 451 ? -26.202 -0.143 14.096 1.00 89.94 451 VAL A O 1
ATOM 3688 N N . SER A 1 452 ? -26.449 -2.375 14.164 1.00 91.31 452 SER A N 1
ATOM 3689 C CA . SER A 1 452 ? -27.320 -2.367 15.346 1.00 91.31 452 SER A CA 1
ATOM 3690 C C . SER A 1 452 ? -26.622 -1.781 16.578 1.00 91.31 452 SER A C 1
ATOM 3692 O O . SER A 1 452 ? -27.229 -1.011 17.321 1.00 91.31 452 SER A O 1
ATOM 3694 N N . LEU A 1 453 ? -25.339 -2.094 16.787 1.00 90.00 453 LEU A N 1
ATOM 3695 C CA . LEU A 1 453 ? -24.542 -1.534 17.876 1.00 90.00 453 LEU A CA 1
ATOM 3696 C C . LEU A 1 453 ? -24.387 -0.014 17.729 1.00 90.00 453 LEU A C 1
ATOM 3698 O O . LEU A 1 453 ? -24.575 0.710 18.704 1.00 90.00 453 LEU A O 1
ATOM 3702 N N . CYS A 1 454 ? -24.113 0.481 16.518 1.00 86.12 454 CYS A N 1
ATOM 3703 C CA . CYS A 1 454 ? -24.035 1.914 16.229 1.00 86.12 454 CYS A CA 1
ATOM 3704 C C . CYS A 1 454 ? -25.372 2.633 16.491 1.00 86.12 454 CYS A C 1
ATOM 3706 O O . CYS A 1 454 ? -25.380 3.715 17.078 1.00 86.12 454 CYS A O 1
ATOM 3708 N N . GLU A 1 455 ? -26.505 2.037 16.108 1.00 88.31 455 GLU A N 1
ATOM 3709 C CA . GLU A 1 455 ? -27.839 2.593 16.378 1.00 88.31 455 GLU A CA 1
ATOM 3710 C C . GLU A 1 455 ? -28.148 2.641 17.880 1.00 88.31 455 GLU A C 1
ATOM 3712 O O . GLU A 1 455 ? -28.556 3.685 18.398 1.00 88.31 455 GLU A O 1
ATOM 3717 N N . LYS A 1 456 ? -27.889 1.543 18.604 1.00 89.25 456 LYS A N 1
ATOM 3718 C CA . LYS A 1 456 ? -28.045 1.481 20.066 1.00 89.25 456 LYS A CA 1
ATOM 3719 C C . LYS A 1 456 ? -27.174 2.513 20.770 1.00 89.25 456 LYS A C 1
ATOM 3721 O O . LYS A 1 456 ? -27.622 3.163 21.712 1.00 89.25 456 LYS A O 1
ATOM 3726 N N . LEU A 1 457 ? -25.939 2.685 20.311 1.00 87.69 457 LEU A N 1
ATOM 3727 C CA . LEU A 1 457 ? -25.006 3.661 20.852 1.00 87.69 457 LEU A CA 1
ATOM 3728 C C . LEU A 1 457 ? -25.521 5.093 20.661 1.00 87.69 457 LEU A C 1
ATOM 3730 O O . LEU A 1 457 ? -25.568 5.859 21.628 1.00 87.69 457 LEU A O 1
ATOM 3734 N N . ARG A 1 458 ? -25.993 5.426 19.453 1.00 85.56 458 ARG A N 1
ATOM 3735 C CA . ARG A 1 458 ? -26.580 6.737 19.146 1.00 85.56 458 ARG A CA 1
ATOM 3736 C C . ARG A 1 458 ? -27.789 7.029 20.038 1.00 85.56 458 ARG A C 1
ATOM 3738 O O . ARG A 1 458 ? -27.828 8.060 20.709 1.00 85.56 458 ARG A O 1
ATOM 3745 N N . ASN A 1 459 ? -28.721 6.084 20.143 1.00 86.56 459 ASN A N 1
ATOM 3746 C CA . ASN A 1 459 ? -29.950 6.248 20.929 1.00 86.56 459 ASN A CA 1
ATOM 3747 C C . ASN A 1 459 ? -29.735 6.113 22.450 1.00 86.56 459 ASN A C 1
ATOM 3749 O O . ASN A 1 459 ? -30.578 6.542 23.235 1.00 86.56 459 ASN A O 1
ATOM 3753 N N . GLY A 1 460 ? -28.594 5.563 22.879 1.00 84.75 460 GLY A N 1
ATOM 3754 C CA . GLY A 1 460 ? -28.282 5.303 24.290 1.00 84.75 460 GLY A CA 1
ATOM 3755 C C . GLY A 1 460 ? -28.919 4.037 24.850 1.00 84.75 460 GLY A C 1
ATOM 3756 O O . GLY A 1 460 ? -28.942 3.851 26.063 1.00 84.75 460 GLY A O 1
ATOM 3757 N N . ASP A 1 461 ? -29.407 3.169 23.969 1.00 87.25 461 ASP A N 1
ATOM 3758 C CA . ASP A 1 461 ? -29.935 1.843 24.294 1.00 87.25 461 ASP A CA 1
ATOM 3759 C C . ASP A 1 461 ? -28.818 0.812 24.506 1.00 87.25 461 ASP A C 1
ATOM 3761 O O . ASP A 1 461 ? -29.080 -0.307 24.935 1.00 87.25 461 ASP A O 1
ATOM 3765 N N . ILE A 1 462 ? -27.570 1.161 24.178 1.00 87.25 462 ILE A N 1
ATOM 3766 C CA . ILE A 1 462 ? -26.413 0.318 24.482 1.00 87.25 462 ILE A CA 1
ATOM 3767 C C . ILE A 1 462 ? -26.263 0.183 25.999 1.00 87.25 462 ILE A C 1
ATOM 3769 O O . ILE A 1 462 ? -26.479 1.150 26.735 1.00 87.25 462 ILE A O 1
ATOM 3773 N N . SER A 1 463 ? -25.904 -1.004 26.476 1.00 84.62 463 SER A N 1
ATOM 3774 C CA . SER A 1 463 ? -25.602 -1.205 27.887 1.00 84.62 463 SER A CA 1
ATOM 3775 C C . SER A 1 463 ? -24.155 -0.878 28.215 1.00 84.62 463 SER A C 1
ATOM 3777 O O . SER A 1 463 ? -23.294 -0.799 27.338 1.00 84.62 463 SER A O 1
ATOM 3779 N N . PHE A 1 464 ? -23.866 -0.689 29.500 1.00 79.06 464 PHE A N 1
ATOM 3780 C CA . PHE A 1 464 ? -22.494 -0.442 29.940 1.00 79.06 464 PHE A CA 1
ATOM 3781 C C . PHE A 1 464 ? -21.556 -1.622 29.660 1.00 79.06 464 PHE A C 1
ATOM 3783 O O . PHE A 1 464 ? -20.404 -1.390 29.305 1.00 79.06 464 PHE A O 1
ATOM 3790 N N . GLY A 1 465 ? -22.053 -2.861 29.767 1.00 78.69 465 GLY A N 1
ATOM 3791 C CA . GLY A 1 465 ? -21.281 -4.065 29.454 1.00 78.69 465 GLY A CA 1
ATOM 3792 C C . GLY A 1 465 ? -20.935 -4.160 27.969 1.00 78.69 465 GLY A C 1
ATOM 3793 O O . GLY A 1 465 ? -19.771 -4.348 27.631 1.00 78.69 465 GLY A O 1
ATOM 3794 N N . ASP A 1 466 ? -21.911 -3.932 27.082 1.00 83.19 466 ASP A N 1
ATOM 3795 C CA . ASP A 1 466 ? -21.666 -3.880 25.633 1.00 83.19 466 ASP A CA 1
ATOM 3796 C C . ASP A 1 466 ? -20.709 -2.732 25.267 1.00 83.19 466 ASP A C 1
ATOM 3798 O O . ASP A 1 466 ? -19.833 -2.884 24.412 1.00 83.19 466 ASP A O 1
ATOM 3802 N N . PHE A 1 467 ? -20.849 -1.571 25.916 1.00 83.50 467 PHE A N 1
ATOM 3803 C CA . PHE A 1 467 ? -19.939 -0.449 25.696 1.00 83.50 467 PHE A CA 1
ATOM 3804 C C . PHE A 1 467 ? -18.504 -0.809 26.104 1.00 83.50 467 PHE A C 1
ATOM 3806 O O . PHE A 1 467 ? -17.561 -0.544 25.358 1.00 83.50 467 PHE A O 1
ATOM 3813 N N . GLU A 1 468 ? -18.333 -1.442 27.266 1.00 78.69 468 GLU A N 1
ATOM 3814 C CA . GLU A 1 468 ? -17.029 -1.902 27.736 1.00 78.69 468 GLU A CA 1
ATOM 3815 C C . GLU A 1 468 ? -16.435 -2.980 26.814 1.00 78.69 468 GLU A C 1
ATOM 3817 O O . GLU A 1 468 ? -15.267 -2.892 26.449 1.00 78.69 468 GLU A O 1
ATOM 3822 N N . GLU A 1 469 ? -17.232 -3.951 26.363 1.00 81.69 469 GLU A N 1
ATOM 3823 C CA . GLU A 1 469 ? -16.758 -5.048 25.510 1.00 81.69 469 GLU A CA 1
ATOM 3824 C C . GLU A 1 469 ? -16.281 -4.567 24.127 1.00 81.69 469 GLU A C 1
ATOM 3826 O O . GLU A 1 469 ? -15.242 -5.016 23.638 1.00 81.69 469 GLU A O 1
ATOM 3831 N N . TYR A 1 470 ? -17.031 -3.672 23.473 1.00 83.44 470 TYR A N 1
ATOM 3832 C CA . TYR A 1 470 ? -16.781 -3.326 22.067 1.00 83.44 470 TYR A CA 1
ATOM 3833 C C . TYR A 1 470 ? -16.063 -1.992 21.851 1.00 83.44 470 TYR A C 1
ATOM 3835 O O . TYR A 1 470 ? -15.476 -1.798 20.784 1.00 83.44 470 TYR A O 1
ATOM 3843 N N . PHE A 1 471 ? -16.090 -1.079 22.824 1.00 78.12 471 PHE A N 1
ATOM 3844 C CA . PHE A 1 471 ? -15.522 0.268 22.683 1.00 78.12 471 PHE A CA 1
ATOM 3845 C C . PHE A 1 471 ? -14.407 0.579 23.684 1.00 78.12 471 PHE A C 1
ATOM 3847 O O . PHE A 1 471 ? -13.682 1.557 23.494 1.00 78.12 471 PHE A O 1
ATOM 3854 N N . TYR A 1 472 ? -14.224 -0.238 24.725 1.00 71.19 472 TYR A N 1
ATOM 3855 C CA . TYR A 1 472 ? -13.220 0.003 25.755 1.00 71.19 472 TYR A CA 1
ATOM 3856 C C . TYR A 1 472 ? -12.090 -1.037 25.719 1.00 71.19 472 TYR A C 1
ATOM 3858 O O . TYR A 1 472 ? -12.313 -2.239 25.629 1.00 71.19 472 TYR A O 1
ATOM 3866 N N . SER A 1 473 ? -10.838 -0.578 25.807 1.00 64.94 473 SER A N 1
ATOM 3867 C CA . SER A 1 473 ? -9.679 -1.450 26.028 1.00 64.94 473 SER A CA 1
ATOM 3868 C C . SER A 1 473 ? -8.608 -0.734 26.847 1.00 64.94 473 SER A C 1
ATOM 3870 O O . SER A 1 473 ? -8.448 0.482 26.731 1.00 64.94 473 SER A O 1
ATOM 3872 N N . GLU A 1 474 ? -7.846 -1.475 27.659 1.00 53.78 474 GLU A N 1
ATOM 3873 C CA . GLU A 1 474 ? -6.748 -0.917 28.474 1.00 53.78 474 GLU A CA 1
ATOM 3874 C C . GLU A 1 474 ? -5.664 -0.230 27.615 1.00 53.78 474 GLU A C 1
ATOM 3876 O O . GLU A 1 474 ? -5.041 0.742 28.044 1.00 53.78 474 GLU A O 1
ATOM 3881 N N . GLU A 1 475 ? -5.489 -0.677 26.366 1.00 48.75 475 GLU A N 1
ATOM 3882 C CA . GLU A 1 475 ? -4.583 -0.087 25.367 1.00 48.75 475 GLU A CA 1
ATOM 3883 C C . GLU A 1 475 ? -5.166 1.172 24.683 1.00 48.75 475 GLU A C 1
ATOM 3885 O O . GLU A 1 475 ? -4.417 2.011 24.171 1.00 48.75 475 GLU A O 1
ATOM 3890 N N . CYS A 1 476 ? -6.495 1.348 24.692 1.00 4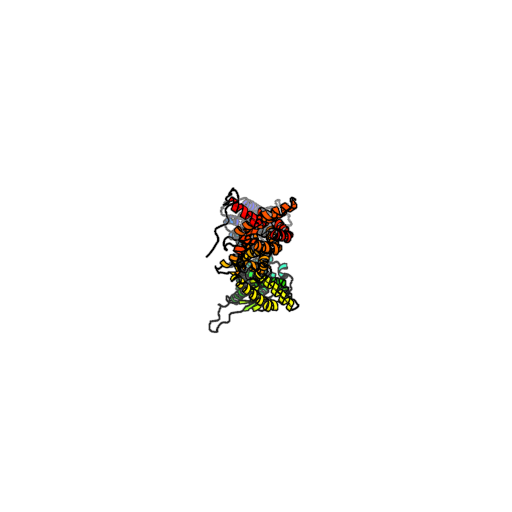8.00 476 CYS A N 1
ATOM 3891 C CA . CYS A 1 476 ? -7.209 2.545 24.224 1.00 48.00 476 CYS A CA 1
ATOM 3892 C C . CYS A 1 476 ? -7.427 3.574 25.343 1.00 48.00 476 CYS A C 1
ATOM 3894 O O . CYS A 1 476 ? -8.394 4.328 25.327 1.00 48.00 476 CYS A O 1
ATOM 3896 N N . ASN A 1 477 ? -6.472 3.698 26.266 1.00 45.41 477 ASN A N 1
ATOM 3897 C CA . ASN A 1 477 ? -6.444 4.724 27.319 1.00 45.41 477 ASN A CA 1
ATOM 3898 C C . ASN A 1 477 ? -6.354 6.185 26.799 1.00 45.41 477 ASN A C 1
ATOM 3900 O O . ASN A 1 477 ? -6.122 7.112 27.569 1.00 45.41 477 ASN A O 1
ATOM 3904 N N . SER A 1 478 ? -6.519 6.408 25.491 1.00 52.41 478 SER A N 1
ATOM 3905 C CA . SER A 1 478 ? -6.637 7.735 24.883 1.00 52.41 478 SER A CA 1
ATOM 3906 C C . SER A 1 478 ? -8.091 7.946 24.478 1.00 52.41 478 SER A C 1
ATOM 3908 O O . SER A 1 478 ? -8.534 7.392 23.471 1.00 52.41 478 SER A O 1
ATOM 3910 N N . SER A 1 479 ? -8.815 8.759 25.257 1.00 61.16 479 SER A N 1
ATOM 3911 C CA . SER A 1 479 ? -10.146 9.290 24.913 1.00 61.16 479 SER A CA 1
ATOM 3912 C C . SER A 1 479 ? -10.223 9.688 23.432 1.00 61.16 479 SER A C 1
ATOM 3914 O O . SER A 1 479 ? -11.185 9.359 22.752 1.00 61.16 479 SER A O 1
ATOM 3916 N N . ASP A 1 480 ? -9.132 10.244 22.901 1.00 64.25 480 ASP A N 1
ATOM 3917 C CA . ASP A 1 480 ? -8.954 10.681 21.518 1.00 64.25 480 ASP A CA 1
ATOM 3918 C C . ASP A 1 480 ? -9.184 9.601 20.448 1.00 64.25 480 ASP A C 1
ATOM 3920 O O . ASP A 1 480 ? -9.645 9.920 19.353 1.00 64.25 480 ASP A O 1
ATOM 3924 N N . LYS A 1 481 ? -8.815 8.332 20.684 1.00 68.31 481 LYS A N 1
ATOM 3925 C CA . LYS A 1 481 ? -9.001 7.265 19.676 1.00 68.31 481 LYS A CA 1
ATOM 3926 C C . LYS A 1 481 ? -10.456 6.830 19.599 1.00 68.31 481 LYS A C 1
ATOM 3928 O O . LYS A 1 481 ? -10.982 6.690 18.498 1.00 68.31 481 LYS A O 1
ATOM 3933 N N . LEU A 1 482 ? -11.082 6.659 20.760 1.00 73.50 482 LEU A N 1
ATOM 3934 C CA . LEU A 1 482 ? -12.500 6.346 20.861 1.00 73.50 482 LEU A CA 1
ATOM 3935 C C . LEU A 1 482 ? -13.337 7.515 20.330 1.00 73.50 482 LEU A C 1
ATOM 3937 O O . LEU A 1 482 ? -14.252 7.306 19.547 1.00 73.50 482 LEU A O 1
ATOM 3941 N N . GLU A 1 483 ? -12.974 8.754 20.659 1.00 73.75 483 GLU A N 1
ATOM 3942 C CA . GLU A 1 483 ? -13.656 9.950 20.162 1.00 73.75 483 GLU A CA 1
ATOM 3943 C C . GLU A 1 483 ? -13.563 10.047 18.636 1.00 73.75 483 GLU A C 1
ATOM 3945 O O . GLU A 1 483 ? -14.579 10.223 17.971 1.00 73.75 483 GLU A O 1
ATOM 3950 N N . LYS A 1 484 ? -12.376 9.824 18.055 1.00 76.38 484 LYS A N 1
ATOM 3951 C CA . LYS A 1 484 ? -12.204 9.769 16.593 1.00 76.38 484 LYS A CA 1
ATOM 3952 C C . LYS A 1 484 ? -13.026 8.661 15.939 1.00 76.38 484 LYS A C 1
ATOM 3954 O O . LYS A 1 484 ? -13.544 8.868 14.845 1.00 76.38 484 LYS A O 1
ATOM 3959 N N . GLU A 1 485 ? -13.136 7.498 16.573 1.00 78.56 485 GLU A N 1
ATOM 3960 C CA . GLU A 1 485 ? -13.965 6.399 16.074 1.00 78.56 485 GLU A CA 1
ATOM 3961 C C . GLU A 1 485 ? -15.458 6.756 16.113 1.00 78.56 485 GLU A C 1
ATOM 3963 O O . GLU A 1 485 ? -16.152 6.568 15.116 1.00 78.56 485 GLU A O 1
ATOM 3968 N N . LEU A 1 486 ? -15.932 7.347 17.213 1.00 77.12 486 LEU A N 1
ATOM 3969 C CA . LEU A 1 486 ? -17.327 7.759 17.391 1.00 77.12 486 LEU A CA 1
ATOM 3970 C C . LEU A 1 486 ? -17.725 8.909 16.459 1.00 77.12 486 LEU A C 1
ATOM 3972 O O . LEU A 1 486 ? -18.805 8.870 15.871 1.00 77.12 486 LEU A O 1
ATOM 3976 N N . VAL A 1 487 ? -16.840 9.891 16.261 1.00 76.19 487 VAL A N 1
ATOM 3977 C CA . VAL A 1 487 ? -17.005 10.942 15.242 1.00 76.19 487 VAL A CA 1
ATOM 3978 C C . VAL A 1 487 ? -17.030 10.327 13.841 1.00 76.19 487 VAL A C 1
ATOM 3980 O O . VAL A 1 487 ? -17.805 10.743 12.988 1.00 76.19 487 VAL A O 1
ATOM 3983 N N . GLY A 1 488 ? -16.255 9.268 13.598 1.00 73.56 488 GLY A N 1
ATOM 3984 C CA . GLY A 1 488 ? -16.334 8.505 12.352 1.00 73.56 488 GLY A CA 1
ATOM 3985 C C . GLY A 1 488 ? -17.726 7.921 12.063 1.00 73.56 488 GLY A C 1
ATOM 3986 O O . GLY A 1 488 ? -18.058 7.711 10.897 1.00 73.56 488 GLY A O 1
ATOM 3987 N N . PHE A 1 489 ? -18.562 7.697 13.085 1.00 73.25 489 PHE A N 1
ATOM 3988 C CA . PHE A 1 489 ? -19.923 7.169 12.926 1.00 73.25 489 PHE A CA 1
ATOM 3989 C C . PHE A 1 489 ? -20.978 8.226 12.614 1.00 73.25 489 PHE A C 1
ATOM 3991 O O . PHE A 1 489 ? -22.069 7.866 12.170 1.00 73.25 489 PHE A O 1
ATOM 3998 N N . THR A 1 490 ? -20.687 9.515 12.807 1.00 66.94 490 THR A N 1
ATOM 3999 C CA . THR A 1 490 ? -21.626 10.577 12.419 1.00 66.94 490 THR A CA 1
ATOM 4000 C C . THR A 1 490 ? -21.607 10.827 10.911 1.00 66.94 490 THR A C 1
ATOM 4002 O O . THR A 1 490 ? -22.575 11.363 10.375 1.00 66.94 490 THR A O 1
ATOM 4005 N N . GLY A 1 491 ? -20.563 10.390 10.194 1.00 68.88 491 GLY A N 1
ATOM 4006 C CA . GLY A 1 491 ? -20.412 10.665 8.763 1.00 68.88 491 GLY A CA 1
ATOM 4007 C C . GLY A 1 491 ? -20.435 12.175 8.498 1.00 68.88 491 GLY A C 1
ATOM 4008 O O . GLY A 1 491 ? -19.765 12.926 9.201 1.00 68.88 491 GLY A O 1
ATOM 4009 N N . ASP A 1 492 ? -21.258 12.619 7.543 1.00 62.34 492 ASP A N 1
ATOM 4010 C CA . ASP A 1 492 ? -21.469 14.047 7.238 1.00 62.34 492 ASP A CA 1
ATOM 4011 C C . ASP A 1 492 ? -22.505 14.729 8.161 1.00 62.34 492 ASP A C 1
ATOM 4013 O O . ASP A 1 492 ? -22.820 15.909 7.997 1.00 62.34 492 ASP A O 1
ATOM 4017 N N . SER A 1 493 ? -23.079 13.996 9.121 1.00 64.56 493 SER A N 1
ATOM 4018 C CA . SER A 1 493 ? -24.040 14.545 10.080 1.00 64.56 493 SER A CA 1
ATOM 4019 C C . SER A 1 493 ? -23.345 15.468 11.078 1.00 64.56 493 SER A C 1
ATOM 4021 O O . SER A 1 493 ? -22.345 15.098 11.689 1.00 64.56 493 SER A O 1
ATOM 4023 N N . THR A 1 494 ? -23.930 16.641 11.322 1.00 62.09 494 THR A N 1
ATOM 4024 C CA . THR A 1 494 ? -23.503 17.583 12.374 1.00 62.09 494 THR A CA 1
ATOM 4025 C C . THR A 1 494 ? -24.011 17.209 13.772 1.00 62.09 494 THR A C 1
ATOM 4027 O O . THR A 1 494 ? -23.689 17.878 14.754 1.00 62.09 494 THR A O 1
ATOM 4030 N N . ASP A 1 495 ? -24.810 16.145 13.882 1.00 67.38 495 ASP A N 1
ATOM 4031 C CA . ASP A 1 495 ? -25.343 15.633 15.146 1.00 67.38 495 ASP A CA 1
ATOM 4032 C C . ASP A 1 495 ? -24.290 14.813 15.916 1.00 67.38 495 ASP A C 1
ATOM 4034 O O . ASP A 1 495 ? -24.277 13.579 15.893 1.00 67.38 495 ASP A O 1
ATOM 4038 N N . CYS A 1 496 ? -23.389 15.532 16.589 1.00 70.44 496 CYS A N 1
ATOM 4039 C CA . CYS A 1 496 ? -22.325 14.974 17.432 1.00 70.44 496 CYS A CA 1
ATOM 4040 C C . CYS A 1 496 ? -22.644 15.073 18.936 1.00 70.44 496 CYS A C 1
ATOM 4042 O O . CYS A 1 496 ? -21.867 14.604 19.765 1.00 70.44 496 CYS A O 1
ATOM 4044 N N . GLY A 1 497 ? -23.766 15.700 19.314 1.00 76.56 497 GLY A N 1
ATOM 4045 C CA . GLY A 1 497 ? -24.077 16.032 20.712 1.00 76.56 497 GLY A CA 1
ATOM 4046 C C . GLY A 1 497 ? -24.254 14.807 21.615 1.00 76.56 497 GLY A C 1
ATOM 4047 O O . GLY A 1 497 ? -23.966 14.861 22.810 1.00 76.56 497 GLY A O 1
ATOM 4048 N N . TRP A 1 498 ? -24.664 13.673 21.039 1.00 84.19 498 TRP A N 1
ATOM 4049 C CA . TRP A 1 498 ? -24.801 12.411 21.765 1.00 84.19 498 TRP A CA 1
ATOM 4050 C C . TRP A 1 498 ? -23.447 11.806 22.173 1.00 84.19 498 TRP A C 1
ATOM 4052 O O . TRP A 1 498 ? -23.395 11.100 23.178 1.00 84.19 498 TRP A O 1
ATOM 4062 N N . ILE A 1 499 ? -22.354 12.095 21.449 1.00 83.88 499 ILE A N 1
ATOM 4063 C CA . ILE A 1 499 ? -21.024 11.506 21.698 1.00 83.88 499 ILE A CA 1
ATOM 4064 C C . ILE A 1 499 ? -20.530 11.899 23.090 1.00 83.88 499 ILE A C 1
ATOM 4066 O O . ILE A 1 499 ? -20.202 11.026 23.895 1.00 83.88 499 ILE A O 1
ATOM 4070 N N . GLN A 1 500 ? -20.555 13.200 23.405 1.00 81.12 500 GLN A N 1
ATOM 4071 C CA . GLN A 1 500 ? -20.144 13.696 24.721 1.00 81.12 500 GLN A CA 1
ATOM 4072 C C . GLN A 1 500 ? -21.014 13.099 25.833 1.00 81.12 500 GLN A C 1
ATOM 4074 O O . GLN A 1 500 ? -20.495 12.638 26.845 1.00 81.12 500 GLN A O 1
ATOM 4079 N N . SER A 1 501 ? -22.330 13.008 25.607 1.00 82.75 501 SER A N 1
ATOM 4080 C CA . SER A 1 501 ? -23.254 12.395 26.566 1.00 82.75 501 SER A CA 1
ATOM 4081 C C . SER A 1 501 ? -22.894 10.934 26.875 1.00 82.75 501 SER A C 1
ATOM 4083 O O . SER A 1 501 ? -22.939 10.535 28.039 1.00 82.75 501 SER A O 1
ATOM 4085 N N . ARG A 1 502 ? -22.484 10.135 25.876 1.00 83.06 502 ARG A N 1
ATOM 4086 C CA . ARG A 1 502 ? -22.042 8.743 26.101 1.00 83.06 502 ARG A CA 1
ATOM 4087 C C . ARG A 1 502 ? -20.715 8.670 26.844 1.00 83.06 502 ARG A C 1
ATOM 4089 O O . ARG A 1 502 ? -20.579 7.826 27.728 1.00 83.06 502 ARG A O 1
ATOM 4096 N N . PHE A 1 503 ? -19.768 9.555 26.536 1.00 77.81 503 PHE A N 1
ATOM 4097 C CA . PHE A 1 503 ? -18.511 9.642 27.281 1.00 77.81 503 PHE A CA 1
ATOM 4098 C C . PHE A 1 503 ? -18.742 9.962 28.756 1.00 77.81 503 PHE A C 1
ATOM 4100 O O . PHE A 1 503 ? -18.207 9.266 29.621 1.00 77.81 503 PHE A O 1
ATOM 4107 N N . ASP A 1 504 ? -19.583 10.955 29.044 1.00 78.06 504 ASP A N 1
ATOM 4108 C CA . ASP A 1 504 ? -19.907 11.349 30.414 1.00 78.06 504 ASP A CA 1
ATOM 4109 C C . ASP A 1 504 ? -20.589 10.194 31.161 1.00 78.06 504 ASP A C 1
ATOM 4111 O O . ASP A 1 504 ? -20.209 9.857 32.283 1.00 78.06 504 ASP A O 1
ATOM 4115 N N . GLN A 1 505 ? -21.552 9.520 30.522 1.00 78.81 505 GLN A N 1
ATOM 4116 C CA . GLN A 1 505 ? -22.221 8.341 31.082 1.00 78.81 505 GLN A CA 1
ATOM 4117 C C . GLN A 1 505 ? -21.236 7.202 31.377 1.00 78.81 505 GLN A C 1
ATOM 4119 O O . GLN A 1 505 ? -21.282 6.625 32.463 1.00 78.81 505 GLN A O 1
ATOM 4124 N N . PHE A 1 506 ? -20.309 6.900 30.465 1.00 75.75 506 PHE A N 1
ATOM 4125 C CA . PHE A 1 506 ? -19.306 5.854 30.674 1.00 75.75 506 PHE A CA 1
ATOM 4126 C C . PHE A 1 506 ? -18.291 6.214 31.771 1.00 75.75 506 PHE A C 1
ATOM 4128 O O . PHE A 1 506 ? -17.934 5.379 32.606 1.00 75.75 506 PHE A O 1
ATOM 4135 N N . HIS A 1 507 ? -17.846 7.471 31.832 1.00 74.00 507 HIS A N 1
ATOM 4136 C CA . HIS A 1 507 ? -16.969 7.929 32.909 1.00 74.00 507 HIS A CA 1
ATOM 4137 C C . HIS A 1 507 ? -17.667 7.846 34.275 1.00 74.00 507 HIS A C 1
ATOM 4139 O O . HIS A 1 507 ? -17.088 7.393 35.270 1.00 74.00 507 HIS A O 1
ATOM 4145 N N . ASN A 1 508 ? -18.946 8.217 34.320 1.00 72.94 508 ASN A N 1
ATOM 4146 C CA . ASN A 1 508 ? -19.755 8.102 35.523 1.00 72.94 508 ASN A CA 1
ATOM 4147 C C . ASN A 1 508 ? -20.019 6.639 35.911 1.00 72.94 508 ASN A C 1
ATOM 4149 O O . ASN A 1 508 ? -20.011 6.324 37.099 1.00 72.94 508 ASN A O 1
ATOM 4153 N N . PHE A 1 509 ? -20.147 5.721 34.954 1.00 73.12 509 PHE A N 1
ATOM 4154 C CA . PHE A 1 509 ? -20.241 4.284 35.229 1.00 73.12 509 PHE A CA 1
ATOM 4155 C C . PHE A 1 509 ? -19.019 3.740 35.979 1.00 73.12 509 PHE A C 1
ATOM 4157 O O . PHE A 1 509 ? -19.173 3.017 36.961 1.00 73.12 509 PHE A O 1
ATOM 4164 N N . LYS A 1 510 ? -17.797 4.173 35.643 1.00 69.56 510 LYS A N 1
ATOM 4165 C CA . LYS A 1 510 ? -16.614 3.821 36.455 1.00 69.56 510 LYS A CA 1
ATOM 4166 C C . LYS A 1 510 ? -16.716 4.331 37.897 1.00 69.56 510 LYS A C 1
ATOM 4168 O O . LYS A 1 510 ? -16.216 3.699 38.826 1.00 69.56 510 LYS A O 1
ATOM 4173 N N . THR A 1 511 ? -17.397 5.457 38.106 1.00 69.69 511 THR A N 1
ATOM 4174 C CA . THR A 1 511 ? -17.645 6.022 39.440 1.00 69.69 511 THR A CA 1
ATOM 4175 C C . THR A 1 511 ? -18.684 5.219 40.236 1.00 69.69 511 THR A C 1
ATOM 4177 O O . THR A 1 511 ? -18.559 5.103 41.458 1.00 69.69 511 THR A O 1
ATOM 4180 N N . VAL A 1 512 ? -19.661 4.594 39.574 1.00 72.69 512 VAL A N 1
ATOM 4181 C CA . VAL A 1 512 ? -20.711 3.772 40.208 1.00 72.69 512 VAL A CA 1
ATOM 4182 C C . VAL A 1 512 ? -20.125 2.635 41.052 1.00 72.69 512 VAL A C 1
ATOM 4184 O O . VAL A 1 512 ? -20.572 2.422 42.179 1.00 72.69 512 VAL A O 1
ATOM 4187 N N . TYR A 1 513 ? -19.063 1.971 40.585 1.00 68.38 513 TYR A N 1
ATOM 4188 C CA . TYR A 1 513 ? -18.400 0.908 41.354 1.00 68.38 513 TYR A CA 1
ATOM 4189 C C . TYR A 1 513 ? -17.817 1.392 42.686 1.00 68.38 513 TYR A C 1
ATOM 4191 O O . TYR A 1 513 ? -17.837 0.652 43.669 1.00 68.38 513 TYR A O 1
ATOM 4199 N N . THR A 1 514 ? -17.366 2.648 42.768 1.00 70.75 514 THR A N 1
ATOM 4200 C CA . THR A 1 514 ? -16.851 3.213 44.030 1.00 70.75 514 THR A CA 1
ATOM 4201 C C . THR A 1 514 ? -17.953 3.445 45.067 1.00 70.75 514 THR A C 1
ATOM 4203 O O . THR A 1 514 ? -17.684 3.441 46.264 1.00 70.75 514 THR A O 1
ATOM 4206 N N . CYS A 1 515 ? -19.208 3.562 44.624 1.00 78.06 515 CYS A N 1
ATOM 4207 C CA . CYS A 1 515 ? -20.370 3.813 45.478 1.00 78.06 515 CYS A CA 1
ATOM 4208 C C . CYS A 1 515 ? -20.968 2.528 46.080 1.00 78.06 515 CYS A C 1
ATOM 4210 O O . CYS A 1 515 ? -21.829 2.602 46.958 1.00 78.06 515 CYS A O 1
ATOM 4212 N N . LEU A 1 516 ? -20.532 1.346 45.625 1.00 78.25 516 LEU A N 1
ATOM 4213 C CA . LEU A 1 516 ? -21.176 0.063 45.927 1.00 78.25 516 LEU A CA 1
ATOM 4214 C C . LEU A 1 516 ? -21.218 -0.263 47.425 1.00 78.25 516 LEU A C 1
ATOM 4216 O O . LEU A 1 516 ? -22.236 -0.734 47.935 1.00 78.25 516 LEU A O 1
ATOM 4220 N N . LYS A 1 517 ? -20.117 -0.006 48.141 1.00 78.50 517 LYS A N 1
ATOM 4221 C CA . LYS A 1 517 ? -20.030 -0.260 49.587 1.00 78.50 517 LYS A CA 1
ATOM 4222 C C . LYS A 1 517 ? -21.063 0.569 50.360 1.00 78.50 517 LYS A C 1
ATOM 4224 O O . LYS A 1 517 ? -21.826 0.008 51.145 1.00 78.50 517 LYS A O 1
ATOM 4229 N N . GLY A 1 518 ? -21.124 1.875 50.091 1.00 83.81 518 GLY A N 1
ATOM 4230 C CA . GLY A 1 518 ? -22.086 2.792 50.707 1.00 83.81 518 GLY A CA 1
ATOM 4231 C C . GLY A 1 518 ? -23.534 2.463 50.337 1.00 83.81 518 GLY A C 1
ATOM 4232 O O . GLY A 1 518 ? -24.387 2.370 51.218 1.00 83.81 518 GLY A O 1
ATOM 4233 N N . ALA A 1 519 ? -23.800 2.187 49.056 1.00 87.00 519 ALA A N 1
ATOM 4234 C CA . ALA A 1 519 ? -25.127 1.809 48.570 1.00 87.00 519 ALA A CA 1
ATOM 4235 C C . ALA A 1 519 ? -25.673 0.554 49.274 1.00 87.00 519 ALA A C 1
ATOM 4237 O O . ALA A 1 519 ? -26.811 0.551 49.742 1.00 87.00 519 ALA A O 1
ATOM 4238 N N . ASN A 1 520 ? -24.850 -0.494 49.413 1.00 86.25 520 ASN A N 1
ATOM 4239 C CA . ASN A 1 520 ? -25.241 -1.718 50.117 1.00 86.25 520 ASN A CA 1
ATOM 4240 C C . ASN A 1 520 ? -25.512 -1.472 51.609 1.00 86.25 520 ASN A C 1
ATOM 4242 O O . ASN A 1 520 ? -26.484 -2.000 52.148 1.00 86.25 520 ASN A O 1
ATOM 4246 N N . ALA A 1 521 ? -24.685 -0.663 52.280 1.00 86.31 521 ALA A N 1
ATOM 4247 C CA . ALA A 1 521 ? -24.875 -0.339 53.695 1.00 86.31 521 ALA A CA 1
ATOM 4248 C C . ALA A 1 521 ? -26.215 0.372 53.947 1.00 86.31 521 ALA A C 1
ATOM 4250 O O . ALA A 1 521 ? -26.950 -0.003 54.862 1.00 86.31 521 ALA A O 1
ATOM 4251 N N . ILE A 1 522 ? -26.569 1.338 53.094 1.00 89.25 522 ILE A N 1
ATOM 4252 C CA . ILE A 1 522 ? -27.855 2.043 53.162 1.00 89.25 522 ILE A CA 1
ATOM 4253 C C . ILE A 1 522 ? -29.012 1.083 52.873 1.00 89.25 522 ILE A C 1
ATOM 4255 O O . ILE A 1 522 ? -29.976 1.036 53.637 1.00 89.25 522 ILE A O 1
ATOM 4259 N N . MET A 1 523 ? -28.911 0.262 51.825 1.00 88.81 523 MET A N 1
ATOM 4260 C CA . MET A 1 523 ? -29.992 -0.651 51.441 1.00 88.81 523 MET A CA 1
ATOM 4261 C C . MET A 1 523 ? -30.282 -1.715 52.512 1.00 88.81 523 MET A C 1
ATOM 4263 O O . MET A 1 523 ? -31.433 -2.109 52.707 1.00 88.81 523 MET A O 1
ATOM 4267 N N . ASN A 1 524 ? -29.265 -2.129 53.273 1.00 88.75 524 ASN A N 1
ATOM 4268 C CA . ASN A 1 524 ? -29.443 -3.003 54.433 1.00 88.75 524 ASN A CA 1
ATOM 4269 C C . ASN A 1 524 ? -30.271 -2.335 55.546 1.00 88.75 524 ASN A C 1
ATOM 4271 O O . ASN A 1 524 ? -31.111 -2.992 56.163 1.00 88.75 524 ASN A O 1
ATOM 4275 N N . ILE A 1 525 ? -30.073 -1.034 55.794 1.00 88.44 525 ILE A N 1
ATOM 4276 C CA . ILE A 1 525 ? -30.871 -0.255 56.757 1.00 88.44 525 ILE A CA 1
ATOM 4277 C C . ILE A 1 525 ? -32.309 -0.101 56.253 1.00 88.44 525 ILE A C 1
ATOM 4279 O O . ILE A 1 525 ? -33.242 -0.352 57.014 1.00 88.44 525 ILE A O 1
ATOM 4283 N N . VAL A 1 526 ? -32.491 0.238 54.971 1.00 88.31 526 VAL A N 1
ATOM 4284 C CA . VAL A 1 526 ? -33.810 0.351 54.321 1.00 88.31 526 VAL A CA 1
ATOM 4285 C C . VAL A 1 526 ? -34.618 -0.932 54.505 1.00 88.31 526 VAL A C 1
ATOM 4287 O O . VAL A 1 526 ? -35.758 -0.880 54.967 1.00 88.31 526 VAL A O 1
ATOM 4290 N N . GLY A 1 527 ? -34.008 -2.088 54.219 1.00 86.31 527 GLY A N 1
ATOM 4291 C CA . GLY A 1 527 ? -34.646 -3.391 54.401 1.00 86.31 527 GLY A CA 1
ATOM 4292 C C . GLY A 1 527 ? -34.960 -3.711 55.864 1.00 86.31 527 GLY A C 1
ATOM 4293 O O . GLY A 1 527 ? -36.063 -4.157 56.169 1.00 86.31 527 GLY A O 1
ATOM 4294 N N . LYS A 1 528 ? -34.022 -3.454 56.786 1.00 85.38 528 LYS A N 1
ATOM 4295 C CA . LYS A 1 528 ? -34.164 -3.817 58.207 1.00 85.38 528 LYS A CA 1
ATOM 4296 C C . LYS A 1 528 ? -35.168 -2.955 58.974 1.00 85.38 528 LYS A C 1
ATOM 4298 O O . LYS A 1 528 ? -35.883 -3.479 59.822 1.00 85.38 528 LYS A O 1
ATOM 4303 N N . TYR A 1 529 ? -35.252 -1.664 58.657 1.00 84.25 529 TYR A N 1
ATOM 4304 C CA . TYR A 1 529 ? -36.223 -0.738 59.254 1.00 84.25 529 TYR A CA 1
ATOM 4305 C C . TYR A 1 529 ? -37.520 -0.605 58.438 1.00 84.25 529 TYR A C 1
ATOM 4307 O O . TYR A 1 529 ? -38.399 0.169 58.813 1.00 84.25 529 TYR A O 1
ATOM 4315 N N . GLY A 1 530 ? -37.661 -1.354 57.337 1.00 83.44 530 GLY A N 1
ATOM 4316 C CA . GLY A 1 530 ? -38.881 -1.399 56.529 1.00 83.44 530 GLY A CA 1
ATOM 4317 C C . GLY A 1 530 ? -39.268 -0.050 55.918 1.00 83.44 530 GLY A C 1
ATOM 4318 O O . GLY A 1 530 ? -40.456 0.282 55.873 1.00 83.44 530 GLY A O 1
ATOM 4319 N N . LEU A 1 531 ? -38.280 0.744 55.488 1.00 87.75 531 LEU A N 1
ATOM 4320 C CA . LEU A 1 531 ? -38.522 2.062 54.900 1.00 87.75 531 LEU A CA 1
ATOM 4321 C C . LEU A 1 531 ? -39.226 1.904 53.541 1.00 87.75 531 LEU A C 1
ATOM 4323 O O . LEU A 1 531 ? -38.810 1.111 52.700 1.00 87.75 531 LEU A O 1
ATOM 4327 N N . LYS A 1 532 ? -40.313 2.654 53.343 1.00 85.44 532 LYS A N 1
ATOM 4328 C CA . LYS A 1 532 ? -41.209 2.596 52.174 1.00 85.44 532 LYS A CA 1
ATOM 4329 C C . LYS A 1 532 ? -41.083 3.801 51.238 1.00 85.44 532 LYS A C 1
ATOM 4331 O O . LYS A 1 532 ? -41.875 3.911 50.305 1.00 85.44 532 LYS A O 1
ATOM 4336 N N . GLY A 1 533 ? -40.173 4.734 51.515 1.00 84.69 533 GLY A N 1
ATOM 4337 C CA . GLY A 1 533 ? -39.908 5.852 50.610 1.00 84.69 533 GLY A CA 1
ATOM 4338 C C . GLY A 1 533 ? -39.154 5.424 49.349 1.00 84.69 533 GLY A C 1
ATOM 4339 O O . GLY A 1 533 ? -38.839 4.249 49.158 1.00 84.69 533 GLY A O 1
ATOM 4340 N N . ASP A 1 534 ? -38.887 6.387 48.468 1.00 84.06 534 ASP A N 1
ATOM 4341 C CA . ASP A 1 534 ? -38.213 6.128 47.195 1.00 84.06 534 ASP A CA 1
ATOM 4342 C C . ASP A 1 534 ? -36.691 6.002 47.380 1.00 84.06 534 ASP A C 1
ATOM 4344 O O . ASP A 1 534 ? -36.017 6.960 47.756 1.00 84.06 534 ASP A O 1
ATOM 4348 N N . PHE A 1 535 ? -36.169 4.801 47.112 1.00 85.69 535 PHE A N 1
ATOM 4349 C CA . PHE A 1 535 ? -34.737 4.471 47.072 1.00 85.69 535 PHE A CA 1
ATOM 4350 C C . PHE A 1 535 ? -34.321 3.920 45.695 1.00 85.69 535 PHE A C 1
ATOM 4352 O O . PHE A 1 535 ? -33.349 3.164 45.573 1.00 85.69 535 PHE A O 1
ATOM 4359 N N . SER A 1 536 ? -35.078 4.256 44.644 1.00 80.81 536 SER A N 1
ATOM 4360 C CA . SER A 1 536 ? -34.867 3.755 43.282 1.00 80.81 536 SER A CA 1
ATOM 4361 C C . SER A 1 536 ? -33.462 4.051 42.749 1.00 80.81 536 SER A C 1
ATOM 4363 O O . SER A 1 536 ? -32.852 3.146 42.174 1.00 80.81 536 SER A O 1
ATOM 4365 N N . HIS A 1 537 ? -32.893 5.232 43.023 1.00 79.25 537 HIS A N 1
ATOM 4366 C CA . HIS A 1 537 ? -31.538 5.593 42.584 1.00 79.25 537 HIS A CA 1
ATOM 4367 C C . HIS A 1 537 ? -30.459 4.677 43.190 1.00 79.25 537 HIS A C 1
ATOM 4369 O O . HIS A 1 537 ? -29.602 4.158 42.476 1.00 79.25 537 HIS A O 1
ATOM 4375 N N . ILE A 1 538 ? -30.513 4.412 44.502 1.00 81.50 538 ILE A N 1
ATOM 4376 C CA . ILE A 1 538 ? -29.553 3.519 45.179 1.00 81.50 538 ILE A CA 1
ATOM 4377 C C . ILE A 1 538 ? -29.748 2.068 44.711 1.00 81.50 538 ILE A C 1
ATOM 4379 O O . ILE A 1 538 ? -28.776 1.342 44.491 1.00 81.50 538 ILE A O 1
ATOM 4383 N N . SER A 1 539 ? -30.997 1.649 44.480 1.00 81.00 539 SER A N 1
ATOM 4384 C CA . SER A 1 539 ? -31.299 0.328 43.919 1.00 81.00 539 SER A CA 1
ATOM 4385 C C . SER A 1 539 ? -30.735 0.152 42.503 1.00 81.00 539 SER A C 1
ATOM 4387 O O . SER A 1 539 ? -30.178 -0.901 42.195 1.00 81.00 539 SER A O 1
ATOM 4389 N N . GLN A 1 540 ? -30.827 1.179 41.654 1.00 76.06 540 GLN A N 1
ATOM 4390 C CA . GLN A 1 540 ? -30.253 1.177 40.306 1.00 76.06 540 GLN A CA 1
ATOM 4391 C C . GLN A 1 540 ? -28.723 1.048 40.331 1.00 76.06 540 GLN A C 1
ATOM 4393 O O . GLN A 1 540 ? -28.187 0.232 39.588 1.00 76.06 540 GLN A O 1
ATOM 4398 N N . ILE A 1 541 ? -28.024 1.749 41.230 1.00 78.44 541 ILE A N 1
ATOM 4399 C CA . ILE A 1 541 ? -26.561 1.627 41.425 1.00 78.44 541 ILE A CA 1
ATOM 4400 C C . ILE A 1 541 ? -26.158 0.177 41.747 1.00 78.44 541 ILE A C 1
ATOM 4402 O O . ILE A 1 541 ? -25.196 -0.355 41.187 1.00 78.44 541 ILE A O 1
ATOM 4406 N N . ILE A 1 542 ? -26.920 -0.499 42.612 1.00 77.00 542 ILE A N 1
ATOM 4407 C CA . ILE A 1 542 ? -26.674 -1.906 42.964 1.00 77.00 542 ILE A CA 1
ATOM 4408 C C . ILE A 1 542 ? -26.945 -2.843 41.773 1.00 77.00 542 ILE A C 1
ATOM 4410 O O . ILE A 1 542 ? -26.219 -3.816 41.593 1.00 77.00 542 ILE A O 1
ATOM 4414 N N . LYS A 1 543 ? -27.963 -2.573 40.947 1.00 76.56 543 LYS A N 1
ATOM 4415 C CA . LYS A 1 543 ? -28.244 -3.370 39.735 1.00 76.56 543 LYS A CA 1
ATOM 4416 C C . LYS A 1 543 ? -27.131 -3.237 38.693 1.00 76.56 543 LYS A C 1
ATOM 4418 O O . LYS A 1 543 ? -26.618 -4.242 38.215 1.00 76.56 543 LYS A O 1
ATOM 4423 N N . ILE A 1 544 ? -26.691 -2.004 38.428 1.00 71.81 544 ILE A N 1
ATOM 4424 C CA . ILE A 1 544 ? -25.596 -1.700 37.492 1.00 71.81 544 ILE A CA 1
ATOM 4425 C C . ILE A 1 544 ? -24.312 -2.446 37.894 1.00 71.81 544 ILE A C 1
ATOM 4427 O O . ILE A 1 544 ? -23.671 -3.085 37.069 1.00 71.81 544 ILE A O 1
ATOM 4431 N N . THR A 1 545 ? -23.955 -2.424 39.180 1.00 68.31 545 THR A N 1
ATOM 4432 C CA . THR A 1 545 ? -22.736 -3.086 39.690 1.00 68.31 545 THR A CA 1
ATOM 4433 C C . THR A 1 545 ? -22.810 -4.612 39.738 1.00 68.31 545 THR A C 1
ATOM 4435 O O . THR A 1 545 ? -21.766 -5.263 39.752 1.00 68.31 545 THR A O 1
ATOM 4438 N N . LYS A 1 546 ? -24.013 -5.197 39.756 1.00 71.38 546 LYS A N 1
ATOM 4439 C CA . LYS A 1 546 ? -24.224 -6.652 39.692 1.00 71.38 546 LYS A CA 1
ATOM 4440 C C . LYS A 1 546 ? -24.126 -7.223 38.274 1.00 71.38 546 LYS A C 1
ATOM 4442 O O . LYS A 1 546 ? -24.183 -8.441 38.130 1.00 71.38 546 LYS A O 1
ATOM 4447 N N . GLY A 1 547 ? -23.936 -6.371 37.265 1.00 62.81 547 GLY A N 1
ATOM 4448 C CA . GLY A 1 547 ? -23.828 -6.786 35.867 1.00 62.81 547 GLY A CA 1
ATOM 4449 C C . GLY A 1 547 ? -25.178 -6.994 35.183 1.00 62.81 547 GLY A C 1
ATOM 4450 O O . GLY A 1 547 ? -25.238 -7.702 34.182 1.00 62.81 547 GLY A O 1
ATOM 4451 N N . ASP A 1 548 ? -26.257 -6.401 35.709 1.00 67.38 548 ASP A N 1
ATOM 4452 C CA . ASP A 1 548 ? -27.528 -6.358 34.985 1.00 67.38 548 ASP A CA 1
ATOM 4453 C C . ASP A 1 548 ? -27.375 -5.487 33.722 1.00 67.38 548 ASP A C 1
ATOM 4455 O O . ASP A 1 548 ? -26.683 -4.464 33.736 1.00 67.38 548 ASP A O 1
ATOM 4459 N N . ASP A 1 549 ? -28.047 -5.874 32.635 1.00 68.56 549 ASP A N 1
ATOM 4460 C CA . ASP A 1 549 ? -28.003 -5.188 31.337 1.00 68.56 549 ASP A CA 1
ATOM 4461 C C . ASP A 1 549 ? -28.747 -3.838 31.397 1.00 68.56 549 ASP A C 1
ATOM 4463 O O . ASP A 1 549 ? -29.933 -3.717 31.076 1.00 68.56 549 ASP A O 1
ATOM 4467 N N . VAL A 1 550 ? -28.072 -2.809 31.919 1.00 74.81 550 VAL A N 1
ATOM 4468 C CA . VAL A 1 550 ? -28.633 -1.463 32.093 1.00 74.81 550 VAL A CA 1
ATOM 4469 C C . VAL A 1 550 ? -28.214 -0.562 30.934 1.00 74.81 550 VAL A C 1
ATOM 4471 O O . VAL A 1 550 ? -27.039 -0.237 30.775 1.00 74.81 550 VAL A O 1
ATOM 4474 N N . GLU A 1 551 ? -29.207 -0.127 30.157 1.00 80.12 551 GLU A N 1
ATOM 4475 C CA . GLU A 1 551 ? -29.068 0.852 29.069 1.00 80.12 551 GLU A CA 1
ATOM 4476 C C . GLU A 1 551 ? -28.478 2.183 29.571 1.00 80.12 551 GLU A C 1
ATOM 4478 O O . GLU A 1 551 ? -28.954 2.749 30.562 1.00 80.12 551 GLU A O 1
ATOM 4483 N N . MET A 1 552 ? -27.505 2.738 28.847 1.00 80.19 552 MET A N 1
ATOM 4484 C CA . MET A 1 552 ? -26.809 3.972 29.225 1.00 80.19 552 MET A CA 1
ATOM 4485 C C . MET A 1 552 ? -27.750 5.178 29.337 1.00 80.19 552 MET A C 1
ATOM 4487 O O . MET A 1 552 ? -27.561 6.013 30.214 1.00 80.19 552 MET A O 1
ATOM 4491 N N . LYS A 1 553 ? -28.815 5.276 28.530 1.00 78.69 553 LYS A N 1
ATOM 4492 C CA . LYS A 1 553 ? -29.794 6.380 28.619 1.00 78.69 553 LYS A CA 1
ATOM 4493 C C . LYS A 1 553 ? -30.574 6.419 29.937 1.00 78.69 553 LYS A C 1
ATOM 4495 O O . LYS A 1 553 ? -31.099 7.468 30.292 1.00 78.69 553 LYS A O 1
ATOM 4500 N N . LYS A 1 554 ? -30.661 5.295 30.662 1.00 74.62 554 LYS A N 1
ATOM 4501 C CA . LYS A 1 554 ? -31.274 5.246 32.003 1.00 74.62 554 LYS A CA 1
ATOM 4502 C C . LYS A 1 554 ? -30.363 5.879 33.060 1.00 74.62 554 LYS A C 1
ATOM 4504 O O . LYS A 1 554 ? -30.791 6.078 34.192 1.00 74.62 554 LYS A O 1
ATOM 4509 N N . PHE A 1 555 ? -29.123 6.194 32.688 1.00 71.12 555 PHE A N 1
ATOM 4510 C CA . PHE A 1 555 ? -28.154 6.909 33.495 1.00 71.12 555 PHE A CA 1
ATOM 4511 C C . PHE A 1 555 ? -28.345 8.425 33.336 1.00 71.12 555 PHE A C 1
ATOM 4513 O O . PHE A 1 555 ? -27.781 9.054 32.437 1.00 71.12 555 PHE A O 1
ATOM 4520 N N . ASP A 1 556 ? -29.189 8.987 34.201 1.00 67.69 556 ASP A N 1
ATOM 4521 C CA . ASP A 1 556 ? -29.564 10.407 34.222 1.00 67.69 556 ASP A CA 1
ATOM 4522 C C . ASP A 1 556 ? -28.788 11.208 35.296 1.00 67.69 556 ASP A C 1
ATOM 4524 O O . ASP A 1 556 ? -28.144 10.653 36.191 1.00 67.69 556 ASP A O 1
ATOM 4528 N N . VAL A 1 557 ? -28.870 12.539 35.234 1.00 65.25 557 VAL A N 1
ATOM 4529 C CA . VAL A 1 557 ? -28.287 13.516 36.167 1.00 65.25 557 VAL A CA 1
ATOM 4530 C C . VAL A 1 557 ? -28.657 13.218 37.626 1.00 65.25 557 VAL A C 1
ATOM 4532 O O . VAL A 1 557 ? -27.842 13.439 38.528 1.00 65.25 557 VAL A O 1
ATOM 4535 N N . SER A 1 558 ? -29.851 12.674 37.884 1.00 62.50 558 SER A N 1
ATOM 4536 C CA . SER A 1 558 ? -30.281 12.284 39.233 1.00 62.50 558 SER A CA 1
ATOM 4537 C C . SER A 1 558 ? -29.408 11.173 39.834 1.00 62.50 558 SER A C 1
ATOM 4539 O O . SER A 1 558 ? -29.015 11.267 40.997 1.00 62.50 558 SER A O 1
ATOM 4541 N N . LEU A 1 559 ? -29.005 10.177 39.037 1.00 68.31 559 LEU A N 1
ATOM 4542 C CA . LEU A 1 559 ? -28.088 9.110 39.454 1.00 68.31 559 LEU A CA 1
ATOM 4543 C C . LEU A 1 559 ? -26.672 9.631 39.697 1.00 68.31 559 LEU A C 1
ATOM 4545 O O . LEU A 1 559 ? -26.011 9.175 40.630 1.00 68.31 559 LEU A O 1
ATOM 4549 N N . VAL A 1 560 ? -26.214 10.607 38.906 1.00 67.69 560 VAL A N 1
ATOM 4550 C CA . VAL A 1 560 ? -24.912 11.267 39.113 1.00 67.69 560 VAL A CA 1
ATOM 4551 C C . VAL A 1 560 ? -24.883 11.991 40.458 1.00 67.69 560 VAL A C 1
ATOM 4553 O O . VAL A 1 560 ? -23.903 11.870 41.193 1.00 67.69 560 VAL A O 1
ATOM 4556 N N . LYS A 1 561 ? -25.971 12.684 40.820 1.00 68.06 561 LYS A N 1
ATOM 4557 C CA . LYS A 1 561 ? -26.110 13.332 42.132 1.00 68.06 561 LYS A CA 1
ATOM 4558 C C . LYS A 1 561 ? -26.094 12.312 43.275 1.00 68.06 561 LYS A C 1
ATOM 4560 O O . LYS A 1 561 ? -25.424 12.530 44.278 1.00 68.06 561 LYS A O 1
ATOM 4565 N N . THR A 1 562 ? -26.771 11.176 43.125 1.00 69.81 562 THR A N 1
ATOM 4566 C CA . THR A 1 562 ? -26.722 10.106 44.134 1.00 69.81 562 THR A CA 1
ATOM 4567 C C . THR A 1 562 ? -25.323 9.480 44.223 1.00 69.81 562 THR A C 1
ATOM 4569 O O . THR A 1 562 ? -24.830 9.226 45.319 1.00 69.81 562 THR A O 1
ATOM 4572 N N . CYS A 1 563 ? -24.620 9.303 43.099 1.00 72.38 563 CYS A N 1
ATOM 4573 C CA . CYS A 1 563 ? -23.242 8.802 43.080 1.00 72.38 563 CYS A CA 1
ATOM 4574 C C . CYS A 1 563 ? -22.238 9.774 43.719 1.00 72.38 563 CYS A C 1
ATOM 4576 O O . CYS A 1 563 ? -21.332 9.327 44.419 1.00 72.38 563 CYS A O 1
ATOM 4578 N N . SER A 1 564 ? -22.372 11.090 43.513 1.00 70.94 564 SER A N 1
ATOM 4579 C CA . SER A 1 564 ? -21.446 12.069 44.105 1.00 70.94 564 SER A CA 1
ATOM 4580 C C . SER A 1 564 ? -21.497 12.050 45.633 1.00 70.94 564 SER A C 1
ATOM 4582 O O . SER A 1 564 ? -20.455 12.102 46.285 1.00 70.94 564 SER A O 1
ATOM 4584 N N . ILE A 1 565 ? -22.694 11.878 46.191 1.00 70.19 565 ILE A N 1
ATOM 4585 C CA . ILE A 1 565 ? -22.918 11.715 47.625 1.00 70.19 565 ILE A CA 1
ATOM 4586 C C . ILE A 1 565 ? -22.333 10.384 48.116 1.00 70.19 565 ILE A C 1
ATOM 4588 O O . ILE A 1 565 ? -21.550 10.355 49.065 1.00 70.19 565 ILE A O 1
ATOM 4592 N N . LEU A 1 566 ? -22.680 9.271 47.460 1.00 76.75 566 LEU A N 1
ATOM 4593 C CA . LEU A 1 566 ? -22.248 7.935 47.885 1.00 76.75 566 LEU A CA 1
ATOM 4594 C C . LEU A 1 566 ? -20.729 7.736 47.787 1.00 76.75 566 LEU A C 1
ATOM 4596 O O . LEU A 1 566 ? -20.164 6.994 48.587 1.00 76.75 566 LEU A O 1
ATOM 4600 N N . ARG A 1 567 ? -20.052 8.423 46.858 1.00 73.38 567 ARG A N 1
ATOM 4601 C CA . ARG A 1 567 ? -18.585 8.431 46.747 1.00 73.38 567 ARG A CA 1
ATOM 4602 C C . ARG A 1 567 ? -17.906 8.972 48.010 1.00 73.38 567 ARG A C 1
ATOM 4604 O O . ARG A 1 567 ? -16.798 8.550 48.326 1.00 73.38 567 ARG A O 1
ATOM 4611 N N . GLY A 1 568 ? -18.551 9.888 48.734 1.00 73.88 568 GLY A N 1
ATOM 4612 C CA . GLY A 1 568 ? -18.031 10.461 49.981 1.00 73.88 568 GLY A CA 1
ATOM 4613 C C . GLY A 1 568 ? -18.126 9.533 51.199 1.00 73.88 568 GLY A C 1
ATOM 4614 O O . GLY A 1 568 ? -17.677 9.917 52.286 1.00 73.88 568 GLY A O 1
ATOM 4615 N N . ILE A 1 569 ? -18.718 8.343 51.044 1.00 82.44 569 ILE A N 1
ATOM 4616 C CA . ILE A 1 569 ? -18.890 7.346 52.104 1.00 82.44 569 ILE A CA 1
ATOM 4617 C C . ILE A 1 569 ? -17.673 6.415 52.121 1.00 82.44 569 ILE A C 1
ATOM 4619 O O . ILE A 1 569 ? -17.610 5.425 51.393 1.00 82.44 569 ILE A O 1
ATOM 4623 N N . ASP A 1 570 ? -16.702 6.740 52.970 1.00 81.81 570 ASP A N 1
ATOM 4624 C CA . ASP A 1 570 ? -15.526 5.908 53.219 1.00 81.81 570 ASP A CA 1
ATOM 4625 C C . ASP A 1 570 ? -15.828 4.715 54.150 1.00 81.81 570 ASP A C 1
ATOM 4627 O O . ASP A 1 570 ? -16.932 4.561 54.683 1.00 81.81 570 ASP A O 1
ATOM 4631 N N . ASP A 1 571 ? -14.832 3.853 54.374 1.00 84.00 571 ASP A N 1
ATOM 4632 C CA . ASP A 1 571 ? -14.998 2.647 55.193 1.00 84.00 571 ASP A CA 1
ATOM 4633 C C . ASP A 1 571 ? -15.413 2.962 56.651 1.00 84.00 571 ASP A C 1
ATOM 4635 O O . ASP A 1 571 ? -16.121 2.163 57.267 1.00 84.00 571 ASP A O 1
ATOM 4639 N N . LYS A 1 572 ? -15.055 4.136 57.200 1.00 86.44 572 LYS A N 1
ATOM 4640 C CA . LYS A 1 572 ? -15.464 4.554 58.557 1.00 86.44 572 LYS A CA 1
ATOM 4641 C C . LYS A 1 572 ? -16.948 4.910 58.605 1.00 86.44 572 LYS A C 1
ATOM 4643 O O . LYS A 1 572 ? -17.657 4.502 59.525 1.00 86.44 572 LYS A O 1
ATOM 4648 N N . LYS A 1 573 ? -17.436 5.643 57.601 1.00 89.50 573 LYS A N 1
ATOM 4649 C CA . LYS A 1 573 ? -18.858 5.989 57.456 1.00 89.50 573 LYS A CA 1
ATOM 4650 C C . LYS A 1 573 ? -19.714 4.747 57.200 1.00 89.50 573 LYS A C 1
ATOM 4652 O O . LYS A 1 573 ? -20.812 4.644 57.751 1.00 89.50 573 LYS A O 1
ATOM 4657 N N . VAL A 1 574 ? -19.200 3.779 56.434 1.00 87.56 574 VAL A N 1
ATOM 4658 C CA . VAL A 1 574 ? -19.841 2.465 56.249 1.00 87.56 574 VAL A CA 1
ATOM 4659 C C . VAL A 1 574 ? -19.920 1.689 57.567 1.00 87.56 574 VAL A C 1
ATOM 4661 O O . VAL A 1 574 ? -20.979 1.132 57.868 1.00 87.56 574 VAL A O 1
ATOM 4664 N N . ASP A 1 575 ? -18.850 1.649 58.368 1.00 88.25 575 ASP A N 1
ATOM 4665 C CA . ASP A 1 575 ? -18.868 0.969 59.672 1.00 88.25 575 ASP A CA 1
ATOM 4666 C C . ASP A 1 575 ? -19.871 1.619 60.636 1.00 88.25 575 ASP A C 1
ATOM 4668 O O . ASP A 1 575 ? -20.686 0.916 61.229 1.00 88.25 575 ASP A O 1
ATOM 4672 N N . CYS A 1 576 ? -19.912 2.954 60.699 1.00 92.00 576 CYS A N 1
ATOM 4673 C CA . CYS A 1 576 ? -20.903 3.719 61.464 1.00 92.00 576 CYS A CA 1
ATOM 4674 C C . CYS A 1 576 ? -22.351 3.289 61.145 1.00 92.00 576 CYS A C 1
ATOM 4676 O O . CYS A 1 576 ? -23.102 2.874 62.034 1.00 92.00 576 CYS A O 1
ATOM 4678 N N . LEU A 1 577 ? -22.719 3.265 59.859 1.00 91.50 577 LEU A N 1
ATOM 4679 C CA . LEU A 1 577 ? -24.033 2.787 59.413 1.00 91.50 577 LEU A CA 1
ATOM 4680 C C . LEU A 1 577 ? -24.255 1.296 59.710 1.00 91.50 577 LEU A C 1
ATOM 4682 O O . LEU A 1 577 ? -25.347 0.885 60.106 1.00 91.50 577 LEU A O 1
ATOM 4686 N N . THR A 1 578 ? -23.218 0.475 59.555 1.00 88.88 578 THR A N 1
ATOM 4687 C CA . THR A 1 578 ? -23.284 -0.968 59.816 1.00 88.88 578 THR A CA 1
ATOM 4688 C C . THR A 1 578 ? -23.511 -1.264 61.298 1.00 88.88 578 THR A C 1
ATOM 4690 O O . THR A 1 578 ? -24.259 -2.186 61.634 1.00 88.88 578 THR A O 1
ATOM 4693 N N . VAL A 1 579 ? -22.895 -0.500 62.201 1.00 90.88 579 VAL A N 1
ATOM 4694 C CA . VAL A 1 579 ? -23.104 -0.639 63.645 1.00 90.88 579 VAL A CA 1
ATOM 4695 C C . VAL A 1 579 ? -24.506 -0.190 64.033 1.00 90.88 579 VAL A C 1
ATOM 4697 O O . VAL A 1 579 ? -25.168 -0.926 64.764 1.00 90.88 579 VAL A O 1
ATOM 4700 N N . PHE A 1 580 ? -24.997 0.929 63.492 1.00 91.56 580 PHE A N 1
ATOM 4701 C CA . PHE A 1 580 ? -26.391 1.347 63.672 1.00 91.56 580 PHE A CA 1
ATOM 4702 C C . PHE A 1 580 ? -27.369 0.244 63.243 1.00 91.56 580 PHE A C 1
ATOM 4704 O O . PHE A 1 580 ? -28.209 -0.190 64.030 1.00 91.56 580 PHE A O 1
ATOM 4711 N N . TYR A 1 581 ? -27.176 -0.301 62.037 1.00 88.81 581 TYR A N 1
ATOM 4712 C CA . TYR A 1 581 ? -27.919 -1.451 61.520 1.00 88.81 581 TYR A CA 1
ATOM 4713 C C . TYR A 1 581 ? -27.868 -2.661 62.469 1.00 88.81 581 TYR A C 1
ATOM 4715 O O . TYR A 1 581 ? -28.884 -3.323 62.688 1.00 88.81 581 TYR A O 1
ATOM 4723 N N . LYS A 1 582 ? -26.704 -2.997 63.040 1.00 89.62 582 LYS A N 1
ATOM 4724 C CA . LYS A 1 582 ? -26.551 -4.145 63.955 1.00 89.62 582 LYS A CA 1
ATOM 4725 C C . LYS A 1 582 ? -27.228 -3.911 65.307 1.00 89.62 582 LYS A C 1
ATOM 4727 O O . LYS A 1 582 ? -27.848 -4.839 65.816 1.00 89.62 582 LYS A O 1
ATOM 4732 N N . CYS A 1 583 ? -27.182 -2.689 65.832 1.00 90.88 583 CYS A N 1
ATOM 4733 C CA . CYS A 1 583 ? -27.713 -2.323 67.148 1.00 90.88 583 CYS A CA 1
ATOM 4734 C C . CYS A 1 583 ? -29.224 -2.026 67.149 1.00 90.88 583 CYS A C 1
ATOM 4736 O O . CYS A 1 583 ? -29.716 -1.390 68.082 1.00 90.88 583 CYS A O 1
ATOM 4738 N N . GLN A 1 584 ? -29.975 -2.498 66.143 1.00 90.06 584 GLN A N 1
ATOM 4739 C CA . GLN A 1 584 ? -31.421 -2.277 66.027 1.00 90.06 584 GLN A CA 1
ATOM 4740 C C . GLN A 1 584 ? -32.192 -2.487 67.345 1.00 90.06 584 GLN A C 1
ATOM 4742 O O . GLN A 1 584 ? -32.973 -1.601 67.680 1.00 90.06 584 GLN A O 1
ATOM 4747 N N . PRO A 1 585 ? -31.978 -3.559 68.140 1.00 90.62 585 PRO A N 1
ATOM 4748 C CA . PRO A 1 585 ? -32.749 -3.745 69.371 1.00 90.62 585 PRO A CA 1
ATOM 4749 C C . PRO A 1 585 ? -32.557 -2.621 70.400 1.00 90.62 585 PRO A C 1
ATOM 4751 O O . PRO A 1 585 ? -33.497 -2.281 71.112 1.00 90.62 585 PRO A O 1
ATOM 4754 N N . LEU A 1 586 ? -31.356 -2.028 70.473 1.00 89.62 586 LEU A N 1
ATOM 4755 C CA . LEU A 1 586 ? -31.114 -0.844 71.305 1.00 89.62 586 LEU A CA 1
ATOM 4756 C C . LEU A 1 586 ? -31.822 0.376 70.713 1.00 89.62 586 LEU A C 1
ATOM 4758 O O . LEU A 1 586 ? -32.455 1.120 71.450 1.00 89.62 586 LEU A O 1
ATOM 4762 N N . VAL A 1 587 ? -31.727 0.578 69.397 1.00 89.00 587 VAL A N 1
ATOM 4763 C CA . VAL A 1 587 ? -32.351 1.721 68.711 1.00 89.00 587 VAL A CA 1
ATOM 4764 C C . VAL A 1 587 ? -33.869 1.702 68.873 1.00 89.00 587 VAL A C 1
ATOM 4766 O O . VAL A 1 587 ? -34.449 2.729 69.208 1.00 89.00 587 VAL A O 1
ATOM 4769 N N . ASP A 1 588 ? -34.506 0.549 68.678 1.00 86.81 588 ASP A N 1
ATOM 4770 C CA . ASP A 1 588 ? -35.952 0.383 68.842 1.00 86.81 588 ASP A CA 1
ATOM 4771 C C . ASP A 1 588 ? -36.351 0.600 70.308 1.00 86.81 588 ASP A C 1
ATOM 4773 O O . ASP A 1 588 ? -37.299 1.331 70.594 1.00 86.81 588 ASP A O 1
ATOM 4777 N N . TRP A 1 589 ? -35.558 0.080 71.253 1.00 88.81 589 TRP A N 1
ATOM 4778 C CA . TRP A 1 589 ? -35.774 0.344 72.672 1.00 88.81 589 TRP A CA 1
ATOM 4779 C C . TRP A 1 589 ? -35.627 1.826 73.030 1.00 88.81 589 TRP A C 1
ATOM 4781 O O . TRP A 1 589 ? -36.460 2.322 73.777 1.00 88.81 589 TRP A O 1
ATOM 4791 N N . LEU A 1 590 ? -34.628 2.546 72.507 1.00 86.31 590 LEU A N 1
ATOM 4792 C CA . LEU A 1 590 ? -34.451 3.990 72.720 1.00 86.31 590 LEU A CA 1
ATOM 4793 C C . LEU A 1 590 ? -35.606 4.783 72.102 1.00 86.31 590 LEU A C 1
ATOM 4795 O O . LEU A 1 590 ? -36.161 5.669 72.752 1.00 86.31 590 LEU A O 1
ATOM 4799 N N . LYS A 1 591 ? -36.006 4.422 70.876 1.00 83.12 591 LYS A N 1
ATOM 4800 C CA . LYS A 1 591 ? -37.156 4.998 70.168 1.00 83.12 591 LYS A CA 1
ATOM 4801 C C . LYS A 1 591 ? -38.442 4.849 70.950 1.00 83.12 591 LYS A C 1
ATOM 4803 O O . LYS A 1 591 ? -39.232 5.779 70.929 1.00 83.12 591 LYS A O 1
ATOM 4808 N N . ASP A 1 592 ? -38.666 3.701 71.584 1.00 81.75 592 ASP A N 1
ATOM 4809 C CA . ASP A 1 592 ? -39.855 3.425 72.390 1.00 81.75 592 ASP A CA 1
ATOM 4810 C C . ASP A 1 592 ? -39.750 4.007 73.795 1.00 81.75 592 ASP A C 1
ATOM 4812 O O . ASP A 1 592 ? -40.737 4.486 74.353 1.00 81.75 592 ASP A O 1
ATOM 4816 N N . SER A 1 593 ? -38.548 3.990 74.366 1.00 76.12 593 SER A N 1
ATOM 4817 C CA . SER A 1 593 ? -38.328 4.357 75.754 1.00 76.12 593 SER A CA 1
ATOM 4818 C C . SER A 1 593 ? -38.225 5.847 75.997 1.00 76.12 593 SER A C 1
ATOM 4820 O O . SER A 1 593 ? -38.579 6.273 77.093 1.00 76.12 593 SER A O 1
ATOM 4822 N N . MET A 1 594 ? -37.775 6.603 75.002 1.00 78.12 594 MET A N 1
ATOM 4823 C CA . MET A 1 594 ? -37.630 8.057 75.061 1.00 78.12 594 MET A CA 1
ATOM 4824 C C . MET A 1 594 ? -38.746 8.763 74.273 1.00 78.12 594 MET A C 1
ATOM 4826 O O . MET A 1 594 ? -38.577 9.893 73.814 1.00 78.12 594 MET A O 1
ATOM 4830 N N . LYS A 1 595 ? -39.896 8.097 74.068 1.00 66.19 595 LYS A N 1
ATOM 4831 C CA . LYS A 1 595 ? -41.083 8.726 73.469 1.00 66.19 595 LYS A CA 1
ATOM 4832 C C . LYS A 1 595 ? -41.647 9.758 74.434 1.00 66.19 595 LYS A C 1
ATOM 4834 O O . LYS A 1 595 ? -42.239 9.396 75.443 1.00 66.19 595 LYS A O 1
ATOM 4839 N N . SER A 1 596 ? -41.545 11.031 74.074 1.00 55.97 596 SER A N 1
ATOM 4840 C CA . SER A 1 596 ? -42.323 12.082 74.729 1.00 55.97 596 SER A CA 1
ATOM 4841 C C . SER A 1 596 ? -43.711 12.202 74.085 1.00 55.97 596 SER A C 1
ATOM 4843 O O . SER A 1 596 ? -43.867 11.996 72.880 1.00 55.97 596 SER A O 1
ATOM 4845 N N . MET A 1 597 ? -44.727 12.558 74.874 1.00 51.44 597 MET A N 1
ATOM 4846 C CA . MET A 1 597 ? -46.148 12.596 74.479 1.00 51.44 597 MET A CA 1
ATOM 4847 C C . MET A 1 597 ? -46.526 13.774 73.546 1.00 51.44 597 MET A C 1
ATOM 4849 O O . MET A 1 597 ? -47.702 13.966 73.242 1.00 51.44 597 MET A O 1
ATOM 4853 N N . TYR A 1 598 ? -45.561 14.567 73.064 1.00 51.03 598 TYR A N 1
ATOM 4854 C CA . TYR A 1 598 ? -45.818 15.775 72.267 1.00 51.03 598 TYR A CA 1
ATOM 4855 C C . TYR A 1 598 ? -45.580 15.622 70.751 1.00 51.03 598 TYR A C 1
ATOM 4857 O O . TYR A 1 598 ? -44.827 14.776 70.274 1.00 51.03 598 TYR A O 1
ATOM 4865 N N . LEU A 1 599 ? -46.294 16.476 70.007 1.00 49.75 599 LEU A N 1
ATOM 4866 C CA . LEU A 1 599 ? -46.605 16.439 68.574 1.00 49.75 599 LEU A CA 1
ATOM 4867 C C . LEU A 1 599 ? -45.396 16.314 67.616 1.00 49.75 599 LEU A C 1
ATOM 4869 O O . LEU A 1 599 ? -44.307 16.829 67.856 1.00 49.75 599 LEU A O 1
ATOM 4873 N N . TYR A 1 600 ? -45.683 15.705 66.461 1.00 51.88 600 TYR A N 1
ATOM 4874 C CA . TYR A 1 600 ? -44.841 15.194 65.366 1.00 51.88 600 TYR A CA 1
ATOM 4875 C C . TYR A 1 600 ? -43.663 16.035 64.815 1.00 51.88 600 TYR A C 1
ATOM 4877 O O . TYR A 1 600 ? -42.955 15.527 63.951 1.00 51.88 600 TYR A O 1
ATOM 4885 N N . ILE A 1 601 ? -43.403 17.260 65.279 1.00 50.06 601 ILE A N 1
ATOM 4886 C CA . ILE A 1 601 ? -42.448 18.187 64.635 1.00 50.06 601 ILE A CA 1
ATOM 4887 C C . ILE A 1 601 ? -41.076 18.246 65.348 1.00 50.06 601 ILE A C 1
ATOM 4889 O O . ILE A 1 601 ? -40.087 18.616 64.727 1.00 50.06 601 ILE A O 1
ATOM 4893 N N . TRP A 1 602 ? -40.963 17.803 66.609 1.00 55.81 602 TRP A N 1
ATOM 4894 C CA . TRP A 1 602 ? -39.725 17.928 67.409 1.00 55.81 602 TRP A CA 1
ATOM 4895 C C . TRP A 1 602 ? -39.255 16.610 68.057 1.00 55.81 602 TRP A C 1
ATOM 4897 O O . TRP A 1 602 ? -38.764 16.613 69.187 1.00 55.81 602 TRP A O 1
ATOM 4907 N N . LYS A 1 603 ? -39.393 15.469 67.361 1.00 63.91 603 LYS A N 1
ATOM 4908 C CA . LYS A 1 603 ? -39.101 14.134 67.929 1.00 63.91 603 LYS A CA 1
ATOM 4909 C C . LYS A 1 603 ? -37.678 13.993 68.484 1.00 63.91 603 LYS A C 1
ATOM 4911 O O . LYS A 1 603 ? -37.547 13.549 69.618 1.00 63.91 603 LYS A O 1
ATOM 4916 N N . SER A 1 604 ? -36.634 14.427 67.767 1.00 61.25 604 SER A N 1
ATOM 4917 C CA . SER A 1 604 ? -35.259 14.396 68.305 1.00 61.25 604 SER A CA 1
ATOM 4918 C C . SER A 1 604 ? -35.053 15.271 69.535 1.00 61.25 604 SER A C 1
ATOM 4920 O O . SER A 1 604 ? -34.418 14.834 70.485 1.00 61.25 604 SER A O 1
ATOM 4922 N N . VAL A 1 605 ? -35.587 16.494 69.560 1.00 63.94 605 VAL A N 1
ATOM 4923 C CA . VAL A 1 605 ? -35.395 17.400 70.708 1.00 63.94 605 VAL A CA 1
ATOM 4924 C C . VAL A 1 605 ? -36.143 16.887 71.935 1.00 63.94 605 VAL A C 1
ATOM 4926 O O . VAL A 1 605 ? -35.640 16.992 73.049 1.00 63.94 605 VAL A O 1
ATOM 4929 N N . ALA A 1 606 ? -37.321 16.295 71.738 1.00 64.50 606 ALA A N 1
ATOM 4930 C CA . ALA A 1 606 ? -38.060 15.648 72.811 1.00 64.50 606 ALA A CA 1
ATOM 4931 C C . ALA A 1 606 ? -37.345 14.376 73.305 1.00 64.50 606 ALA A C 1
ATOM 4933 O O . ALA A 1 606 ? -37.146 14.225 74.505 1.00 64.50 606 ALA A O 1
ATOM 4934 N N . GLY A 1 607 ? -36.871 13.523 72.391 1.00 67.62 607 GLY A N 1
ATOM 4935 C CA . GLY A 1 607 ? -36.112 12.316 72.729 1.00 67.62 607 GLY A CA 1
ATOM 4936 C C . GLY A 1 607 ? -34.794 12.607 73.453 1.00 67.62 607 GLY A C 1
ATOM 4937 O O . GLY A 1 607 ? -34.449 11.898 74.391 1.00 67.62 607 GLY A O 1
ATOM 4938 N N . LEU A 1 608 ? -34.088 13.683 73.087 1.00 76.56 608 LEU A N 1
ATOM 4939 C CA . LEU A 1 608 ? -32.866 14.121 73.774 1.00 76.56 608 LEU A CA 1
ATOM 4940 C C . LEU A 1 608 ? -33.136 14.693 75.174 1.00 76.56 608 LEU A C 1
ATOM 4942 O O . LEU A 1 608 ? -32.309 14.528 76.067 1.00 76.56 608 LEU A O 1
ATOM 4946 N N . LYS A 1 609 ? -34.288 15.341 75.395 1.00 76.31 609 LYS A N 1
ATOM 4947 C CA . LYS A 1 609 ? -34.692 15.794 76.737 1.00 76.31 609 LYS A CA 1
ATOM 4948 C C . LYS A 1 609 ? -34.985 14.613 77.659 1.00 76.31 609 LYS A C 1
ATOM 4950 O O . LYS A 1 609 ? -34.467 14.583 78.769 1.00 76.31 609 LYS A O 1
ATOM 4955 N N . GLU A 1 610 ? -35.748 13.632 77.180 1.00 75.81 610 GLU A N 1
ATOM 4956 C CA . GLU A 1 610 ? -36.018 12.394 77.927 1.00 75.81 610 GLU A CA 1
ATOM 4957 C C . GLU A 1 610 ? -34.730 11.590 78.161 1.00 75.81 610 GLU A C 1
ATOM 4959 O O . GLU A 1 610 ? -34.505 11.080 79.257 1.00 75.81 610 GLU A O 1
ATOM 4964 N N . LEU A 1 611 ? -33.829 11.546 77.170 1.00 84.56 611 LEU A N 1
ATOM 4965 C CA . LEU A 1 611 ? -32.501 10.955 77.330 1.00 84.56 611 LEU A CA 1
ATOM 4966 C C . LEU A 1 611 ? -31.723 11.632 78.459 1.00 84.56 611 LEU A C 1
ATOM 4968 O O . LEU A 1 611 ? -31.082 10.930 79.229 1.00 84.56 611 LEU A O 1
ATOM 4972 N N . LYS A 1 612 ? -31.762 12.965 78.570 1.00 82.69 612 LYS A N 1
ATOM 4973 C CA . LYS A 1 612 ? -31.049 13.685 79.632 1.00 82.69 612 LYS A CA 1
ATOM 4974 C C . LYS A 1 612 ? -31.541 13.264 81.020 1.00 82.69 612 LYS A C 1
ATOM 4976 O O . LYS A 1 612 ? -30.721 12.910 81.860 1.00 82.69 612 LYS A O 1
ATOM 4981 N N . VAL A 1 613 ? -32.860 13.225 81.221 1.00 80.25 613 VAL A N 1
ATOM 4982 C CA . VAL A 1 613 ? -33.470 12.746 82.476 1.00 80.25 613 VAL A CA 1
ATOM 4983 C C . VAL A 1 613 ? -33.078 11.291 82.742 1.00 80.25 613 VAL A C 1
ATOM 4985 O O . VAL A 1 613 ? -32.703 10.927 83.853 1.00 80.25 613 VAL A O 1
ATOM 4988 N N . PHE A 1 614 ? -33.101 10.447 81.710 1.00 83.00 614 PHE A N 1
ATOM 4989 C CA . PHE A 1 614 ? -32.708 9.050 81.845 1.00 83.00 614 PHE A CA 1
ATOM 4990 C C . PHE A 1 614 ? -31.218 8.869 82.153 1.00 83.00 614 PHE A C 1
ATOM 4992 O O . PHE A 1 614 ? -30.859 7.963 82.894 1.00 83.00 614 PHE A O 1
ATOM 4999 N N . VAL A 1 615 ? -30.347 9.716 81.608 1.00 85.44 615 VAL A N 1
ATOM 5000 C CA . VAL A 1 615 ? -28.908 9.713 81.891 1.00 85.44 615 VAL A CA 1
ATOM 5001 C C . VAL A 1 615 ? -28.648 10.113 83.340 1.00 85.44 615 VAL A C 1
ATOM 5003 O O . VAL A 1 615 ? -27.811 9.489 83.985 1.00 85.44 615 VAL A O 1
ATOM 5006 N N . GLU A 1 616 ? -29.383 11.087 83.879 1.00 82.12 616 GLU A N 1
ATOM 5007 C CA . GLU A 1 616 ? -29.310 11.457 85.300 1.00 82.12 616 GLU A CA 1
ATOM 5008 C C . GLU A 1 616 ? -29.736 10.287 86.203 1.00 82.12 616 GLU A C 1
ATOM 5010 O O . GLU A 1 616 ? -28.991 9.915 87.109 1.00 82.12 616 GLU A O 1
ATOM 5015 N N . LEU A 1 617 ? -30.851 9.616 85.889 1.00 79.50 617 LEU A N 1
ATOM 5016 C CA . LEU A 1 617 ? -31.289 8.407 86.602 1.00 79.50 617 LEU A CA 1
ATOM 5017 C C . LEU A 1 617 ? -30.274 7.263 86.479 1.00 79.50 617 LEU A C 1
ATOM 5019 O O . LEU A 1 617 ? -29.903 6.653 87.475 1.00 79.50 617 LEU A O 1
ATOM 5023 N N . ALA A 1 618 ? -29.768 6.999 85.274 1.00 82.38 618 ALA A N 1
ATOM 5024 C CA . ALA A 1 618 ? -28.770 5.963 85.038 1.00 82.38 618 ALA A CA 1
ATOM 5025 C C . ALA A 1 618 ? -27.442 6.260 85.743 1.00 82.38 618 ALA A C 1
ATOM 5027 O O . ALA A 1 618 ? -26.762 5.320 86.137 1.00 82.38 618 ALA A O 1
ATOM 5028 N N . SER A 1 619 ? -27.091 7.537 85.934 1.00 82.88 619 SER A N 1
ATOM 5029 C CA . SER A 1 619 ? -25.913 7.955 86.708 1.00 82.88 619 SER A CA 1
ATOM 5030 C C . SER A 1 619 ? -26.096 7.693 88.202 1.00 82.88 619 SER A C 1
ATOM 5032 O O . SER A 1 619 ? -25.123 7.385 88.876 1.00 82.88 619 SER A O 1
ATOM 5034 N N . MET A 1 620 ? -27.330 7.784 88.715 1.00 77.88 620 MET A N 1
ATOM 5035 C CA . MET A 1 620 ? -27.658 7.427 90.101 1.00 77.88 620 MET A CA 1
ATOM 5036 C C . MET A 1 620 ? -27.683 5.909 90.326 1.00 77.88 620 MET A C 1
ATOM 5038 O O . MET A 1 620 ? -27.346 5.450 91.414 1.00 77.88 620 MET A O 1
ATOM 5042 N N . SER A 1 621 ? -28.097 5.127 89.322 1.00 75.19 621 SER A N 1
ATOM 5043 C CA . SER A 1 621 ? -28.123 3.655 89.393 1.00 75.19 621 SER A CA 1
ATOM 5044 C C . SER A 1 621 ? -26.784 2.996 89.053 1.00 75.19 621 SER A C 1
ATOM 5046 O O . SER A 1 621 ? -26.593 1.810 89.334 1.00 75.19 621 SER A O 1
ATOM 5048 N N . ALA A 1 622 ? -25.898 3.710 88.360 1.00 76.12 622 ALA A N 1
ATOM 5049 C CA . ALA A 1 622 ? -24.547 3.258 88.068 1.00 76.12 622 ALA A CA 1
ATOM 5050 C C . ALA A 1 622 ? -23.695 3.328 89.343 1.00 76.12 622 ALA A C 1
ATOM 5052 O O . ALA A 1 622 ? -23.856 4.235 90.155 1.00 76.12 622 ALA A O 1
ATOM 5053 N N . GLY A 1 623 ? -22.798 2.361 89.537 1.00 71.31 623 GLY A N 1
ATOM 5054 C CA . GLY A 1 623 ? -21.820 2.445 90.619 1.00 71.31 623 GLY A CA 1
ATOM 5055 C C . GLY A 1 623 ? -20.735 3.493 90.339 1.00 71.31 623 GLY A C 1
ATOM 5056 O O . GLY A 1 623 ? -20.680 4.104 89.273 1.00 71.31 623 GLY A O 1
ATOM 5057 N N . GLU A 1 624 ? -19.860 3.706 91.320 1.00 72.31 624 GLU A N 1
ATOM 5058 C CA . GLU A 1 624 ? -18.831 4.758 91.288 1.00 72.31 624 GLU A CA 1
ATOM 5059 C C . GLU A 1 624 ? -17.568 4.363 90.500 1.00 72.31 624 GLU A C 1
ATOM 5061 O O . GLU A 1 624 ? -16.601 5.123 90.459 1.00 72.31 624 GLU A O 1
ATOM 5066 N N . THR A 1 625 ? -17.527 3.171 89.893 1.00 77.38 625 THR A N 1
ATOM 5067 C CA . THR A 1 625 ? -16.342 2.737 89.141 1.00 77.38 625 THR A CA 1
ATOM 5068 C C . THR A 1 625 ? -16.252 3.433 87.783 1.00 77.38 625 THR A C 1
ATOM 5070 O O . THR A 1 625 ? -17.267 3.648 87.120 1.00 77.38 625 THR A O 1
ATOM 5073 N N . ASP A 1 626 ? -15.029 3.707 87.315 1.00 75.94 626 ASP A N 1
ATOM 5074 C CA . ASP A 1 626 ? -14.787 4.349 86.010 1.00 75.94 626 ASP A CA 1
ATOM 5075 C C . ASP A 1 626 ? -15.528 3.639 84.865 1.00 75.94 626 ASP A C 1
ATOM 5077 O O . ASP A 1 626 ? -16.109 4.278 83.994 1.00 75.94 626 ASP A O 1
ATOM 5081 N N . ILE A 1 627 ? -15.589 2.301 84.910 1.00 79.38 627 ILE A N 1
ATOM 5082 C CA . ILE A 1 627 ? -16.287 1.488 83.908 1.00 79.38 627 ILE A CA 1
ATOM 5083 C C . ILE A 1 627 ? -17.787 1.782 83.900 1.00 79.38 627 ILE A C 1
ATOM 5085 O O . ILE A 1 627 ? -18.368 1.808 82.822 1.00 79.38 627 ILE A O 1
ATOM 5089 N N . GLU A 1 628 ? -18.417 1.943 85.066 1.00 76.75 628 GLU A N 1
ATOM 5090 C CA . GLU A 1 628 ? -19.858 2.184 85.229 1.00 76.75 628 GLU A CA 1
ATOM 5091 C C . GLU A 1 628 ? -20.244 3.611 84.839 1.00 76.75 628 GLU A C 1
ATOM 5093 O O . GLU A 1 628 ? -21.239 3.802 84.136 1.00 76.75 628 GLU A O 1
ATOM 5098 N N . VAL A 1 629 ? -19.406 4.584 85.199 1.00 80.62 629 VAL A N 1
ATOM 5099 C CA . VAL A 1 629 ? -19.531 5.977 84.757 1.00 80.62 629 VAL A CA 1
ATOM 5100 C C . VAL A 1 629 ? -19.401 6.069 83.231 1.00 80.62 629 VAL A C 1
ATOM 5102 O O . VAL A 1 629 ? -20.237 6.697 82.572 1.00 80.62 629 VAL A O 1
ATOM 5105 N N . ASP A 1 630 ? -18.428 5.366 82.644 1.00 83.81 630 ASP A N 1
ATOM 5106 C CA . ASP A 1 630 ? -18.236 5.299 81.192 1.00 83.81 630 ASP A CA 1
ATOM 5107 C C . ASP A 1 630 ? -19.455 4.703 80.467 1.00 83.81 630 ASP A C 1
ATOM 5109 O O . ASP A 1 630 ? -19.790 5.157 79.372 1.00 83.81 630 ASP A O 1
ATOM 5113 N N . ARG A 1 631 ? -20.189 3.747 81.067 1.00 84.94 631 ARG A N 1
ATOM 5114 C CA . ARG A 1 631 ? -21.426 3.185 80.467 1.00 84.94 631 ARG A CA 1
ATOM 5115 C C . ARG A 1 631 ? -22.457 4.267 80.191 1.00 84.94 631 ARG A C 1
ATOM 5117 O O . ARG A 1 631 ? -23.053 4.313 79.111 1.00 84.94 631 ARG A O 1
ATOM 5124 N N . VAL A 1 632 ? -22.659 5.142 81.171 1.00 85.88 632 VAL A N 1
ATOM 5125 C CA . VAL A 1 632 ? -23.646 6.219 81.103 1.00 85.88 632 VAL A CA 1
ATOM 5126 C C . VAL A 1 632 ? -23.187 7.311 80.135 1.00 85.88 632 VAL A C 1
ATOM 5128 O O . VAL A 1 632 ? -23.979 7.796 79.322 1.00 85.88 632 VAL A O 1
ATOM 5131 N N . GLN A 1 633 ? -21.894 7.641 80.136 1.00 86.00 633 GLN A N 1
ATOM 5132 C CA . GLN A 1 633 ? -21.325 8.585 79.172 1.00 86.00 633 GLN A CA 1
ATOM 5133 C C . GLN A 1 633 ? -21.396 8.062 77.732 1.00 86.00 633 GLN A C 1
ATOM 5135 O O . GLN A 1 633 ? -21.720 8.823 76.817 1.00 86.00 633 GLN A O 1
ATOM 5140 N N . PHE A 1 634 ? -21.143 6.768 77.511 1.00 91.31 634 PHE A N 1
ATOM 5141 C CA . PHE A 1 634 ? -21.263 6.142 76.194 1.00 91.31 634 PHE A CA 1
ATOM 5142 C C . PHE A 1 634 ? -22.710 6.112 75.717 1.00 91.31 634 PHE A C 1
ATOM 5144 O O . PHE A 1 634 ? -22.945 6.448 74.560 1.00 91.31 634 PHE A O 1
ATOM 5151 N N . LEU A 1 635 ? -23.676 5.821 76.596 1.00 89.50 635 LEU A N 1
ATOM 5152 C CA . LEU A 1 635 ? -25.102 5.937 76.280 1.00 89.50 635 LEU A CA 1
ATOM 5153 C C . LEU A 1 635 ? -25.460 7.352 75.809 1.00 89.50 635 LEU A C 1
ATOM 5155 O O . LEU A 1 635 ? -26.109 7.504 74.770 1.00 89.50 635 LEU A O 1
ATOM 5159 N N . HIS A 1 636 ? -25.038 8.378 76.555 1.00 89.44 636 HIS A N 1
ATOM 5160 C CA . HIS A 1 636 ? -25.309 9.772 76.212 1.00 89.44 636 HIS A CA 1
ATOM 5161 C C . HIS A 1 636 ? -24.664 10.153 74.872 1.00 89.44 636 HIS A C 1
ATOM 5163 O O . HIS A 1 636 ? -25.345 10.659 73.979 1.00 89.44 636 HIS A O 1
ATOM 5169 N N . ALA A 1 637 ? -23.372 9.863 74.702 1.00 89.12 637 ALA A N 1
ATOM 5170 C CA . ALA A 1 637 ? -22.621 10.188 73.492 1.00 89.12 637 ALA A CA 1
ATOM 5171 C C . ALA A 1 637 ? -23.152 9.442 72.256 1.00 89.12 637 ALA A C 1
ATOM 5173 O O . ALA A 1 637 ? -23.381 10.059 71.219 1.00 89.12 637 ALA A O 1
ATOM 5174 N N . ALA A 1 638 ? -23.415 8.136 72.368 1.00 90.88 638 ALA A N 1
ATOM 5175 C CA . ALA A 1 638 ? -23.945 7.330 71.275 1.00 90.88 638 ALA A CA 1
ATOM 5176 C C . ALA A 1 638 ? -25.364 7.761 70.886 1.00 90.88 638 ALA A C 1
ATOM 5178 O O . ALA A 1 638 ? -25.651 7.956 69.707 1.00 90.88 638 ALA A O 1
ATOM 5179 N N . THR A 1 639 ? -26.255 7.961 71.859 1.00 89.12 639 THR A N 1
ATOM 5180 C CA . THR A 1 639 ? -27.644 8.340 71.560 1.00 89.12 639 THR A CA 1
ATOM 5181 C C . THR A 1 639 ? -27.731 9.759 70.998 1.00 89.12 639 THR A C 1
ATOM 5183 O O . THR A 1 639 ? -28.533 10.001 70.100 1.00 89.12 639 THR A O 1
ATOM 5186 N N . THR A 1 640 ? -26.878 10.677 71.465 1.00 88.50 640 THR A N 1
ATOM 5187 C CA . THR A 1 640 ? -26.802 12.048 70.935 1.00 88.50 640 THR A CA 1
ATOM 5188 C C . THR A 1 640 ? -26.216 12.071 69.527 1.00 88.50 640 THR A C 1
ATOM 5190 O O . THR A 1 640 ? -26.826 12.645 68.628 1.00 88.50 640 THR A O 1
ATOM 5193 N N . GLY A 1 641 ? -25.095 11.380 69.297 1.00 88.94 641 GLY A N 1
ATOM 5194 C CA . GLY A 1 641 ? -24.443 11.345 67.986 1.00 88.94 641 GLY A CA 1
ATOM 5195 C C . GLY A 1 641 ? -25.291 10.675 66.899 1.00 88.94 641 GLY A C 1
ATOM 5196 O O . GLY A 1 641 ? -25.291 11.116 65.754 1.00 88.94 641 GLY A O 1
ATOM 5197 N N . TYR A 1 642 ? -26.083 9.655 67.251 1.00 91.50 642 TYR A N 1
ATOM 5198 C CA . TYR A 1 642 ? -27.019 8.998 66.327 1.00 91.50 642 TYR A CA 1
ATOM 5199 C C . TYR A 1 642 ? -28.449 9.561 66.383 1.00 91.50 642 TYR A C 1
ATOM 5201 O O . TYR A 1 642 ? -29.333 9.029 65.706 1.00 91.50 642 TYR A O 1
ATOM 5209 N N . ALA A 1 643 ? -28.709 10.635 67.138 1.00 87.56 643 ALA A N 1
ATOM 5210 C CA . ALA A 1 643 ? -30.054 11.179 67.344 1.00 87.56 643 ALA A CA 1
ATOM 5211 C C . ALA A 1 643 ? -30.850 11.432 66.046 1.00 87.56 643 ALA A C 1
ATOM 5213 O O . ALA A 1 643 ? -32.035 11.083 66.025 1.00 87.56 643 ALA A O 1
ATOM 5214 N N . PRO A 1 644 ? -30.258 11.952 64.945 1.00 88.38 644 PRO A N 1
ATOM 5215 C CA . PRO A 1 644 ? -30.972 12.105 63.676 1.00 88.38 644 PRO A CA 1
ATOM 5216 C C . PRO A 1 644 ? -31.561 10.784 63.154 1.00 88.38 644 PRO A C 1
ATOM 5218 O O . PRO A 1 644 ? -32.728 10.736 62.778 1.00 88.38 644 PRO A O 1
ATOM 5221 N N . LEU A 1 645 ? -30.803 9.686 63.202 1.00 88.25 645 LEU A N 1
ATOM 5222 C CA . LEU A 1 645 ? -31.264 8.373 62.734 1.00 88.25 645 LEU A CA 1
ATOM 5223 C C . LEU A 1 645 ? -32.126 7.637 63.774 1.00 88.25 645 LEU A C 1
ATOM 5225 O O . LEU A 1 645 ? -33.016 6.864 63.412 1.00 88.25 645 LEU A O 1
ATOM 5229 N N . ILE A 1 646 ? -31.890 7.866 65.069 1.00 87.38 646 ILE A N 1
ATOM 5230 C CA . ILE A 1 646 ? -32.666 7.236 66.144 1.00 87.38 646 ILE A CA 1
ATOM 5231 C C . ILE A 1 646 ? -34.052 7.870 66.252 1.00 87.38 646 ILE A C 1
ATOM 5233 O O . ILE A 1 646 ? -35.025 7.139 66.333 1.00 87.38 646 ILE A O 1
ATOM 5237 N N . PHE A 1 647 ? -34.205 9.191 66.229 1.00 83.75 647 PHE A N 1
ATOM 5238 C CA . PHE A 1 647 ? -35.500 9.809 66.553 1.00 83.75 647 PHE A CA 1
ATOM 5239 C C . PHE A 1 647 ? -36.257 10.376 65.346 1.00 83.75 647 PHE A C 1
ATOM 5241 O O . PHE A 1 647 ? -37.489 10.439 65.394 1.00 83.75 647 PHE A O 1
ATOM 5248 N N . ASN A 1 648 ? -35.565 10.738 64.259 1.00 82.69 648 ASN A N 1
ATOM 5249 C CA . ASN A 1 648 ? -36.197 11.358 63.085 1.00 82.69 648 ASN A CA 1
ATOM 5250 C C . ASN A 1 648 ? -36.390 10.411 61.890 1.00 82.69 648 ASN A C 1
ATOM 5252 O O . ASN A 1 648 ? -37.042 10.800 60.924 1.00 82.69 648 ASN A O 1
ATOM 5256 N N . LEU A 1 649 ? -35.882 9.174 61.942 1.00 84.19 649 LEU A N 1
ATOM 5257 C CA . LEU A 1 649 ? -36.029 8.218 60.842 1.00 84.19 649 LEU A CA 1
ATOM 5258 C C . LEU A 1 649 ? -37.494 7.778 60.667 1.00 84.19 649 LEU A C 1
ATOM 5260 O O . LEU A 1 649 ? -37.991 6.928 61.413 1.00 84.19 649 LEU A O 1
ATOM 5264 N N . ASP A 1 650 ? -38.169 8.348 59.666 1.00 80.25 650 ASP A N 1
ATOM 5265 C CA . ASP A 1 650 ? -39.553 8.031 59.302 1.00 80.25 650 ASP A CA 1
ATOM 5266 C C . ASP A 1 650 ? -39.662 6.923 58.241 1.00 80.25 650 ASP A C 1
ATOM 5268 O O . ASP A 1 650 ? -38.834 6.792 57.342 1.00 80.25 650 ASP A O 1
ATOM 5272 N N . THR A 1 651 ? -40.757 6.162 58.300 1.00 81.00 651 THR A N 1
ATOM 5273 C CA . THR A 1 651 ? -41.053 5.075 57.354 1.00 81.00 651 THR A CA 1
ATOM 5274 C C . THR A 1 651 ? -41.242 5.535 55.906 1.00 81.00 651 THR A C 1
ATOM 5276 O O . THR A 1 651 ? -41.085 4.713 55.009 1.00 81.00 651 THR A O 1
ATOM 5279 N N . ARG A 1 652 ? -41.562 6.810 55.636 1.00 80.81 652 ARG A N 1
ATOM 5280 C CA . ARG A 1 652 ? -41.725 7.356 54.272 1.00 80.81 652 ARG A CA 1
ATOM 5281 C C . ARG A 1 652 ? -40.489 8.106 53.762 1.00 80.81 652 ARG A C 1
ATOM 5283 O O . ARG A 1 652 ? -40.559 8.734 52.710 1.00 80.81 652 ARG A O 1
ATOM 5290 N N . CYS A 1 653 ? -39.377 8.056 54.496 1.00 83.94 653 CYS A N 1
ATOM 5291 C CA . CYS A 1 653 ? -38.126 8.725 54.143 1.00 83.94 653 CYS A CA 1
ATOM 5292 C C . CYS A 1 653 ? -37.596 8.249 52.778 1.00 83.94 653 CYS A C 1
ATOM 5294 O O . CYS A 1 653 ? -37.541 7.044 52.536 1.00 83.94 653 CYS A O 1
ATOM 5296 N N . ASN A 1 654 ? -37.233 9.189 51.900 1.00 83.25 654 ASN A N 1
ATOM 5297 C CA . ASN A 1 654 ? -36.598 8.923 50.606 1.00 83.25 654 ASN A CA 1
ATOM 5298 C C . ASN A 1 654 ? -35.063 8.957 50.718 1.00 83.25 654 ASN A C 1
ATOM 5300 O O . ASN A 1 654 ? -34.508 9.345 51.748 1.00 83.25 654 ASN A O 1
ATOM 5304 N N . ASP A 1 655 ? -34.380 8.550 49.652 1.00 79.62 655 ASP A N 1
ATOM 5305 C CA . ASP A 1 655 ? -32.919 8.486 49.576 1.00 79.62 655 ASP A CA 1
ATOM 5306 C C . ASP A 1 655 ? -32.196 9.792 49.954 1.00 79.62 655 ASP A C 1
ATOM 5308 O O . ASP A 1 655 ? -31.291 9.757 50.788 1.00 79.62 655 ASP A O 1
ATOM 5312 N N . LEU A 1 656 ? -32.601 10.940 49.405 1.00 79.75 656 LEU A N 1
ATOM 5313 C CA . LEU A 1 656 ? -31.970 12.235 49.691 1.00 79.75 656 LEU A CA 1
ATOM 5314 C C . LEU A 1 656 ? -32.125 12.643 51.160 1.00 79.75 656 LEU A C 1
ATOM 5316 O O . LEU A 1 656 ? -31.142 13.018 51.797 1.00 79.75 656 LEU A O 1
ATOM 5320 N N . HIS A 1 657 ? -33.328 12.524 51.725 1.00 82.31 657 HIS A N 1
ATOM 5321 C CA . HIS A 1 657 ? -33.556 12.893 53.121 1.00 82.31 657 HIS A CA 1
ATOM 5322 C C . HIS A 1 657 ? -32.850 11.936 54.095 1.00 82.31 657 HIS A C 1
ATOM 5324 O O . HIS A 1 657 ? -32.358 12.346 55.147 1.00 82.31 657 HIS A O 1
ATOM 5330 N N . PHE A 1 658 ? -32.748 10.652 53.737 1.00 87.44 658 PHE A N 1
ATOM 5331 C CA . PHE A 1 658 ? -31.991 9.676 54.517 1.00 87.44 658 PHE A CA 1
ATOM 5332 C C . PHE A 1 658 ? -30.503 10.037 54.579 1.00 87.44 658 PHE A C 1
ATOM 5334 O O . PHE A 1 658 ? -29.880 9.971 55.642 1.00 87.44 658 PHE A O 1
ATOM 5341 N N . ILE A 1 659 ? -29.941 10.452 53.445 1.00 84.31 659 ILE A N 1
ATOM 5342 C CA . ILE A 1 659 ? -28.551 10.892 53.339 1.00 84.31 659 ILE A CA 1
ATOM 5343 C C . ILE A 1 659 ? -28.298 12.128 54.210 1.00 84.31 659 ILE A C 1
ATOM 5345 O O . ILE A 1 659 ? -27.317 12.134 54.944 1.00 84.31 659 ILE A O 1
ATOM 5349 N N . GLU A 1 660 ? -29.172 13.138 54.196 1.00 84.50 660 GLU A N 1
ATOM 5350 C CA . GLU A 1 660 ? -29.020 14.345 55.033 1.00 84.50 660 GLU A CA 1
ATOM 5351 C C . GLU A 1 660 ? -28.934 14.011 56.536 1.00 84.50 660 GLU A C 1
ATOM 5353 O O . GLU A 1 660 ? -28.147 14.594 57.292 1.00 84.50 660 GLU A O 1
ATOM 5358 N N . MET A 1 661 ? -29.716 13.023 56.988 1.00 87.88 661 MET A N 1
ATOM 5359 C CA . MET A 1 661 ? -29.616 12.520 58.360 1.00 87.88 661 MET A CA 1
ATOM 5360 C C . MET A 1 661 ? -28.284 11.807 58.606 1.00 87.88 661 MET A C 1
ATOM 5362 O O . MET A 1 661 ? -27.679 11.996 59.663 1.00 87.88 661 MET A O 1
ATOM 5366 N N . CYS A 1 662 ? -27.800 11.024 57.638 1.00 88.50 662 CYS A N 1
ATOM 5367 C CA . CYS A 1 662 ? -26.489 10.383 57.719 1.00 88.50 662 CYS A CA 1
ATOM 5368 C C . CYS A 1 662 ? -25.353 11.410 57.778 1.00 88.50 662 CYS A C 1
ATOM 5370 O O . CYS A 1 662 ? -24.447 11.242 58.584 1.00 88.50 662 CYS A O 1
ATOM 5372 N N . GLU A 1 663 ? -25.417 12.496 57.004 1.00 87.50 663 GLU A N 1
ATOM 5373 C CA . GLU A 1 663 ? -24.423 13.576 57.041 1.00 87.50 663 GLU A CA 1
ATOM 5374 C C . GLU A 1 663 ? -24.337 14.226 58.421 1.00 87.50 663 GLU A C 1
ATOM 5376 O O . GLU A 1 663 ? -23.245 14.537 58.894 1.00 87.50 663 GLU A O 1
ATOM 5381 N N . SER A 1 664 ? -25.477 14.381 59.097 1.00 87.88 664 SER A N 1
ATOM 5382 C CA . SER A 1 664 ? -25.523 14.908 60.462 1.00 87.88 664 SER A CA 1
ATOM 5383 C C . SER A 1 664 ? -24.836 13.959 61.453 1.00 87.88 664 SER A C 1
ATOM 5385 O O . SER A 1 664 ? -24.044 14.406 62.274 1.00 87.88 664 SER A O 1
ATOM 5387 N N . VAL A 1 665 ? -25.055 12.645 61.328 1.00 90.25 665 VAL A N 1
ATOM 5388 C CA . VAL A 1 665 ? -24.356 11.626 62.139 1.00 90.25 665 VAL A CA 1
ATOM 5389 C C . VAL A 1 665 ? -22.866 11.544 61.789 1.00 90.25 665 VAL A C 1
ATOM 5391 O O . VAL A 1 665 ? -22.029 11.341 62.665 1.00 90.25 665 VAL A O 1
ATOM 5394 N N . TRP A 1 666 ? -22.493 11.716 60.521 1.00 91.25 666 TRP A N 1
ATOM 5395 C CA . TRP A 1 666 ? -21.093 11.684 60.100 1.00 91.25 666 TRP A CA 1
ATOM 5396 C C . TRP A 1 666 ? -20.300 12.903 60.578 1.00 91.25 666 TRP A C 1
ATOM 5398 O O . TRP A 1 666 ? -19.125 12.746 60.891 1.00 91.25 666 TRP A O 1
ATOM 5408 N N . LYS A 1 667 ? -20.921 14.080 60.723 1.00 89.69 667 LYS A N 1
ATOM 5409 C CA . LYS A 1 667 ? -20.283 15.239 61.380 1.00 89.69 667 LYS A CA 1
ATOM 5410 C C . LYS A 1 667 ? -19.938 14.946 62.845 1.00 89.69 667 LYS A C 1
ATOM 5412 O O . LYS A 1 667 ? -18.855 15.295 63.314 1.00 89.69 667 LYS A O 1
ATOM 5417 N N . GLU A 1 668 ? -20.822 14.241 63.548 1.00 89.62 668 GLU A N 1
ATOM 5418 C CA . GLU A 1 668 ? -20.555 13.778 64.916 1.00 89.62 668 GLU A CA 1
ATOM 5419 C C . GLU A 1 668 ? -19.467 12.693 64.943 1.00 89.62 668 GLU A C 1
ATOM 5421 O O . GLU A 1 668 ? -18.602 12.702 65.814 1.00 89.62 668 GLU A O 1
ATOM 5426 N N . LEU A 1 669 ? -19.434 11.802 63.946 1.00 90.50 669 LEU A N 1
ATOM 5427 C CA . LEU A 1 669 ? -18.382 10.789 63.786 1.00 90.50 669 LEU A CA 1
ATOM 5428 C C . LEU A 1 669 ? -16.993 11.398 63.527 1.00 90.50 669 LEU A C 1
ATOM 5430 O O . LEU A 1 669 ? -15.988 10.862 63.992 1.00 90.50 669 LEU A O 1
ATOM 5434 N N . GLU A 1 670 ? -16.917 12.493 62.770 1.00 89.56 670 GLU A N 1
ATOM 5435 C CA . GLU A 1 670 ? -15.662 13.221 62.538 1.00 89.56 670 GLU A CA 1
ATOM 5436 C C . GLU A 1 670 ? -15.121 13.833 63.837 1.00 89.56 670 GLU A C 1
ATOM 5438 O O . GLU A 1 670 ? -13.908 13.862 64.047 1.00 89.56 670 GLU A O 1
ATOM 5443 N N . THR A 1 671 ? -16.021 14.249 64.732 1.00 89.75 671 THR A N 1
ATOM 5444 C CA . THR A 1 671 ? -15.683 14.796 66.053 1.00 89.75 671 THR A CA 1
ATOM 5445 C C . THR A 1 671 ? -15.327 13.690 67.054 1.00 89.75 671 THR A C 1
ATOM 5447 O O . THR A 1 671 ? -14.378 13.824 67.826 1.00 89.75 671 THR A O 1
ATOM 5450 N N . ASP A 1 672 ? -16.040 12.562 67.015 1.00 90.12 672 ASP A N 1
ATOM 5451 C CA . ASP A 1 672 ? -15.817 11.390 67.859 1.00 90.12 672 ASP A CA 1
ATOM 5452 C C . ASP A 1 672 ? -15.646 10.117 67.021 1.00 90.12 672 ASP A C 1
ATOM 5454 O O . ASP A 1 672 ? -16.585 9.365 66.751 1.00 90.12 672 ASP A O 1
ATOM 5458 N N . SER A 1 673 ? -14.395 9.815 66.672 1.00 89.81 673 SER A N 1
ATOM 5459 C CA . SER A 1 673 ? -14.059 8.614 65.893 1.00 89.81 673 SER A CA 1
ATOM 5460 C C . SER A 1 673 ? -14.463 7.286 66.555 1.00 89.81 673 SER A C 1
ATOM 5462 O O . SER A 1 673 ? -14.549 6.268 65.866 1.00 89.81 673 SER A O 1
ATOM 5464 N N . LYS A 1 674 ? -14.718 7.268 67.874 1.00 91.06 674 LYS A N 1
ATOM 5465 C CA . LYS A 1 674 ? -15.153 6.075 68.619 1.00 91.06 674 LYS A CA 1
ATOM 5466 C C . LYS A 1 674 ? -16.676 5.973 68.735 1.00 91.06 674 LYS A C 1
ATOM 5468 O O . LYS A 1 674 ? -17.162 5.023 69.346 1.00 91.06 674 LYS A O 1
ATOM 5473 N N . LEU A 1 675 ? -17.438 6.882 68.128 1.00 92.50 675 LEU A N 1
ATOM 5474 C CA . LEU A 1 675 ? -18.900 6.908 68.186 1.00 92.50 675 LEU A CA 1
ATOM 5475 C C . LEU A 1 675 ? -19.573 5.556 67.829 1.00 92.50 675 LEU A C 1
ATOM 5477 O O . LEU A 1 675 ? -20.471 5.135 68.564 1.00 92.50 675 LEU A O 1
ATOM 5481 N N . PRO A 1 676 ? -19.147 4.803 66.789 1.00 92.31 676 PRO A N 1
ATOM 5482 C CA . PRO A 1 676 ? -19.704 3.478 66.506 1.00 92.31 676 PRO A CA 1
ATOM 5483 C C . PRO A 1 676 ? -19.384 2.463 67.610 1.00 92.31 676 PRO A C 1
ATOM 5485 O O . PRO A 1 676 ? -20.241 1.666 67.984 1.00 92.31 676 PRO A O 1
ATOM 5488 N N . GLN A 1 677 ? -18.177 2.510 68.179 1.00 91.94 677 GLN A N 1
ATOM 5489 C CA . GLN A 1 677 ? -17.795 1.634 69.286 1.00 91.94 677 GLN A CA 1
ATOM 5490 C C . GLN A 1 677 ? -18.658 1.910 70.524 1.00 91.94 677 GLN A C 1
ATOM 5492 O O . GLN A 1 677 ? -19.204 0.971 71.095 1.00 91.94 677 GLN A O 1
ATOM 5497 N N . LYS A 1 678 ? -18.888 3.187 70.857 1.00 93.25 678 LYS A N 1
ATOM 5498 C CA . LYS A 1 678 ? -19.770 3.588 71.965 1.00 93.25 678 LYS A CA 1
ATOM 5499 C C . LYS A 1 678 ? -21.186 3.040 71.790 1.00 93.25 678 LYS A C 1
ATOM 5501 O O . LYS A 1 678 ? -21.716 2.447 72.720 1.00 93.25 678 LYS A O 1
ATOM 5506 N N . LEU A 1 679 ? -21.770 3.140 70.589 1.00 92.88 679 LEU A N 1
ATOM 5507 C CA . LEU A 1 679 ? -23.103 2.579 70.318 1.00 92.88 679 LEU A CA 1
ATOM 5508 C C . LEU A 1 679 ? -23.137 1.054 70.495 1.00 92.88 679 LEU A C 1
ATOM 5510 O O . LEU A 1 679 ? -24.102 0.510 71.032 1.00 92.88 679 LEU A O 1
ATOM 5514 N N . ARG A 1 680 ? -22.079 0.361 70.062 1.00 92.75 680 ARG A N 1
ATOM 5515 C CA . ARG A 1 680 ? -21.947 -1.091 70.221 1.00 92.75 680 ARG A CA 1
ATOM 5516 C C . ARG A 1 680 ? -21.847 -1.494 71.692 1.00 92.75 680 ARG A C 1
ATOM 5518 O O . ARG A 1 680 ? -22.504 -2.452 72.095 1.00 92.75 680 ARG A O 1
ATOM 5525 N N . ASP A 1 681 ? -21.067 -0.764 72.477 1.00 90.94 681 ASP A N 1
ATOM 5526 C CA . ASP A 1 681 ? -20.866 -1.038 73.901 1.00 90.94 681 ASP A CA 1
ATOM 5527 C C . ASP A 1 681 ? -22.138 -0.729 74.705 1.00 90.94 681 ASP A C 1
ATOM 5529 O O . ASP A 1 681 ? -22.563 -1.540 75.529 1.00 90.94 681 ASP A O 1
ATOM 5533 N N . THR A 1 682 ? -22.842 0.360 74.376 1.00 89.94 682 THR A N 1
ATOM 5534 C CA . THR A 1 682 ? -24.182 0.646 74.911 1.00 89.94 682 THR A CA 1
ATOM 5535 C C . THR A 1 682 ? -25.182 -0.454 74.546 1.00 89.94 682 THR A C 1
ATOM 5537 O O . THR A 1 682 ? -26.004 -0.846 75.373 1.00 89.94 682 THR A O 1
ATOM 5540 N N . HIS A 1 683 ? -25.120 -1.002 73.328 1.00 91.12 683 HIS A N 1
ATOM 5541 C CA . HIS A 1 683 ? -26.025 -2.071 72.899 1.00 91.12 683 HIS A CA 1
ATOM 5542 C C . HIS A 1 683 ? -25.822 -3.363 73.697 1.00 91.12 683 HIS A C 1
ATOM 5544 O O . HIS A 1 683 ? -26.805 -4.004 74.064 1.00 91.12 683 HIS A O 1
ATOM 5550 N N . GLN A 1 684 ? -24.577 -3.714 74.032 1.00 89.94 684 GLN A N 1
ATOM 5551 C CA . GLN A 1 684 ? -24.277 -4.863 74.899 1.00 89.94 684 GLN A CA 1
ATOM 5552 C C . GLN A 1 684 ? -24.846 -4.701 76.316 1.00 89.94 684 GLN A C 1
ATOM 5554 O O . GLN A 1 684 ? -25.080 -5.688 77.006 1.00 89.94 684 GLN A O 1
ATOM 5559 N N . GLN A 1 685 ? -25.102 -3.464 76.741 1.00 88.75 685 GLN A N 1
ATOM 5560 C CA . GLN A 1 685 ? -25.618 -3.123 78.066 1.00 88.75 685 GLN A CA 1
ATOM 5561 C C . GLN A 1 685 ? -27.137 -2.890 78.075 1.00 88.75 685 GLN A C 1
ATOM 5563 O O . GLN A 1 685 ? -27.686 -2.433 79.076 1.00 88.75 685 GLN A O 1
ATOM 5568 N N . LEU A 1 686 ? -27.839 -3.222 76.986 1.00 88.56 686 LEU A N 1
ATOM 5569 C CA . LEU A 1 686 ? -29.274 -2.975 76.831 1.00 88.56 686 LEU A CA 1
ATOM 5570 C C . LEU A 1 686 ? -30.127 -3.551 77.973 1.00 88.56 686 LEU A C 1
ATOM 5572 O O . LEU A 1 686 ? -31.095 -2.918 78.392 1.00 88.56 686 LEU A O 1
ATOM 5576 N N . ASP A 1 687 ? -29.786 -4.728 78.495 1.00 86.94 687 ASP A N 1
ATOM 5577 C CA . ASP A 1 687 ? -30.554 -5.349 79.581 1.00 86.94 687 ASP A CA 1
ATOM 5578 C C . ASP A 1 687 ? -30.378 -4.615 80.914 1.00 86.94 687 ASP A C 1
ATOM 5580 O O . ASP A 1 687 ? -31.343 -4.447 81.663 1.00 86.94 687 ASP A O 1
ATOM 5584 N N . TRP A 1 688 ? -29.182 -4.081 81.170 1.00 88.12 688 TRP A N 1
ATOM 5585 C CA . TRP A 1 688 ? -28.952 -3.188 82.303 1.00 88.12 688 TRP A CA 1
ATOM 5586 C C . TRP A 1 688 ? -29.751 -1.887 82.146 1.00 88.12 688 TRP A C 1
ATOM 5588 O O . TRP A 1 688 ? -30.462 -1.500 83.070 1.00 88.12 688 TRP A O 1
ATOM 5598 N N . LEU A 1 689 ? -29.745 -1.270 80.957 1.00 87.00 689 LEU A N 1
ATOM 5599 C CA . LEU A 1 689 ? -30.532 -0.058 80.673 1.00 87.00 689 LEU A CA 1
ATOM 5600 C C . LEU A 1 689 ? -32.041 -0.275 80.878 1.00 87.00 689 LEU A C 1
ATOM 5602 O O . LEU A 1 689 ? -32.731 0.579 81.440 1.00 87.00 689 LEU A O 1
ATOM 5606 N N . LYS A 1 690 ? -32.564 -1.438 80.471 1.00 85.19 690 LYS A N 1
ATOM 5607 C CA . LYS A 1 690 ? -33.954 -1.838 80.744 1.00 85.19 690 LYS A CA 1
ATOM 5608 C C . LYS A 1 690 ? -34.225 -1.957 82.244 1.00 85.19 690 LYS A C 1
ATOM 5610 O O . LYS A 1 690 ? -35.262 -1.475 82.695 1.00 85.19 690 LYS A O 1
ATOM 5615 N N . SER A 1 691 ? -33.306 -2.559 82.999 1.00 82.12 691 SER A N 1
ATOM 5616 C CA . SER A 1 691 ? -33.416 -2.709 84.455 1.00 82.12 691 SER A CA 1
ATOM 5617 C C . SER A 1 691 ? -33.407 -1.361 85.182 1.00 82.12 691 SER A C 1
ATOM 5619 O O . SER A 1 691 ? -34.257 -1.135 86.041 1.00 82.12 691 SER A O 1
ATOM 5621 N N . VAL A 1 692 ? -32.538 -0.425 84.782 1.00 82.25 692 VAL A N 1
ATOM 5622 C CA . VAL A 1 692 ? -32.520 0.958 85.299 1.00 82.25 692 VAL A CA 1
ATOM 5623 C C . VAL A 1 692 ? -33.874 1.626 85.065 1.00 82.25 692 VAL A C 1
ATOM 5625 O O . VAL A 1 692 ? -34.493 2.149 85.991 1.00 82.25 692 VAL A O 1
ATOM 5628 N N . LYS A 1 693 ? -34.401 1.531 83.839 1.00 77.62 693 LYS A N 1
ATOM 5629 C CA . LYS A 1 693 ? -35.706 2.110 83.506 1.00 77.62 693 LYS A CA 1
ATOM 5630 C C . LYS A 1 693 ? -36.862 1.502 84.314 1.00 77.62 693 LYS A C 1
ATOM 5632 O O . LYS A 1 693 ? -37.810 2.210 84.643 1.00 77.62 693 LYS A O 1
ATOM 5637 N N . GLN A 1 694 ? -36.806 0.204 84.608 1.00 76.25 694 GLN A N 1
ATOM 5638 C CA . GLN A 1 694 ? -37.829 -0.498 85.390 1.00 76.25 694 GLN A CA 1
ATOM 5639 C C . GLN A 1 694 ? -37.719 -0.208 86.892 1.00 76.25 694 GLN A C 1
ATOM 5641 O O . GLN A 1 694 ? -38.741 -0.005 87.539 1.00 76.25 694 GLN A O 1
ATOM 5646 N N . SER A 1 695 ? -36.499 -0.137 87.429 1.00 69.62 695 SER A N 1
ATOM 5647 C CA . SER A 1 695 ? -36.223 0.090 88.857 1.00 69.62 695 SER A CA 1
ATOM 5648 C C . SER A 1 695 ? -36.620 1.495 89.311 1.00 69.62 695 SER A C 1
ATOM 5650 O O . SER A 1 695 ? -37.166 1.662 90.396 1.00 69.62 695 SER A O 1
ATOM 5652 N N . HIS A 1 696 ? -36.435 2.494 88.446 1.00 60.66 696 HIS A N 1
ATOM 5653 C CA . HIS A 1 696 ? -36.797 3.890 88.719 1.00 60.66 696 HIS A CA 1
ATOM 5654 C C . HIS A 1 696 ? -38.182 4.274 88.156 1.00 60.66 696 HIS A C 1
ATOM 5656 O O . HIS A 1 696 ? -38.605 5.432 88.207 1.00 60.66 696 HIS A O 1
ATOM 5662 N N . GLY A 1 697 ? -38.924 3.297 87.623 1.00 53.22 697 GLY A N 1
ATOM 5663 C CA . GLY A 1 697 ? -40.219 3.487 86.982 1.00 53.22 697 GLY A CA 1
ATOM 5664 C C . GLY A 1 697 ? -41.367 3.640 87.978 1.00 53.22 697 GLY A C 1
ATOM 5665 O O . GLY A 1 697 ? -42.081 2.674 88.229 1.00 53.22 697 GLY A O 1
ATOM 5666 N N . SER A 1 698 ? -41.564 4.863 88.491 1.00 50.56 698 SER A N 1
ATOM 5667 C CA . SER A 1 698 ? -42.836 5.501 88.929 1.00 50.56 698 SER A CA 1
ATOM 5668 C C . SER A 1 698 ? -42.751 6.225 90.277 1.00 50.56 698 SER A C 1
ATOM 5670 O O . SER A 1 698 ? -43.482 7.191 90.473 1.00 50.56 698 SER A O 1
ATOM 5672 N N . VAL A 1 699 ? -41.875 5.817 91.201 1.00 50.31 699 VAL A N 1
ATOM 5673 C CA . VAL A 1 699 ? -41.837 6.415 92.554 1.00 50.31 699 VAL A CA 1
ATOM 5674 C C . VAL A 1 699 ? -40.862 7.595 92.629 1.00 50.31 699 VAL A C 1
ATOM 5676 O O . VAL A 1 699 ? -41.227 8.663 93.106 1.00 50.31 699 VAL A O 1
ATOM 5679 N N . GLU A 1 700 ? -39.657 7.462 92.077 1.00 52.03 700 GLU A N 1
ATOM 5680 C CA . GLU A 1 700 ? -38.606 8.481 92.227 1.00 52.03 700 GLU A CA 1
ATOM 5681 C C . GLU A 1 700 ? -38.753 9.663 91.257 1.00 52.03 700 GLU A C 1
ATOM 5683 O O . GLU A 1 700 ? -38.542 10.810 91.646 1.00 52.03 700 GLU A O 1
ATOM 5688 N N . VAL A 1 701 ? -39.224 9.412 90.029 1.00 51.38 701 VAL A N 1
ATOM 5689 C CA . VAL A 1 701 ? -39.573 10.467 89.053 1.00 51.38 701 VAL A CA 1
ATOM 5690 C C . VAL A 1 701 ? -40.708 11.353 89.586 1.00 51.38 701 VAL A C 1
ATOM 5692 O O . VAL A 1 701 ? -40.701 12.567 89.385 1.00 51.38 701 VAL A O 1
ATOM 5695 N N . SER A 1 702 ? -41.649 10.764 90.336 1.00 53.84 702 SER A N 1
ATOM 5696 C CA . SER A 1 702 ? -42.700 11.502 91.045 1.00 53.84 702 SER A CA 1
ATOM 5697 C C . SER A 1 702 ? -42.121 12.373 92.160 1.00 53.84 702 SER A C 1
ATOM 5699 O O . SER A 1 702 ? -42.551 13.511 92.310 1.00 53.84 702 SER A O 1
ATOM 5701 N N . SER A 1 703 ? -41.142 11.881 92.927 1.00 54.03 703 SER A N 1
ATOM 5702 C CA . SER A 1 703 ? -40.524 12.632 94.029 1.00 54.03 703 SER A CA 1
ATOM 5703 C C . SER A 1 703 ? -39.640 13.786 93.551 1.00 54.03 703 SER A C 1
ATOM 5705 O O . SER A 1 703 ? -39.675 14.857 94.153 1.00 54.03 703 SER A O 1
ATOM 5707 N N . LEU A 1 704 ? -38.888 13.611 92.460 1.00 55.38 704 LEU A N 1
ATOM 5708 C CA . LEU A 1 704 ? -38.065 14.673 91.865 1.00 55.38 704 LEU A CA 1
ATOM 5709 C C . LEU A 1 704 ? -38.946 15.772 91.252 1.00 55.38 704 LEU A C 1
ATOM 5711 O O . LEU A 1 704 ? -38.773 16.945 91.575 1.00 55.38 704 LEU A O 1
ATOM 5715 N N . SER A 1 705 ? -39.978 15.384 90.492 1.00 58.00 705 SER A N 1
ATOM 5716 C CA . SER A 1 705 ? -40.976 16.319 89.955 1.00 58.00 705 SER A CA 1
ATOM 5717 C C . SER A 1 705 ? -41.784 17.019 91.060 1.00 58.00 705 SER A C 1
ATOM 5719 O O . SER A 1 705 ? -42.044 18.218 90.968 1.00 58.00 705 SER A O 1
ATOM 5721 N N . GLN A 1 706 ? -42.132 16.320 92.150 1.00 58.94 706 GLN A N 1
ATOM 5722 C CA . GLN A 1 706 ? -42.763 16.932 93.328 1.00 58.94 706 GLN A CA 1
ATOM 5723 C C . GLN A 1 706 ? -41.823 17.884 94.066 1.00 58.94 706 GLN A C 1
ATOM 5725 O O . GLN A 1 706 ? -42.277 18.926 94.524 1.00 58.94 706 GLN A O 1
ATOM 5730 N N . THR A 1 707 ? -40.532 17.566 94.174 1.00 68.81 707 THR A N 1
ATOM 5731 C CA . THR A 1 707 ? -39.543 18.447 94.813 1.00 68.81 707 THR A CA 1
ATOM 5732 C C . THR A 1 707 ? -39.373 19.730 94.005 1.00 68.81 707 THR A C 1
ATOM 5734 O O . THR A 1 707 ? -39.383 20.818 94.574 1.00 68.81 707 THR A O 1
ATOM 5737 N N . GLU A 1 708 ? -39.309 19.633 92.675 1.00 67.56 708 GLU A N 1
ATOM 5738 C CA . GLU A 1 708 ? -39.322 20.801 91.790 1.00 67.56 708 GLU A CA 1
ATOM 5739 C C . GLU A 1 708 ? -40.629 21.597 91.901 1.00 67.56 708 GLU A C 1
ATOM 5741 O O . GLU A 1 708 ? -40.583 22.822 91.969 1.00 67.56 708 GLU A O 1
ATOM 5746 N N . ALA A 1 709 ? -41.787 20.936 92.003 1.00 71.31 709 ALA A N 1
ATOM 5747 C CA . ALA A 1 709 ? -43.076 21.607 92.195 1.00 71.31 709 ALA A CA 1
ATOM 5748 C C . ALA A 1 709 ? -43.181 22.321 93.558 1.00 71.31 709 ALA A C 1
ATOM 5750 O O . ALA A 1 709 ? -43.696 23.441 93.629 1.00 71.31 709 ALA A O 1
ATOM 5751 N N . ILE A 1 710 ? -42.654 21.719 94.631 1.00 76.31 710 ILE A N 1
ATOM 5752 C CA . ILE A 1 710 ? -42.554 22.331 95.966 1.00 76.31 710 ILE A CA 1
ATOM 5753 C C . ILE A 1 710 ? -41.573 23.510 95.938 1.00 76.31 710 ILE A C 1
ATOM 5755 O O . ILE A 1 710 ? -41.876 24.558 96.498 1.00 76.31 710 ILE A O 1
ATOM 5759 N N . ASN A 1 711 ? -40.443 23.396 95.239 1.00 76.56 711 ASN A N 1
ATOM 5760 C CA . ASN A 1 711 ? -39.495 24.503 95.085 1.00 76.56 711 ASN A CA 1
ATOM 5761 C C . ASN A 1 711 ? -40.062 25.648 94.233 1.00 76.56 711 ASN A C 1
ATOM 5763 O O . ASN A 1 711 ? -39.780 26.812 94.502 1.00 76.56 711 ASN A O 1
ATOM 5767 N N . ALA A 1 712 ? -40.861 25.332 93.212 1.00 75.06 712 ALA A N 1
ATOM 5768 C CA . ALA A 1 712 ? -41.449 26.322 92.316 1.00 75.06 712 ALA A CA 1
ATOM 5769 C C . ALA A 1 712 ? -42.693 27.008 92.903 1.00 75.06 712 ALA A C 1
ATOM 5771 O O . ALA A 1 712 ? -42.976 28.152 92.551 1.00 75.06 712 ALA A O 1
ATOM 5772 N N . SER A 1 713 ? -43.464 26.318 93.752 1.00 76.69 713 SER A N 1
ATOM 5773 C CA . SER A 1 713 ? -44.799 26.784 94.169 1.00 76.69 713 SER A CA 1
ATOM 5774 C C . SER A 1 713 ? -45.272 26.327 95.557 1.00 76.69 713 SER A C 1
ATOM 5776 O O . SER A 1 713 ? -46.408 26.601 95.939 1.00 76.69 713 SER A O 1
ATOM 5778 N N . GLY A 1 714 ? -44.433 25.643 96.334 1.00 81.12 714 GLY A N 1
ATOM 5779 C CA . GLY A 1 714 ? -44.779 25.159 97.671 1.00 81.12 714 GLY A CA 1
ATOM 5780 C C . GLY A 1 714 ? -44.788 26.270 98.723 1.00 81.12 714 GLY A C 1
ATOM 5781 O O . GLY A 1 714 ? -43.998 27.209 98.674 1.00 81.12 714 GLY A O 1
ATOM 5782 N N . THR A 1 715 ? -45.683 26.160 99.706 1.00 79.19 715 THR A N 1
ATOM 5783 C CA . THR A 1 715 ? -45.771 27.085 100.848 1.00 79.19 715 THR A CA 1
ATOM 5784 C C . THR A 1 715 ? -45.626 26.294 102.147 1.00 79.19 715 THR A C 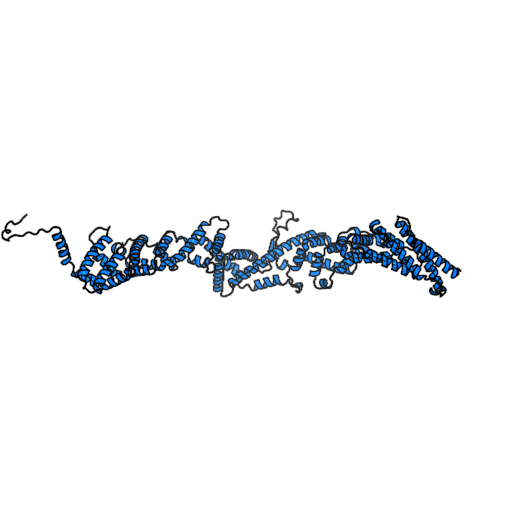1
ATOM 5786 O O . THR A 1 715 ? -46.320 25.297 102.334 1.00 79.19 715 THR A O 1
ATOM 5789 N N . TYR A 1 716 ? -44.726 26.716 103.039 1.00 79.31 716 TYR A N 1
ATOM 5790 C CA . TYR A 1 716 ? -44.587 26.121 104.371 1.00 79.31 716 TYR A CA 1
ATOM 5791 C C . TYR A 1 716 ? -45.431 26.902 105.377 1.00 79.31 716 TYR A C 1
ATOM 5793 O O . TYR A 1 716 ? -45.290 28.119 105.490 1.00 79.31 716 TYR A O 1
ATOM 5801 N N . GLU A 1 717 ? -46.270 26.201 106.133 1.00 71.50 717 GLU A N 1
ATOM 5802 C CA . GLU A 1 717 ? -47.113 26.784 107.175 1.00 71.50 717 GLU A CA 1
ATOM 5803 C C . GLU A 1 717 ? -46.767 26.137 108.522 1.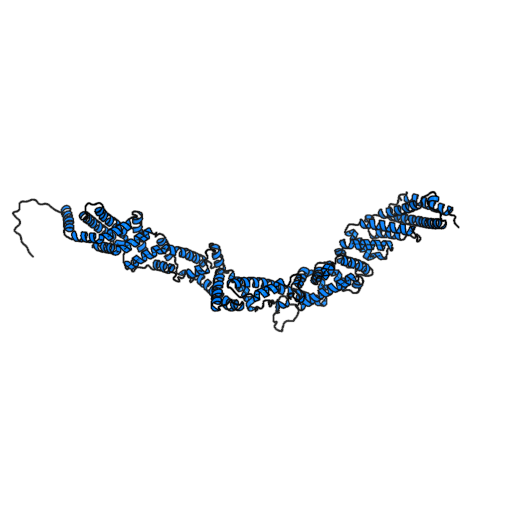00 71.50 717 GLU A C 1
ATOM 5805 O O . GLU A 1 717 ? -46.670 24.914 108.630 1.00 71.50 717 GLU A O 1
ATOM 5810 N N . VAL A 1 718 ? -46.530 26.951 109.552 1.00 71.00 718 VAL A N 1
ATOM 5811 C CA . VAL A 1 718 ? -46.127 26.479 110.886 1.00 71.00 718 VAL A CA 1
ATOM 5812 C C . VAL A 1 718 ? -47.169 26.937 111.907 1.00 71.00 718 VAL A C 1
ATOM 5814 O O . VAL A 1 718 ? -47.346 28.136 112.112 1.00 71.00 718 VAL A O 1
ATOM 5817 N N . GLY A 1 719 ? -47.844 25.988 112.566 1.00 72.12 719 GLY A N 1
ATOM 5818 C CA . GLY A 1 719 ? -48.902 26.245 113.554 1.00 72.12 719 GLY A CA 1
ATOM 5819 C C . GLY A 1 719 ? -49.166 25.055 114.493 1.00 72.12 719 GLY A C 1
ATOM 5820 O O . GLY A 1 719 ? -48.620 23.972 114.296 1.00 72.12 719 GLY A O 1
ATOM 5821 N N . ASN A 1 720 ? -49.981 25.253 115.542 1.00 60.06 720 ASN A N 1
ATOM 5822 C CA . ASN A 1 720 ? -50.290 24.243 116.571 1.00 60.06 720 ASN A CA 1
ATOM 5823 C C . ASN A 1 720 ? -51.637 23.540 116.283 1.00 60.06 720 ASN A C 1
ATOM 5825 O O . ASN A 1 720 ? -52.682 24.183 116.193 1.00 60.06 720 ASN A O 1
ATOM 5829 N N . SER A 1 721 ? -51.605 22.216 116.119 1.00 55.72 721 SER A N 1
ATOM 5830 C CA . SER A 1 721 ? -52.659 21.384 115.519 1.00 55.72 721 SER A CA 1
ATOM 5831 C C . SER A 1 721 ? -53.895 21.159 116.407 1.00 55.72 721 SER A C 1
ATOM 5833 O O . SER A 1 721 ? -54.015 20.088 117.007 1.00 55.72 721 SER A O 1
ATOM 5835 N N . ARG A 1 722 ? -54.848 22.105 116.495 1.00 55.09 722 ARG A N 1
ATOM 5836 C CA . ARG A 1 722 ? -56.141 21.826 117.170 1.00 55.09 722 ARG A CA 1
ATOM 5837 C C . ARG A 1 722 ? -57.461 22.281 116.538 1.00 55.09 722 ARG A C 1
ATOM 5839 O O . ARG A 1 722 ? -58.484 21.886 117.081 1.00 55.09 722 ARG A O 1
ATOM 5846 N N . GLU A 1 723 ? -57.526 22.955 115.391 1.00 54.47 723 GLU A N 1
ATOM 5847 C CA . GLU A 1 723 ? -58.838 23.380 114.847 1.00 54.47 723 GLU A CA 1
ATOM 5848 C C . GLU A 1 723 ? -58.978 23.217 113.325 1.00 54.47 723 GLU A C 1
ATOM 5850 O O . GLU A 1 723 ? -59.115 24.191 112.602 1.00 54.47 723 GLU A O 1
ATOM 5855 N N . ILE A 1 724 ? -58.982 21.977 112.814 1.00 51.75 724 ILE A N 1
ATOM 5856 C CA . ILE A 1 724 ? -59.511 21.666 111.466 1.00 51.75 724 ILE A CA 1
ATOM 5857 C C . ILE A 1 724 ? -60.264 20.322 111.507 1.00 51.75 724 ILE A C 1
ATOM 5859 O O . ILE A 1 724 ? -59.891 19.344 110.867 1.00 51.75 724 ILE A O 1
ATOM 5863 N N . ILE A 1 725 ? -61.327 20.238 112.311 1.00 50.72 725 ILE A N 1
ATOM 5864 C CA . ILE A 1 725 ? -62.377 19.216 112.156 1.00 50.72 725 ILE A CA 1
ATOM 5865 C C . ILE A 1 725 ? -63.722 19.917 112.328 1.00 50.72 725 ILE A C 1
ATOM 5867 O O . ILE A 1 725 ? -64.321 19.891 113.396 1.00 50.72 725 ILE A O 1
ATOM 5871 N N . SER A 1 726 ? -64.175 20.611 111.292 1.00 45.69 726 SER A N 1
ATOM 5872 C CA . SER A 1 726 ? -65.598 20.799 110.979 1.00 45.69 726 SER A CA 1
ATOM 5873 C C . SER A 1 726 ? -65.715 21.765 109.812 1.00 45.69 726 SER A C 1
ATOM 5875 O O . SER A 1 726 ? -65.566 22.965 109.976 1.00 45.69 726 SER A O 1
ATOM 5877 N N . LEU A 1 727 ? -65.946 21.207 108.626 1.00 43.06 727 LEU A N 1
ATOM 5878 C CA . LEU A 1 727 ? -66.896 21.685 107.617 1.00 43.06 727 LEU A CA 1
ATOM 5879 C C . LEU A 1 727 ? -66.836 20.679 106.455 1.00 43.06 727 LEU A C 1
ATOM 5881 O O . LEU A 1 727 ? -65.929 20.676 105.627 1.00 43.06 727 LEU A O 1
ATOM 5885 N N . GLN A 1 728 ? -67.771 19.728 106.497 1.00 44.66 728 GLN A N 1
ATOM 5886 C CA . GLN A 1 728 ? -68.000 18.697 105.486 1.00 44.66 728 GLN A CA 1
ATOM 5887 C C . GLN A 1 728 ? -68.685 19.277 104.227 1.00 44.66 728 GLN A C 1
ATOM 5889 O O . GLN A 1 728 ? -69.492 20.193 104.334 1.00 44.66 728 GLN A O 1
ATOM 5894 N N . LYS A 1 729 ? -68.358 18.672 103.068 1.00 35.81 729 LYS A N 1
ATOM 5895 C CA . LYS A 1 729 ? -69.202 18.213 101.919 1.00 35.81 729 LYS A CA 1
ATOM 5896 C C . LYS A 1 729 ? -70.750 18.345 102.034 1.00 35.81 729 LYS A C 1
ATOM 5898 O O . LYS A 1 729 ? -71.225 18.335 103.165 1.00 35.81 729 LYS A O 1
ATOM 5903 N N . PRO A 1 730 ? -71.571 18.162 100.956 1.00 44.69 730 PRO A N 1
ATOM 5904 C CA . PRO A 1 730 ? -71.329 18.104 99.489 1.00 44.69 730 PRO A CA 1
ATOM 5905 C C . PRO A 1 730 ? -72.406 18.814 98.601 1.00 44.69 730 PRO A C 1
ATOM 5907 O O . PRO A 1 730 ? -73.471 19.198 99.081 1.00 44.69 730 PRO A O 1
ATOM 5910 N N . ALA A 1 731 ? -72.167 18.860 97.281 1.00 38.53 731 ALA A N 1
ATOM 5911 C CA . ALA A 1 731 ? -73.118 18.490 96.217 1.00 38.53 731 ALA A CA 1
ATOM 5912 C C . ALA A 1 731 ? -72.328 17.841 95.071 1.00 38.53 731 ALA A C 1
ATOM 5914 O O . ALA A 1 731 ? -71.223 18.360 94.785 1.00 38.53 731 ALA A O 1
#

Radius of gyration: 60.83 Å; chains: 1; bounding box: 151×66×191 Å

Secondary structure (DSSP, 8-state):
---HHHHHHHHHHHHHHHHHHHHS----S-HHHHHHHHHHHHHHHHHHHHHHHHHHHHTT--GGGGSS-HHHHHHHHHHHHHHHHHHS-HHHH-HHHHHHHHHHHHT--PPSSHHHHHHHHHHHHHHHHHHHT--SHHHHHHHHHHHHHHGGGS-HHHHHHHHHHHHHHHHHHHHHHHH-GGGSSTTHHHHHHHHHHHHHHHH--HHHHHH-HHHHHHHHHH-TTHHHHHHHHHSHHHHTTS-HHHHHHHHHHHHHHHHHHHHHHHS--BHHHHHHHHHTHHHHHHHHHHHTTTTHHHHHHHHHHHHHHHHHHHHHHHHHHHHHHHHHHTT-B-HHHHHHHHHHHHTTSTTS-GGGSPBHHHHEEEEPPPPPTTS--SS--STTPEEEE-TTS--HHHHHHHHHHHHHTTSHHHHHHHHHHHHHHHHHHTSPPBHHHIIIIIHHHHHHHHHHHHHHHHHT-SBHHHHHHHH--GGG--HHHHHHHHHHTTTT----HHHHHHHHHHHHHHHHHHTHHHHHHHHHHHHHTT--S--HHHHHHHHHHTT---BGGG--HHHHHHHHHHHT--HHHHHHHHHHHHTHHHHHHHHHHT--SS-TT-HHHHHHHHHHHHHHHHHHHS-SSHHHHHHHHHHHHHHHHTHHHHHS--TT--HHHHHHHHHHHHHHHHH-TTHHHHHHHHHHTHHHHHHHHHHTTTTHHHHHHHHHHHHHH-------S----------

Foldseek 3Di:
DQDLVNLLVLLVVLLVVLCVLLVDDDPDPPLLVVLLVLLVSLLVNLQSLVVNVVVCVVVVHDCVVSPDHSVVSLVVSLVSSLVSLLVPDCVVPHDVVSLVSLLVSLVRPRDDDPSNVVSLVSSLVSVLVSLVVQDDLVSLVVLLVCLLPPLVVGDPSSSVSSLVSNLVSCVSCVVVLLVDCVQVDDSSLLSSQVSVLSVVVVLDDVVQVVQDLLSLLLCCLVPQSNLSLLLQLLDPSNVVSHDPVSNVSVVSSLVSLVVQLVCLLVQQHFLSSLVSCVVSVVSNLSSCCRSPVPCSVVSNLSNLLLVQLSVVLVVLLVLLVVLLVLLVLLQAPCPLQVVLSCLQPPQPDPPHDPVSTHTSVLFKDKDWDDDDPPDDDDDDTSVRIDIDTDSRVDDSVLSVVSVVLVVQCVQQLLSLLLNVLSNVVCVVVVHHHYSVCCSPPRSVVSVVVVVVQLVLLQVQVAFLVSCCRRQNDPVPPDPVVSLVSNVVSCPPPPPCVSVVLSVVLNVVLVLLLLLQLLLVLVVLVCVQVVADAAPPLSVVSNCSNVVHRDGSVVVDPVNSVLSVLSNPCDPLLSLLSVLVSVLVVLLVCLQVVQDDPDDDPPQLVSSLVSLVVLLVLQCVVFDPDPVSNLLSVLSNLLCNLLSLVSGVDDSHDHPVNVSVSSVSSVVSCVVPVCSSVSSNSNSVCSVVSVVSCVVCPDDVVVVVVVVVVCVVPNDDDDDDPDDDPDDDDDD

InterPro domains:
  IPR031248 E3 ubiquitin-protein ligase RNF213 [PTHR22605] (97-719)

pLDDT: mean 80.81, std 12.22, range [35.81, 96.69]